Protein AF-A0A8K0EPV0-F1 (afdb_monomer_lite)

Organism: Branchiostoma lanceolatum (NCBI:txid7740)

Radius of gyration: 36.47 Å; chains: 1; bounding box: 121×87×84 Å

Sequence (708 aa):
MAAEDTLLRSIGCEQNLLSRPDGSANVTQARWRKSCERKMLAVRMLKYGATGGLLGTSAFWLHYNSWDPVDSTVGLVRITRSIATVARIAVDYKNTLSKAPAGTEEYAQLKSACHLRSAERLYQLCCVNRGCYIKVGQHIGALDYLLPTEYVQTMKILHSKAPQSSLEDVHQVIKEDLEKEPHEIFRWFDEDPLGAASLAQVHQATLHDGTPVAVKVQHPKVQHQSKLDLKTMELLVRIVAKLFPEFQFLWLADEAKKNLPKELDFLQEGQNCEKVEKILKKYSYLRVPKIYWELSTKRVLTMEFCQGGQINDREYMHNNDIDVNEVTRNLGKLYSEMIFVQGFIHCDPHPGNVLVRKTANSGTEIVLLDHGLYQTLSDDFRLDYSQLWQAILGANVEGIKEYSKRLGAGEMYGLLACMVSARSWAALTKGIDKTPISEGEDDEVKEYAAKLIPQISDLLNRVPRQMLLLFKTNDLLRGIEHALHCRANASSFINMSRCCVLAKWLKVPQCPKESSDTTVLAAVYGPGEVKMSEEIIDKATLKVIFKPKVGLPGCAEKLQERLLRNTCESVVLATLHPRAGINIVLQVIQDSGSFQLLSCCINAACMALMDSAVPMKCLVSAVTCALTEDGQIVLDPDSKQEKESSAVLTFAFDSRESNMITCSTKGCFTPEKFQECLSACGEASKNISSFCRQSVEKRMSKELKVKM

InterPro domains:
  IPR000719 Protein kinase domain [PS50011] (188-506)
  IPR000719 Protein kinase domain [SM00220] (188-477)
  IPR001247 Exoribonuclease, phosphorolytic domain 1 [PF01138] (517-615)
  IPR004147 ABC1 atypical kinase-like domain [PF03109] (158-403)
  IPR011009 Protein kinase-like domain superfamily [SSF56112] (163-377)
  IPR015847 Exoribonuclease, phosphorolytic domain 2 [PF03725] (618-679)
  IPR020568 Ribosomal protein uS5 domain 2-type superfamily [SSF54211] (514-614)
  IPR027408 PNPase/RNase PH domain superfamily [G3DSA:3.30.230.70] (480-703)
  IPR036345 Exoribonuclease, PH domain 2 superfamily [SSF55666] (615-702)
  IPR045307 ADCK1-like domain [cd13969] (157-408)
  IPR051130 Mitochondrial structure and function regulator [PTHR43173] (75-515)

pLDDT: mean 76.26, std 17.69, range [27.25, 97.69]

Secondary structure (DSSP, 8-state):
-TTTHHHHGGG--------------SSHHHHHHHHHHHHHHHHHHHHHHHHHHHHHHHHHHHHH------THHHHHHHHHHHHHHHHHHHHHHHHHHTSS-TTSHHHHHHHHHHHHHHHHHHHHHHHHH-THHHHHHHHHHT-TTTS-HHHHHHHHGGGT-PPPPPHHHHHHHHHHHHSS-HHHHEEEEEEEEEEE-SSEEEEEEEETTS-EEEEEEE-HHHHHHHHHHHHHHHHHHHHHHHH-TT---HHHHHHHHHHHHHHT-HHHHHHHHHHHHHHHTT-TTEE-PPB-GGG--SSEEEEE----EETT-HHHHHHTT--HHHHHHHHHHHHHIIIIII-EEES---GGGEEEEEETTTEEEEEE---S-EEEPPHHHHHHHHHHHHHHHTT-HHHHHHHHHHTT-TT-HHHHHHHHHTS-HHHHHH-TTTSPPPTTHHHHHHHHHHHTHHHHHHHHHHS-HHHHHHHHHHHHHHHHHHHTT-GGG-HHHHHHHHHHHHHHHTTSPP--------EEEEEEEEEEE--TTT--SSSPEEEEEEE-SSSS--HHHHHHHHHHHHHHHHHB-GGGSTTEEEEEEEEEEE-S-TTHHHHHHHHHHHHHHHHTT--BSS-EEEEEEEE-TTS-EEES--TTHHHH-SEEEEEEEETTT--EEEEEEEE---HHHHHHHHHHHHHHHHHHHHHHHHHHHHHHHHHTTT--

Foldseek 3Di:
DVVVVVVVVVPDDDDDDDDDDDDDDDPVVVVVVVVVVVVVVVVVCCVCVVVCVVVVVLVVVLVPDDDDDDPVVLLVNLLVLLVVLLVVLLVQCVVQLVPDDPPDPSSVVSVLVSLLVSLLSLLVSCVVNAALSLVLLLVQLLCCLQDRNSNNVSSVVSAPDADDDALVQQQVQLCVFLVDGPVVFFVFKDRDFPDDDRFWTWTWTAGPVRFIKIKTFGRPPHPVNVVSVLVSVLVSVVVVCVSCVLPPPNVSSVVSVVQVVLLQFCVNFLVLLVVLCVQVVLQLQEDGWHWDVSSDGRGMTMTHDDDAAFLLPQVRCVVQVHDNLVVLLSVLLSQLCCQQPVQKHALDVASVQWGWDQDPPRGIHIYGHTRSDIDRHDLQLSLLVLQCLVCQQVLPPVSLQVSLVVQQLHPVSLLVSCLLPVFHSVCSNVHVVVDFDDPCRNVVSSVVSVVCNSSSNVRVVGGDPSVVSVSSRVSSSVVSCVSSVNVRVCSSSVSNNLSSLVSVVVPDPDPPCPDDQWDKAKAKDDQDADDPVQFAQQFEREAEAEAEQDDDDDPVSVVLRVQLRQLVVVWFPRRVRHNGYMYMYMYTNGDFAPQLNSQNRNLNSQLNCVVVVGDTPFGKHKWKWFQAPVRDIDTSDTRVSNVRGQKMKMWMAGQPPRDTRDIDMDHDDDPVSVVVNSVVRSVVRNVSRVVSVSVVSVVVSVVVSVVD

Structure (mmCIF, N/CA/C/O backbone):
data_AF-A0A8K0EPV0-F1
#
_entry.id   AF-A0A8K0EPV0-F1
#
loop_
_atom_site.group_PDB
_atom_site.id
_atom_site.type_symbol
_atom_site.label_atom_id
_atom_site.label_alt_id
_atom_site.label_comp_id
_atom_site.label_asym_id
_atom_site.label_entity_id
_atom_site.label_seq_id
_atom_site.pdbx_PDB_ins_code
_atom_site.Cartn_x
_atom_site.Cartn_y
_atom_site.Cartn_z
_atom_site.occupancy
_atom_site.B_iso_or_equiv
_atom_site.auth_seq_id
_atom_site.auth_comp_id
_atom_site.auth_asym_id
_atom_site.auth_atom_id
_atom_site.pdbx_PDB_model_num
ATOM 1 N N . MET A 1 1 ? 45.760 6.826 -20.238 1.00 40.56 1 MET A N 1
ATOM 2 C CA . MET A 1 1 ? 47.193 7.090 -19.986 1.00 40.56 1 MET A CA 1
ATOM 3 C C . MET A 1 1 ? 47.614 6.812 -18.542 1.00 40.56 1 MET A C 1
ATOM 5 O O . MET A 1 1 ? 48.631 6.170 -18.374 1.00 40.56 1 MET A O 1
ATOM 9 N N . ALA A 1 2 ? 46.836 7.141 -17.501 1.00 31.64 2 ALA A N 1
ATOM 10 C CA . ALA A 1 2 ? 47.231 6.849 -16.106 1.00 31.64 2 ALA A CA 1
ATOM 11 C C . ALA A 1 2 ? 47.151 5.361 -15.661 1.00 31.64 2 ALA A C 1
ATOM 13 O O . ALA A 1 2 ? 47.617 5.024 -14.580 1.00 31.64 2 ALA A O 1
ATOM 14 N N . ALA A 1 3 ? 46.577 4.465 -16.478 1.00 32.25 3 ALA A N 1
ATOM 15 C CA . ALA A 1 3 ? 46.463 3.027 -16.179 1.00 32.25 3 ALA A CA 1
ATOM 16 C C . ALA A 1 3 ? 47.542 2.156 -16.861 1.00 32.25 3 ALA A C 1
ATOM 18 O O . ALA A 1 3 ? 47.683 0.982 -16.528 1.00 32.25 3 ALA A O 1
ATOM 19 N N . GLU A 1 4 ? 48.307 2.713 -17.808 1.00 35.09 4 GLU A N 1
ATOM 20 C CA . GLU A 1 4 ? 49.431 2.013 -18.457 1.00 35.09 4 GLU A CA 1
ATOM 21 C C . GLU A 1 4 ? 50.714 2.084 -17.616 1.00 35.09 4 GLU A C 1
ATOM 23 O O . GLU A 1 4 ? 51.469 1.113 -17.567 1.00 35.09 4 GLU A O 1
ATOM 28 N N . ASP A 1 5 ? 50.909 3.168 -16.856 1.00 34.06 5 ASP A N 1
ATOM 29 C CA . ASP A 1 5 ? 52.073 3.349 -15.976 1.00 34.06 5 ASP A CA 1
ATOM 30 C C . ASP A 1 5 ? 52.110 2.367 -14.795 1.00 34.06 5 ASP A C 1
ATOM 32 O O . ASP A 1 5 ? 53.178 2.030 -14.281 1.00 34.06 5 ASP A O 1
ATOM 36 N N . THR A 1 6 ? 50.956 1.850 -14.367 1.00 36.66 6 THR A N 1
ATOM 37 C CA . THR A 1 6 ? 50.877 0.892 -13.252 1.00 36.66 6 THR A CA 1
ATOM 38 C C . THR A 1 6 ? 51.333 -0.512 -13.661 1.00 36.66 6 THR A C 1
ATOM 40 O O . THR A 1 6 ? 51.814 -1.270 -12.821 1.00 36.66 6 THR A O 1
ATOM 43 N N . LEU A 1 7 ? 51.241 -0.851 -14.953 1.00 35.12 7 LEU A N 1
ATOM 44 C CA . LEU A 1 7 ? 51.627 -2.159 -15.493 1.00 35.12 7 LEU A CA 1
ATOM 45 C C . LEU A 1 7 ? 53.135 -2.243 -15.787 1.00 35.12 7 LEU A C 1
ATOM 47 O O . LEU A 1 7 ? 53.728 -3.315 -15.706 1.00 35.12 7 LEU A O 1
ATOM 51 N N . LEU A 1 8 ? 53.768 -1.103 -16.076 1.00 34.81 8 LEU A N 1
ATOM 52 C CA . LEU A 1 8 ? 55.216 -0.998 -16.287 1.00 34.81 8 LEU A CA 1
ATOM 53 C C . LEU A 1 8 ? 56.011 -1.084 -14.974 1.00 34.81 8 LEU A C 1
ATOM 55 O O . LEU A 1 8 ? 57.136 -1.578 -14.970 1.00 34.81 8 LEU A O 1
ATOM 59 N N . ARG A 1 9 ? 55.407 -0.700 -13.840 1.00 35.84 9 ARG A N 1
ATOM 60 C CA . ARG A 1 9 ? 56.024 -0.836 -12.508 1.00 35.84 9 ARG A CA 1
ATOM 61 C C . ARG A 1 9 ? 56.066 -2.277 -11.983 1.00 35.84 9 ARG A C 1
ATOM 63 O O . ARG A 1 9 ? 56.893 -2.568 -11.126 1.00 35.84 9 ARG A O 1
ATOM 70 N N . SER A 1 10 ? 55.240 -3.195 -12.497 1.00 36.25 10 SER A N 1
ATOM 71 C CA . SER A 1 10 ? 55.188 -4.584 -12.003 1.00 36.25 10 SER A CA 1
ATOM 72 C C . SER A 1 10 ? 56.201 -5.535 -12.656 1.00 36.25 10 SER A C 1
ATOM 74 O O . SER A 1 10 ? 56.207 -6.718 -12.326 1.00 36.25 10 SER A O 1
ATOM 76 N N . ILE A 1 11 ? 57.025 -5.059 -13.598 1.00 39.00 11 ILE A N 1
ATOM 77 C CA . ILE A 1 11 ? 57.962 -5.902 -14.372 1.00 39.00 11 ILE A CA 1
ATOM 78 C C . ILE A 1 11 ? 59.432 -5.658 -13.965 1.00 39.00 11 ILE A C 1
ATOM 80 O O . ILE A 1 11 ? 60.331 -6.224 -14.569 1.00 39.00 11 ILE A O 1
ATOM 84 N N . GLY A 1 12 ? 59.693 -4.885 -12.901 1.00 36.38 12 GLY A N 1
ATOM 85 C CA . GLY A 1 12 ? 61.003 -4.834 -12.235 1.00 36.38 12 GLY A CA 1
ATOM 86 C C . GLY A 1 12 ? 62.173 -4.543 -13.178 1.00 36.38 12 GLY A C 1
ATOM 87 O O . GLY A 1 12 ? 62.964 -5.432 -13.478 1.00 36.38 12 GLY A O 1
ATOM 88 N N . CYS A 1 13 ? 62.291 -3.304 -13.655 1.00 34.91 13 CYS A N 1
ATOM 89 C CA . CYS A 1 13 ? 63.414 -2.908 -14.499 1.00 34.91 13 CYS A CA 1
ATOM 90 C C . CYS A 1 13 ? 63.819 -1.455 -14.221 1.00 34.91 13 CYS A C 1
ATOM 92 O O . CYS A 1 13 ? 63.688 -0.587 -15.077 1.00 34.91 13 CYS A O 1
ATOM 94 N N . GLU A 1 14 ? 64.303 -1.184 -13.010 1.00 37.16 14 GLU A N 1
ATOM 95 C CA . GLU A 1 14 ? 65.162 -0.025 -12.763 1.00 37.16 14 GLU A CA 1
ATOM 96 C C . GLU A 1 14 ? 66.598 -0.525 -12.626 1.00 37.16 14 GLU A C 1
ATOM 98 O O . GLU A 1 14 ? 66.948 -1.168 -11.640 1.00 37.16 14 GLU A O 1
ATOM 103 N N . GLN A 1 15 ? 67.437 -0.218 -13.613 1.00 33.00 15 GLN A N 1
ATOM 104 C CA . GLN A 1 15 ? 68.854 0.008 -13.364 1.00 33.00 15 GLN A CA 1
ATOM 105 C C . GLN A 1 15 ? 69.384 1.078 -14.321 1.00 33.00 15 GLN A C 1
ATOM 107 O O . GLN A 1 15 ? 69.355 0.934 -15.541 1.00 33.00 15 GLN A O 1
ATOM 112 N N . ASN A 1 16 ? 69.816 2.167 -13.683 1.00 31.81 16 ASN A N 1
ATOM 113 C CA . ASN A 1 16 ? 70.763 3.194 -14.100 1.00 31.81 16 ASN A CA 1
ATOM 114 C C . ASN A 1 16 ? 71.570 2.908 -15.370 1.00 31.81 16 ASN A C 1
ATOM 116 O O . ASN A 1 16 ? 72.230 1.878 -15.450 1.00 31.81 16 ASN A O 1
ATOM 120 N N . LEU A 1 17 ? 71.674 3.919 -16.239 1.00 29.14 17 LEU A N 1
ATOM 121 C CA . LEU A 1 17 ? 72.949 4.340 -16.833 1.00 29.14 17 LEU A CA 1
ATOM 122 C C . LEU A 1 17 ? 72.800 5.743 -17.443 1.00 29.14 17 LEU A C 1
ATOM 124 O O . LEU A 1 17 ? 72.295 5.933 -18.548 1.00 29.14 17 LEU A O 1
ATOM 128 N N . LEU A 1 18 ? 73.251 6.734 -16.671 1.00 33.81 18 LEU A N 1
ATOM 129 C CA . LEU A 1 18 ? 73.733 8.012 -17.183 1.00 33.81 18 LEU A CA 1
ATOM 130 C C . LEU A 1 18 ? 74.962 7.767 -18.081 1.00 33.81 18 LEU A C 1
ATOM 132 O O . LEU A 1 18 ? 75.783 6.905 -17.783 1.00 33.81 18 LEU A O 1
ATOM 136 N N . SER A 1 19 ? 75.062 8.582 -19.135 1.00 33.16 19 SER A N 1
ATOM 137 C CA . SER A 1 19 ? 76.287 9.000 -19.837 1.00 33.16 19 SER A CA 1
ATOM 138 C C . SER A 1 19 ? 77.278 7.928 -20.337 1.00 33.16 19 SER A C 1
ATOM 140 O O . SER A 1 19 ? 78.143 7.469 -19.602 1.00 33.16 19 SER A O 1
ATOM 142 N N . ARG A 1 20 ? 77.313 7.705 -21.664 1.00 30.89 20 ARG A N 1
ATOM 143 C CA . ARG A 1 20 ? 78.476 8.030 -22.530 1.00 30.89 20 ARG A CA 1
ATOM 144 C C . ARG A 1 20 ? 78.237 7.696 -24.018 1.00 30.89 20 ARG A C 1
ATOM 146 O O . ARG A 1 20 ? 77.363 6.887 -24.322 1.00 30.89 20 ARG A O 1
ATOM 153 N N . PRO A 1 21 ? 78.986 8.350 -24.928 1.00 44.97 21 PRO A N 1
ATOM 154 C CA . PRO A 1 21 ? 78.822 8.268 -26.372 1.00 44.97 21 PRO A CA 1
ATOM 155 C C . PRO A 1 21 ? 79.709 7.160 -26.948 1.00 44.97 21 PRO A C 1
ATOM 157 O O . PRO A 1 21 ? 80.902 7.149 -26.680 1.00 44.97 21 PRO A O 1
ATOM 160 N N . ASP A 1 22 ? 79.148 6.249 -27.739 1.00 32.47 22 ASP A N 1
ATOM 161 C CA . ASP A 1 22 ? 79.801 5.804 -28.973 1.00 32.47 22 ASP A CA 1
ATOM 162 C C . ASP A 1 22 ? 78.877 4.922 -29.813 1.00 32.47 22 ASP A C 1
ATOM 164 O O . ASP A 1 22 ? 78.103 4.100 -29.313 1.00 32.47 22 ASP A O 1
ATOM 168 N N . GLY A 1 23 ? 78.943 5.131 -31.124 1.00 43.69 23 GLY A N 1
ATOM 169 C CA . GLY A 1 23 ? 78.106 4.465 -32.108 1.00 43.69 23 GLY A CA 1
ATOM 170 C C . GLY A 1 23 ? 78.473 2.994 -32.277 1.00 43.69 23 GLY A C 1
ATOM 171 O O . GLY A 1 23 ? 79.396 2.666 -33.008 1.00 43.69 23 GLY A O 1
ATOM 172 N N . SER A 1 24 ? 77.708 2.089 -31.666 1.00 43.88 24 SER A N 1
ATOM 173 C CA . SER A 1 24 ? 77.634 0.680 -32.093 1.00 43.88 24 SER A CA 1
ATOM 174 C C . SER A 1 24 ? 76.408 -0.040 -31.508 1.00 43.88 24 SER A C 1
ATOM 176 O O . SER A 1 24 ? 76.516 -0.939 -30.682 1.00 43.88 24 SER A O 1
ATOM 178 N N . ALA A 1 25 ? 75.196 0.327 -31.938 1.00 38.88 25 ALA A N 1
ATOM 179 C CA . ALA A 1 25 ? 73.971 -0.317 -31.439 1.00 38.88 25 ALA A CA 1
ATOM 180 C C . ALA A 1 25 ? 72.895 -0.567 -32.512 1.00 38.88 25 ALA A C 1
ATOM 182 O O . ALA A 1 25 ? 71.717 -0.349 -32.262 1.00 38.88 25 ALA A O 1
ATOM 183 N N . ASN A 1 26 ? 73.259 -1.068 -33.700 1.00 44.66 26 ASN A N 1
ATOM 184 C CA . ASN A 1 26 ? 72.268 -1.336 -34.762 1.00 44.66 26 ASN A CA 1
ATOM 185 C C . ASN A 1 26 ? 71.856 -2.809 -34.946 1.00 44.66 26 ASN A C 1
ATOM 187 O O . ASN A 1 26 ? 70.963 -3.086 -35.741 1.00 44.66 26 ASN A O 1
ATOM 191 N N . VAL A 1 27 ? 72.414 -3.768 -34.194 1.00 43.47 27 VAL A N 1
ATOM 192 C CA . VAL A 1 27 ? 72.101 -5.204 -34.401 1.00 43.47 27 VAL A CA 1
ATOM 193 C C . VAL A 1 27 ? 71.328 -5.839 -33.233 1.00 43.47 27 VAL A C 1
ATOM 195 O O . VAL A 1 27 ? 70.523 -6.749 -33.441 1.00 43.47 27 VAL A O 1
ATOM 198 N N . THR A 1 28 ? 71.463 -5.329 -32.008 1.00 44.75 28 THR A N 1
ATOM 199 C CA . THR A 1 28 ? 70.800 -5.884 -30.810 1.00 44.75 28 THR A CA 1
ATOM 200 C C . THR A 1 28 ? 69.389 -5.327 -30.568 1.00 44.75 28 THR A C 1
ATOM 202 O O . THR A 1 28 ? 68.510 -6.083 -30.149 1.00 44.75 28 THR A O 1
ATOM 205 N N . GLN A 1 29 ? 69.103 -4.071 -30.936 1.00 41.31 29 GLN A N 1
ATOM 206 C CA . GLN A 1 29 ? 67.763 -3.465 -30.804 1.00 41.31 29 GLN A CA 1
ATOM 207 C C . GLN A 1 29 ? 66.733 -4.014 -31.810 1.00 41.31 29 GLN A C 1
ATOM 209 O O . GLN A 1 29 ? 65.572 -4.243 -31.457 1.00 41.31 29 GLN A O 1
ATOM 214 N N . ALA A 1 30 ? 67.144 -4.303 -33.050 1.00 43.16 30 ALA A N 1
ATOM 215 C CA . ALA A 1 30 ? 66.254 -4.846 -34.082 1.00 43.16 30 ALA A CA 1
ATOM 216 C C . ALA A 1 30 ? 65.835 -6.304 -33.798 1.00 43.16 30 ALA A C 1
ATOM 218 O O . ALA A 1 30 ? 64.706 -6.710 -34.092 1.00 43.16 30 ALA A O 1
ATOM 219 N N . ARG A 1 31 ? 66.727 -7.090 -33.176 1.00 39.72 31 ARG A N 1
ATOM 220 C CA . ARG A 1 31 ? 66.474 -8.488 -32.790 1.00 39.72 31 ARG A CA 1
ATOM 221 C C . ARG A 1 31 ? 65.537 -8.589 -31.580 1.00 39.72 31 ARG A C 1
ATOM 223 O O . ARG A 1 31 ? 64.698 -9.488 -31.537 1.00 39.72 31 ARG A O 1
ATOM 230 N N . TRP A 1 32 ? 65.612 -7.629 -30.656 1.00 43.00 32 TRP A N 1
ATOM 231 C CA . TRP A 1 32 ? 64.701 -7.518 -29.512 1.00 43.00 32 TRP A CA 1
ATOM 232 C C . TRP A 1 32 ? 63.288 -7.059 -29.907 1.00 43.00 32 TRP A C 1
ATOM 234 O O . TRP A 1 32 ? 62.313 -7.680 -29.479 1.00 43.00 32 TRP A O 1
ATOM 244 N N . ARG A 1 33 ? 63.150 -6.066 -30.803 1.00 40.41 33 ARG A N 1
ATOM 245 C CA . ARG A 1 33 ? 61.833 -5.629 -31.319 1.00 40.41 33 ARG A CA 1
ATOM 246 C C . ARG A 1 33 ? 61.083 -6.741 -32.064 1.00 40.41 33 ARG A C 1
ATOM 248 O O . ARG A 1 33 ? 59.924 -6.996 -31.748 1.00 40.41 33 ARG A O 1
ATOM 255 N N . LYS A 1 34 ? 61.755 -7.490 -32.951 1.00 43.50 34 LYS A N 1
ATOM 256 C CA . LYS A 1 34 ? 61.142 -8.634 -33.665 1.00 43.50 34 LYS A CA 1
ATOM 257 C C . LYS A 1 34 ? 60.754 -9.801 -32.744 1.00 43.50 34 LYS A C 1
ATOM 259 O O . LYS A 1 34 ? 59.811 -10.530 -33.051 1.00 43.50 34 LYS A O 1
ATOM 264 N N . SER A 1 35 ? 61.456 -9.993 -31.623 1.00 40.38 35 SER A N 1
ATOM 265 C CA . SER A 1 35 ? 61.133 -11.028 -30.627 1.00 40.38 35 SER A CA 1
ATOM 266 C C . SER A 1 35 ? 59.909 -10.647 -29.778 1.00 40.38 35 SER A C 1
ATOM 268 O O . SER A 1 35 ? 59.027 -11.480 -29.559 1.00 40.38 35 SER A O 1
ATOM 270 N N . CYS A 1 36 ? 59.789 -9.371 -29.385 1.00 39.88 36 CYS A N 1
ATOM 271 C CA . CYS A 1 36 ? 58.603 -8.846 -28.699 1.00 39.88 36 CYS A CA 1
ATOM 272 C C . CYS A 1 36 ? 57.353 -8.821 -29.593 1.00 39.88 36 CYS A C 1
ATOM 274 O O . CYS A 1 36 ? 56.278 -9.202 -29.133 1.00 39.88 36 CYS A O 1
ATOM 276 N N . GLU A 1 37 ? 57.475 -8.458 -30.875 1.00 41.69 37 GLU A N 1
ATOM 277 C CA . GLU A 1 37 ? 56.345 -8.483 -31.818 1.00 41.69 37 GLU A CA 1
ATOM 278 C C . GLU A 1 37 ? 55.829 -9.904 -32.074 1.00 41.69 37 GLU A C 1
ATOM 280 O O . GLU A 1 37 ? 54.620 -10.129 -32.045 1.00 41.69 37 GLU A O 1
ATOM 285 N N . ARG A 1 38 ? 56.720 -10.896 -32.232 1.00 40.84 38 ARG A N 1
ATOM 286 C CA . ARG A 1 38 ? 56.323 -12.307 -32.395 1.00 40.84 38 ARG A CA 1
ATOM 287 C C . ARG A 1 38 ? 55.658 -12.881 -31.142 1.00 40.84 38 ARG A C 1
ATOM 289 O O . ARG A 1 38 ? 54.681 -13.616 -31.268 1.00 40.84 38 ARG A O 1
ATOM 296 N N . LYS A 1 39 ? 56.126 -12.514 -29.941 1.00 39.28 39 LYS A N 1
ATOM 297 C CA . LYS A 1 39 ? 55.487 -12.915 -28.674 1.00 39.28 39 LYS A CA 1
ATOM 298 C C . LYS A 1 39 ? 54.120 -12.240 -28.474 1.00 39.28 39 LYS A C 1
ATOM 300 O O . LYS A 1 39 ? 53.186 -12.911 -28.044 1.00 39.28 39 LYS A O 1
ATOM 305 N N . MET A 1 40 ? 53.951 -10.972 -28.863 1.00 37.25 40 MET A N 1
ATOM 306 C CA . MET A 1 40 ? 52.643 -10.293 -28.835 1.00 37.25 40 MET A CA 1
ATOM 307 C C . MET A 1 40 ? 51.650 -10.847 -29.868 1.00 37.25 40 MET A C 1
ATOM 309 O O . MET A 1 40 ? 50.464 -10.982 -29.556 1.00 37.25 40 MET A O 1
ATOM 313 N N . LEU A 1 41 ? 52.109 -11.209 -31.073 1.00 35.31 41 LEU A N 1
ATOM 314 C CA . LEU A 1 41 ? 51.258 -11.813 -32.104 1.00 35.31 41 LEU A CA 1
ATOM 315 C C . LEU A 1 41 ? 50.819 -13.234 -31.720 1.00 35.31 41 LEU A C 1
ATOM 317 O O . LEU A 1 41 ? 49.654 -13.577 -31.900 1.00 35.31 41 LEU A O 1
ATOM 321 N N . ALA A 1 42 ? 51.716 -14.033 -31.129 1.00 36.16 42 ALA A N 1
ATOM 322 C CA . ALA A 1 42 ? 51.407 -15.377 -30.641 1.00 36.16 42 ALA A CA 1
ATOM 323 C C . ALA A 1 42 ? 50.389 -15.358 -29.488 1.00 36.16 42 ALA A C 1
ATOM 325 O O . ALA A 1 42 ? 49.453 -16.151 -29.487 1.00 36.16 42 ALA A O 1
ATOM 326 N N . VAL A 1 43 ? 50.499 -14.402 -28.554 1.00 42.34 43 VAL A N 1
ATOM 327 C CA . VAL A 1 43 ? 49.527 -14.225 -27.457 1.00 42.34 43 VAL A CA 1
ATOM 328 C C . VAL A 1 43 ? 48.172 -13.707 -27.966 1.00 42.34 43 VAL A C 1
ATOM 330 O O . VAL A 1 43 ? 47.131 -14.097 -27.435 1.00 42.34 43 VAL A O 1
ATOM 333 N N . ARG A 1 44 ? 48.146 -12.877 -29.022 1.00 39.41 44 ARG A N 1
ATOM 334 C CA . ARG A 1 44 ? 46.898 -12.464 -29.693 1.00 39.41 44 ARG A CA 1
ATOM 335 C C . ARG A 1 44 ? 46.253 -13.624 -30.460 1.00 39.41 44 ARG A C 1
ATOM 337 O O . ARG A 1 44 ? 45.061 -13.845 -30.293 1.00 39.41 44 ARG A O 1
ATOM 344 N N . MET A 1 45 ? 47.019 -14.408 -31.219 1.00 35.22 45 MET A N 1
ATOM 345 C CA . MET A 1 45 ? 46.512 -15.574 -31.960 1.00 35.22 45 MET A CA 1
ATOM 346 C C . MET A 1 45 ? 46.025 -16.695 -31.031 1.00 35.22 45 MET A C 1
ATOM 348 O O . MET A 1 45 ? 44.996 -17.296 -31.319 1.00 35.22 45 MET A O 1
ATOM 352 N N . LEU A 1 46 ? 46.668 -16.922 -29.877 1.00 36.53 46 LEU A N 1
ATOM 353 C CA . LEU A 1 46 ? 46.156 -17.853 -28.860 1.00 36.53 46 LEU A CA 1
ATOM 354 C C . LEU A 1 46 ? 44.853 -17.350 -28.214 1.00 36.53 46 LEU A C 1
ATOM 356 O O . LEU A 1 46 ? 43.945 -18.145 -27.984 1.00 36.53 46 LEU A O 1
ATOM 360 N N . LYS A 1 47 ? 44.717 -16.036 -27.970 1.00 37.44 47 LYS A N 1
ATOM 361 C CA . LYS A 1 47 ? 43.475 -15.438 -27.443 1.00 37.44 47 LYS A CA 1
ATOM 362 C C . LYS A 1 47 ? 42.317 -15.479 -28.446 1.00 37.44 47 LYS A C 1
ATOM 364 O O . LYS A 1 47 ? 41.190 -15.725 -28.025 1.00 37.44 47 LYS A O 1
ATOM 369 N N . TYR A 1 48 ? 42.567 -15.270 -29.741 1.00 40.50 48 TYR A N 1
ATOM 370 C CA . TYR A 1 48 ? 41.529 -15.297 -30.785 1.00 40.50 48 TYR A CA 1
ATOM 371 C C . TYR A 1 48 ? 41.223 -16.714 -31.305 1.00 40.50 48 TYR A C 1
ATOM 373 O O . TYR A 1 48 ? 40.072 -17.020 -31.603 1.00 40.50 48 TYR A O 1
ATOM 381 N N . GLY A 1 49 ? 42.212 -17.613 -31.338 1.00 35.12 49 GLY A N 1
ATOM 382 C CA . GLY A 1 49 ? 42.029 -19.015 -31.730 1.00 35.12 49 GLY A CA 1
ATOM 383 C C . GLY A 1 49 ? 41.277 -19.842 -30.684 1.00 35.12 49 GLY A C 1
ATOM 384 O O . GLY A 1 49 ? 40.389 -20.615 -31.036 1.00 35.12 49 GLY A O 1
ATOM 385 N N . ALA A 1 50 ? 41.554 -19.626 -29.391 1.00 35.03 50 ALA A N 1
ATOM 386 C CA . ALA A 1 50 ? 40.852 -20.318 -28.306 1.00 35.03 50 ALA A CA 1
ATOM 387 C C . ALA A 1 50 ? 39.412 -19.811 -28.104 1.00 35.03 50 ALA A C 1
ATOM 389 O O . ALA A 1 50 ? 38.541 -20.581 -27.711 1.00 35.03 50 ALA A O 1
ATOM 390 N N . THR A 1 51 ? 39.132 -18.538 -28.407 1.00 40.75 51 THR A N 1
ATOM 391 C CA . THR A 1 51 ? 37.773 -17.973 -28.320 1.00 40.75 51 THR A CA 1
ATOM 392 C C . THR A 1 51 ? 36.923 -18.298 -29.549 1.00 40.75 51 THR A C 1
ATOM 394 O O . THR A 1 51 ? 35.745 -18.609 -29.396 1.00 40.75 51 THR A O 1
ATOM 397 N N . GLY A 1 52 ? 37.501 -18.319 -30.756 1.00 36.50 52 GLY A N 1
ATOM 398 C CA . GLY A 1 52 ? 36.783 -18.687 -31.983 1.00 36.50 52 GLY A CA 1
ATOM 399 C C . GLY A 1 52 ? 36.420 -20.175 -32.074 1.00 36.50 52 GLY A C 1
ATOM 400 O O . GLY A 1 52 ? 35.300 -20.510 -32.456 1.00 36.50 52 GLY A O 1
ATOM 401 N N . GLY A 1 53 ? 37.330 -21.071 -31.668 1.00 31.38 53 GLY A N 1
ATOM 402 C CA . GLY A 1 53 ? 37.133 -22.526 -31.761 1.00 31.38 53 GLY A CA 1
ATOM 403 C C . GLY A 1 53 ? 36.098 -23.093 -30.783 1.00 31.38 53 GLY A C 1
ATOM 404 O O . GLY A 1 53 ? 35.371 -24.023 -31.125 1.00 31.38 53 GLY A O 1
ATOM 405 N N . LEU A 1 54 ? 35.982 -22.502 -29.588 1.00 38.38 54 LEU A N 1
ATOM 406 C CA . LEU A 1 54 ? 34.998 -22.899 -28.571 1.00 38.38 54 LEU A CA 1
ATOM 407 C C . LEU A 1 54 ? 33.601 -22.321 -28.851 1.00 38.38 54 LEU A C 1
ATOM 409 O O . LEU A 1 54 ? 32.596 -22.977 -28.579 1.00 38.38 54 LEU A O 1
ATOM 413 N N . LEU A 1 55 ? 33.520 -21.118 -29.432 1.00 41.91 55 LEU A N 1
ATOM 414 C CA . LEU A 1 55 ? 32.245 -20.488 -29.792 1.00 41.91 55 LEU A CA 1
ATOM 415 C C . LEU A 1 55 ? 31.632 -21.106 -31.057 1.00 41.91 55 LEU A C 1
ATOM 417 O O . LEU A 1 55 ? 30.420 -21.295 -31.108 1.00 41.91 55 LEU A O 1
ATOM 421 N N . GLY A 1 56 ? 32.456 -21.458 -32.050 1.00 35.94 56 GLY A N 1
ATOM 422 C CA . GLY A 1 56 ? 32.000 -22.056 -33.309 1.00 35.94 56 GLY A CA 1
ATOM 423 C C . GLY A 1 56 ? 31.436 -23.470 -33.150 1.00 35.94 56 GLY A C 1
ATOM 424 O O . GLY A 1 56 ? 30.375 -23.771 -33.691 1.00 35.94 56 GLY A O 1
ATOM 425 N N . THR A 1 57 ? 32.093 -24.320 -32.356 1.00 38.19 57 THR A N 1
ATOM 426 C CA . THR A 1 57 ? 31.627 -25.695 -32.093 1.00 38.19 57 THR A CA 1
ATOM 427 C C . THR A 1 57 ? 30.381 -25.717 -31.209 1.00 38.19 57 THR A C 1
ATOM 429 O O . THR A 1 57 ? 29.451 -26.470 -31.487 1.00 38.19 57 THR A O 1
ATOM 432 N N . SER A 1 58 ? 30.292 -24.817 -30.224 1.00 43.88 58 SER A N 1
ATOM 433 C CA . SER A 1 58 ? 29.102 -24.664 -29.375 1.00 43.88 58 SER A CA 1
ATOM 434 C C . SER A 1 58 ? 27.899 -24.104 -30.144 1.00 43.88 58 SER A C 1
ATOM 436 O O . SER A 1 58 ? 26.781 -24.562 -29.931 1.00 43.88 58 SER A O 1
ATOM 438 N N . ALA A 1 59 ? 28.103 -23.143 -31.056 1.00 44.50 59 ALA A N 1
ATOM 439 C CA . ALA A 1 59 ? 27.031 -22.564 -31.873 1.00 44.50 59 ALA A CA 1
ATOM 440 C C . ALA A 1 59 ? 26.480 -23.554 -32.914 1.00 44.50 59 ALA A C 1
ATOM 442 O O . ALA A 1 59 ? 25.270 -23.598 -33.130 1.00 44.50 59 ALA A O 1
ATOM 443 N N . PHE A 1 60 ? 27.348 -24.373 -33.518 1.00 40.41 60 PHE A N 1
ATOM 444 C CA . PHE A 1 60 ? 26.945 -25.438 -34.442 1.00 40.41 60 PHE A CA 1
ATOM 445 C C . PHE A 1 60 ? 26.198 -26.569 -33.714 1.00 40.41 60 PHE A C 1
ATOM 447 O O . PHE A 1 60 ? 25.168 -27.039 -34.189 1.00 40.41 60 PHE A O 1
ATOM 454 N N . TRP A 1 61 ? 26.649 -26.933 -32.508 1.00 40.62 61 TRP A N 1
ATOM 455 C CA . TRP A 1 61 ? 25.982 -27.923 -31.656 1.00 40.62 61 TRP A CA 1
ATOM 456 C C . TRP A 1 61 ? 24.621 -27.427 -31.114 1.00 40.62 61 TRP A C 1
ATOM 458 O O . TRP A 1 61 ? 23.661 -28.192 -31.065 1.00 40.62 61 TRP A O 1
ATOM 468 N N . LEU A 1 62 ? 24.496 -26.126 -30.807 1.00 48.34 62 LEU A N 1
ATOM 469 C CA . LEU A 1 62 ? 23.254 -25.452 -30.381 1.00 48.34 62 LEU A CA 1
ATOM 470 C C . LEU A 1 62 ? 22.164 -25.373 -31.464 1.00 48.34 62 LEU A C 1
ATOM 472 O O . LEU A 1 62 ? 20.996 -25.216 -31.116 1.00 48.34 62 LEU A O 1
ATOM 476 N N . HIS A 1 63 ? 22.522 -25.432 -32.750 1.00 47.84 63 HIS A N 1
ATOM 477 C CA . HIS A 1 63 ? 21.547 -25.369 -33.844 1.00 47.84 63 HIS A CA 1
ATOM 478 C C . HIS A 1 63 ? 20.930 -26.738 -34.168 1.00 47.84 63 HIS A C 1
ATOM 480 O O . HIS A 1 63 ? 19.826 -26.783 -34.703 1.00 47.84 63 HIS A O 1
ATOM 486 N N . TYR A 1 64 ? 21.622 -27.840 -33.850 1.00 39.22 64 TYR A N 1
ATOM 487 C CA . TYR A 1 64 ? 21.305 -29.152 -34.423 1.00 39.22 64 TYR A CA 1
ATOM 488 C C . TYR A 1 64 ? 20.589 -30.128 -33.475 1.00 39.22 64 TYR A C 1
ATOM 490 O O . TYR A 1 64 ? 19.795 -30.935 -33.947 1.00 39.22 64 TYR A O 1
ATOM 498 N N . ASN A 1 65 ? 20.797 -30.064 -32.153 1.00 37.47 65 ASN A N 1
ATOM 499 C CA . ASN A 1 65 ? 20.240 -31.080 -31.250 1.00 37.47 65 ASN A CA 1
ATOM 500 C C . ASN A 1 65 ? 19.005 -30.604 -30.475 1.00 37.47 65 ASN A C 1
ATOM 502 O O . ASN A 1 65 ? 19.088 -29.823 -29.526 1.00 37.47 65 ASN A O 1
ATOM 506 N N . SER A 1 66 ? 17.858 -31.166 -30.853 1.00 42.94 66 SER A N 1
ATOM 507 C CA . SER A 1 66 ? 16.685 -31.321 -29.998 1.00 42.94 66 SER A CA 1
ATOM 508 C C . SER A 1 66 ? 16.667 -32.765 -29.489 1.00 42.94 66 SER A C 1
ATOM 510 O O . SER A 1 66 ? 16.404 -33.666 -30.271 1.00 42.94 66 SER A O 1
ATOM 512 N N . TRP A 1 67 ? 17.016 -32.955 -28.208 1.00 32.50 67 TRP A N 1
ATOM 513 C CA . TRP A 1 67 ? 16.566 -34.002 -27.261 1.00 32.50 67 TRP A CA 1
ATOM 514 C C . TRP A 1 67 ? 17.624 -34.317 -26.186 1.00 32.50 67 TRP A C 1
ATOM 516 O O . TRP A 1 67 ? 18.820 -34.389 -26.467 1.00 32.50 67 TRP A O 1
ATOM 526 N N . ASP A 1 68 ? 17.130 -34.438 -24.947 1.00 30.84 68 ASP A N 1
ATOM 527 C CA . ASP A 1 68 ? 17.843 -34.665 -23.677 1.00 30.84 68 ASP A CA 1
ATOM 528 C C . ASP A 1 68 ? 18.622 -35.999 -23.657 1.00 30.84 68 ASP A C 1
ATOM 530 O O . ASP A 1 68 ? 18.193 -36.970 -24.288 1.00 30.84 68 ASP A O 1
ATOM 534 N N . PRO A 1 69 ? 19.761 -36.082 -22.931 1.00 37.88 69 PRO A N 1
ATOM 535 C CA . PRO A 1 69 ? 19.678 -36.509 -21.528 1.00 37.88 69 PRO A CA 1
ATOM 536 C C . PRO A 1 69 ? 20.680 -35.837 -20.556 1.00 37.88 69 PRO A C 1
ATOM 538 O O . PRO A 1 69 ? 21.772 -35.398 -20.920 1.00 37.88 69 PRO A O 1
ATOM 541 N N . VAL A 1 70 ? 20.319 -35.903 -19.268 1.00 33.12 70 VAL A N 1
ATOM 542 C CA . VAL A 1 70 ? 21.116 -35.647 -18.048 1.00 33.12 70 VAL A CA 1
ATOM 543 C C . VAL A 1 70 ? 21.256 -34.171 -17.635 1.00 33.12 70 VAL A C 1
ATOM 545 O O . VAL A 1 70 ? 21.935 -33.374 -18.283 1.00 33.12 70 VAL A O 1
ATOM 548 N N . ASP A 1 71 ? 20.656 -33.853 -16.480 1.00 44.34 71 ASP A N 1
ATOM 549 C CA . ASP A 1 71 ? 20.437 -32.549 -15.818 1.00 44.34 71 ASP A CA 1
ATOM 550 C C . ASP A 1 71 ? 21.606 -31.542 -15.780 1.00 44.34 71 ASP A C 1
ATOM 552 O O . ASP A 1 71 ? 21.403 -30.349 -15.539 1.00 44.34 71 ASP A O 1
ATOM 556 N N . SER A 1 72 ? 22.838 -31.966 -16.055 1.00 41.72 72 SER A N 1
ATOM 557 C CA . SER A 1 72 ? 24.015 -31.093 -16.127 1.00 41.72 72 SER A CA 1
ATOM 558 C C . SER A 1 72 ? 24.157 -30.359 -17.470 1.00 41.72 72 SER A C 1
ATOM 560 O O . SER A 1 72 ? 24.743 -29.272 -17.520 1.00 41.72 72 SER A O 1
ATOM 562 N N . THR A 1 73 ? 23.593 -30.897 -18.556 1.00 51.59 73 THR A N 1
ATOM 563 C CA . THR A 1 73 ? 23.668 -30.299 -19.903 1.00 51.59 73 THR A CA 1
ATOM 564 C C . THR A 1 73 ? 22.677 -29.146 -20.080 1.00 51.59 73 THR A C 1
ATOM 566 O O . THR A 1 73 ? 23.024 -28.117 -20.667 1.00 51.59 73 THR A O 1
ATOM 569 N N . VAL A 1 74 ? 21.486 -29.248 -19.481 1.00 63.34 74 VAL A N 1
ATOM 570 C CA . VAL A 1 74 ? 20.432 -28.220 -19.539 1.00 63.34 74 VAL A CA 1
ATOM 571 C C . VAL A 1 74 ? 20.908 -26.899 -18.924 1.00 63.34 74 VAL A C 1
ATOM 573 O O . VAL A 1 74 ? 20.719 -25.835 -19.516 1.00 63.34 74 VAL A O 1
ATOM 576 N N . GLY A 1 75 ? 21.592 -26.947 -17.775 1.00 70.31 75 GLY A N 1
ATOM 577 C CA . GLY A 1 75 ? 22.122 -25.752 -17.110 1.00 70.31 75 GLY A CA 1
ATOM 578 C C . GLY A 1 75 ? 23.169 -25.013 -17.951 1.00 70.31 75 GLY A C 1
ATOM 579 O O . GLY A 1 75 ? 23.067 -23.801 -18.147 1.00 70.31 75 GLY A O 1
ATOM 580 N N . LEU A 1 76 ? 24.143 -25.740 -18.509 1.00 75.81 76 LEU A N 1
ATOM 581 C CA . LEU A 1 76 ? 25.187 -25.163 -19.367 1.00 75.81 76 LEU A CA 1
ATOM 582 C C . LEU A 1 76 ? 24.605 -24.529 -20.629 1.00 75.81 76 LEU A C 1
ATOM 584 O O . LEU A 1 76 ? 24.972 -23.411 -20.991 1.00 75.81 76 LEU A O 1
ATOM 588 N N . VAL A 1 77 ? 23.658 -25.209 -21.271 1.00 82.25 77 VAL A N 1
ATOM 589 C CA . VAL A 1 77 ? 22.992 -24.704 -22.471 1.00 82.25 77 VAL A CA 1
ATOM 590 C C . VAL A 1 77 ? 22.246 -23.397 -22.178 1.00 82.25 77 VAL A C 1
ATOM 592 O O . VAL A 1 77 ? 22.377 -22.434 -22.938 1.00 82.25 77 VAL A O 1
ATOM 595 N N . ARG A 1 78 ? 21.519 -23.310 -21.056 1.00 84.88 78 ARG A N 1
ATOM 596 C CA . ARG A 1 78 ? 20.819 -22.079 -20.644 1.00 84.88 78 ARG A CA 1
ATOM 597 C C . ARG A 1 78 ? 21.794 -20.933 -20.370 1.00 84.88 78 ARG A C 1
ATOM 599 O O . ARG A 1 78 ? 21.559 -19.822 -20.846 1.00 84.88 78 ARG A O 1
ATOM 606 N N . ILE A 1 79 ? 22.913 -21.207 -19.692 1.00 85.50 79 ILE A N 1
ATOM 607 C CA . ILE A 1 79 ? 23.977 -20.222 -19.436 1.00 85.50 79 ILE A CA 1
ATOM 608 C C . ILE A 1 79 ? 24.562 -19.695 -20.745 1.00 85.50 79 ILE A C 1
ATOM 610 O O . ILE A 1 79 ? 24.648 -18.481 -20.939 1.00 85.50 79 ILE A O 1
ATOM 614 N N . THR A 1 80 ? 24.949 -20.591 -21.653 1.00 84.94 80 THR A N 1
ATOM 615 C CA . THR A 1 80 ? 25.581 -20.214 -22.920 1.00 84.94 80 THR A CA 1
ATOM 616 C C . THR A 1 80 ? 24.631 -19.396 -23.790 1.00 84.94 80 THR A C 1
ATOM 618 O O . THR A 1 80 ? 25.053 -18.380 -24.345 1.00 84.94 80 THR A O 1
ATOM 621 N N . ARG A 1 81 ? 23.337 -19.749 -23.851 1.00 87.94 81 ARG A N 1
ATOM 622 C CA . ARG A 1 81 ? 22.312 -18.934 -24.533 1.00 87.94 81 ARG A CA 1
ATOM 623 C C . ARG A 1 81 ? 22.219 -17.524 -23.946 1.00 87.94 81 ARG A C 1
ATOM 625 O O . ARG A 1 81 ? 22.179 -16.553 -24.705 1.00 87.94 81 ARG A O 1
ATOM 632 N N . SER A 1 82 ? 22.225 -17.397 -22.618 1.00 88.06 82 SER A N 1
ATOM 633 C CA . SER A 1 82 ? 22.166 -16.097 -21.940 1.00 88.06 82 SER A CA 1
ATOM 634 C C . SER A 1 82 ? 23.402 -15.246 -22.226 1.00 88.06 82 SER A C 1
ATOM 636 O O . SER A 1 82 ? 23.266 -14.082 -22.600 1.00 88.06 82 SER A O 1
ATOM 638 N N . ILE A 1 83 ? 24.603 -15.830 -22.139 1.00 88.38 83 ILE A N 1
ATOM 639 C CA . ILE A 1 83 ? 25.862 -15.144 -22.470 1.00 88.38 83 ILE A CA 1
ATOM 640 C C . ILE A 1 83 ? 25.861 -14.693 -23.933 1.00 88.38 83 ILE A C 1
ATOM 642 O O . ILE A 1 83 ? 26.145 -13.529 -24.212 1.00 88.38 83 ILE A O 1
ATOM 646 N N . ALA A 1 84 ? 25.511 -15.582 -24.866 1.00 89.81 84 ALA A N 1
ATOM 647 C CA . ALA A 1 84 ? 25.495 -15.278 -26.295 1.00 89.81 84 ALA A CA 1
ATOM 648 C C . ALA A 1 84 ? 24.500 -14.157 -26.634 1.00 89.81 84 ALA A C 1
ATOM 650 O O . ALA A 1 84 ? 24.826 -13.246 -27.396 1.00 89.81 84 ALA A O 1
ATOM 651 N N . THR A 1 85 ? 23.308 -14.186 -26.032 1.00 88.88 85 THR A N 1
ATOM 652 C CA . THR A 1 85 ? 22.278 -13.161 -26.246 1.00 88.88 85 THR A CA 1
ATOM 653 C C . THR A 1 85 ? 22.728 -11.805 -25.711 1.00 88.88 85 THR A C 1
ATOM 655 O O . THR A 1 85 ? 22.674 -10.815 -26.439 1.00 88.88 85 THR A O 1
ATOM 658 N N . VAL A 1 86 ? 23.238 -11.753 -24.474 1.00 86.62 86 VAL A N 1
ATOM 659 C CA . VAL A 1 86 ? 23.734 -10.506 -23.869 1.00 86.62 86 VAL A CA 1
ATOM 660 C C . VAL A 1 86 ? 24.932 -9.952 -24.641 1.00 86.62 86 VAL A C 1
ATOM 662 O O . VAL A 1 86 ? 24.984 -8.752 -24.900 1.00 86.62 86 VAL A O 1
ATOM 665 N N . ALA A 1 87 ? 25.861 -10.805 -25.081 1.00 87.12 87 ALA A N 1
ATOM 666 C CA . ALA A 1 87 ? 26.989 -10.389 -25.912 1.00 87.12 87 ALA A CA 1
ATOM 667 C C . ALA A 1 87 ? 26.524 -9.806 -27.255 1.00 87.12 87 ALA A C 1
ATOM 669 O O . ALA A 1 87 ? 27.023 -8.766 -27.683 1.00 87.12 87 ALA A O 1
ATOM 670 N N . ARG A 1 88 ? 25.530 -10.427 -27.904 1.00 89.94 88 ARG A N 1
ATOM 671 C CA . ARG A 1 88 ? 24.952 -9.925 -29.159 1.00 89.94 88 ARG A CA 1
ATOM 672 C C . ARG A 1 88 ? 24.269 -8.572 -28.975 1.00 89.94 88 ARG A C 1
ATOM 674 O O . ARG A 1 88 ? 24.443 -7.699 -29.820 1.00 89.94 88 ARG A O 1
ATOM 681 N N . ILE A 1 89 ? 23.533 -8.392 -27.877 1.00 87.62 89 ILE A N 1
ATOM 682 C CA . ILE A 1 89 ? 22.919 -7.108 -27.512 1.00 87.62 89 ILE A CA 1
ATOM 683 C C . ILE A 1 89 ? 24.005 -6.047 -27.300 1.00 87.62 89 ILE A C 1
ATOM 685 O O . ILE A 1 89 ? 23.946 -4.987 -27.916 1.00 87.62 89 ILE A O 1
ATOM 689 N N . ALA A 1 90 ? 25.036 -6.347 -26.507 1.00 85.19 90 ALA A N 1
ATOM 690 C CA . ALA A 1 90 ? 26.150 -5.433 -26.260 1.00 85.19 90 ALA A CA 1
ATOM 691 C C . ALA A 1 90 ? 26.849 -4.996 -27.561 1.00 85.19 90 ALA A C 1
ATOM 693 O O . ALA A 1 90 ? 27.118 -3.813 -27.769 1.00 85.19 90 ALA A O 1
ATOM 694 N N . VAL A 1 91 ? 27.118 -5.935 -28.470 1.00 87.75 91 VAL A N 1
ATOM 695 C CA . VAL A 1 91 ? 27.730 -5.620 -29.768 1.00 87.75 91 VAL A CA 1
ATOM 696 C C . VAL A 1 91 ? 26.808 -4.751 -30.633 1.00 87.75 91 VAL A C 1
ATOM 698 O O . VAL A 1 91 ? 27.295 -3.805 -31.249 1.00 87.75 91 VAL A O 1
ATOM 701 N N . ASP A 1 92 ? 25.495 -5.015 -30.658 1.00 88.19 92 ASP A N 1
ATOM 702 C CA . ASP A 1 92 ? 24.527 -4.204 -31.419 1.00 88.19 92 ASP A CA 1
ATOM 703 C C . ASP A 1 92 ? 24.472 -2.758 -30.897 1.00 88.19 92 ASP A C 1
ATOM 705 O O . ASP A 1 92 ? 24.572 -1.821 -31.690 1.00 88.19 92 ASP A O 1
ATOM 709 N N . TYR A 1 93 ? 24.439 -2.563 -29.571 1.00 84.62 93 TYR A N 1
ATOM 710 C CA . TYR A 1 93 ? 24.515 -1.227 -28.966 1.00 84.62 93 TYR A CA 1
ATOM 711 C C . TYR A 1 93 ? 25.803 -0.503 -29.345 1.00 84.62 93 TYR A C 1
ATOM 713 O O . TYR A 1 93 ? 25.751 0.635 -29.808 1.00 84.62 93 TYR A O 1
ATOM 721 N N . LYS A 1 94 ? 26.960 -1.160 -29.198 1.00 83.81 94 LYS A N 1
ATOM 722 C CA . LYS A 1 94 ? 28.252 -0.535 -29.498 1.00 83.81 94 LYS A CA 1
ATOM 723 C C . LYS A 1 94 ? 28.370 -0.142 -30.972 1.00 83.81 94 LYS A C 1
ATOM 725 O O . LYS A 1 94 ? 28.842 0.951 -31.257 1.00 83.81 94 LYS A O 1
ATOM 730 N N . ASN A 1 95 ? 27.924 -1.003 -31.886 1.00 87.75 95 ASN A N 1
ATOM 731 C CA . ASN A 1 95 ? 28.002 -0.759 -33.328 1.00 87.75 95 ASN A CA 1
ATOM 732 C C . ASN A 1 95 ? 26.960 0.248 -33.831 1.00 87.75 95 ASN A C 1
ATOM 734 O O . ASN A 1 95 ? 27.199 0.918 -34.832 1.00 87.75 95 ASN A O 1
ATOM 738 N N . THR A 1 96 ? 25.785 0.315 -33.201 1.00 85.62 96 THR A N 1
ATOM 739 C CA . THR A 1 96 ? 24.711 1.228 -33.613 1.00 85.62 96 THR A CA 1
ATOM 740 C C . THR A 1 96 ? 24.948 2.628 -33.058 1.00 85.62 96 THR A C 1
ATOM 742 O O . THR A 1 96 ? 24.905 3.593 -33.816 1.00 85.62 96 THR A O 1
ATOM 745 N N . LEU A 1 97 ? 25.280 2.746 -31.768 1.00 81.88 97 LEU A N 1
ATOM 746 C CA . LEU A 1 97 ? 25.512 4.041 -31.123 1.00 81.88 97 LEU A CA 1
ATOM 747 C C . LEU A 1 97 ? 26.837 4.698 -31.540 1.00 81.88 97 LEU A C 1
ATOM 749 O O . LEU A 1 97 ? 26.996 5.893 -31.339 1.00 81.88 97 LEU A O 1
ATOM 753 N N . SER A 1 98 ? 27.775 3.964 -32.152 1.00 81.12 98 SER A N 1
ATOM 754 C CA . SER A 1 98 ? 29.001 4.550 -32.714 1.00 81.12 98 SER A CA 1
ATOM 755 C C . SER A 1 98 ? 28.800 5.253 -34.063 1.00 81.12 98 SER A C 1
ATOM 757 O O . SER A 1 98 ? 29.746 5.855 -34.564 1.00 81.12 98 SER A O 1
ATOM 759 N N . LYS A 1 99 ? 27.624 5.126 -34.697 1.00 83.94 99 LYS A N 1
ATOM 760 C CA . LYS A 1 99 ? 27.353 5.670 -36.043 1.00 83.94 99 LYS A CA 1
ATOM 761 C C . LYS A 1 99 ? 26.928 7.134 -36.047 1.00 83.94 99 LYS A C 1
ATOM 763 O O . LYS A 1 99 ? 27.058 7.781 -37.077 1.00 83.94 99 LYS A O 1
ATOM 768 N N . ALA A 1 100 ? 26.442 7.641 -34.920 1.00 79.31 100 ALA A N 1
ATOM 769 C CA . ALA A 1 100 ? 26.009 9.020 -34.773 1.00 79.31 100 ALA A CA 1
ATOM 770 C C . ALA A 1 100 ? 26.597 9.614 -33.481 1.00 79.31 100 ALA A C 1
ATOM 772 O O . ALA A 1 100 ? 26.735 8.893 -32.490 1.00 79.31 100 ALA A O 1
ATOM 773 N N . PRO A 1 101 ? 26.963 10.905 -33.465 1.00 76.62 101 PRO A N 1
ATOM 774 C CA . PRO A 1 101 ? 27.392 11.580 -32.246 1.00 76.62 101 PRO A CA 1
ATOM 775 C C . PRO A 1 101 ? 26.228 11.727 -31.256 1.00 76.62 101 PRO A C 1
ATOM 777 O O . PRO A 1 101 ? 25.078 11.921 -31.647 1.00 76.62 101 PRO A O 1
ATOM 780 N N . ALA A 1 102 ? 26.529 11.640 -29.959 1.00 72.31 102 ALA A N 1
ATOM 781 C CA . ALA A 1 102 ? 25.527 11.756 -28.904 1.00 72.31 102 ALA A CA 1
ATOM 782 C C . ALA A 1 102 ? 24.831 13.131 -28.937 1.00 72.31 102 ALA A C 1
ATOM 784 O O . ALA A 1 102 ? 25.494 14.162 -29.041 1.00 72.31 102 ALA A O 1
ATOM 785 N N . GLY A 1 103 ? 23.500 13.137 -28.818 1.00 68.50 103 GLY A N 1
ATOM 786 C CA . GLY A 1 103 ? 22.684 14.357 -28.756 1.00 68.50 103 GLY A CA 1
ATOM 787 C C . GLY A 1 103 ? 22.039 14.798 -30.075 1.00 68.50 103 GLY A C 1
ATOM 788 O O . GLY A 1 103 ? 21.290 15.770 -30.066 1.00 68.50 103 GLY A O 1
ATOM 789 N N . THR A 1 104 ? 22.275 14.101 -31.192 1.00 80.44 104 THR A N 1
ATOM 790 C CA . THR A 1 104 ? 21.534 14.342 -32.443 1.00 80.44 104 THR A CA 1
ATOM 791 C C . THR A 1 104 ? 20.188 13.612 -32.457 1.00 80.44 104 THR A C 1
ATOM 793 O O . THR A 1 104 ? 20.007 12.581 -31.806 1.00 80.44 104 THR A O 1
ATOM 796 N N . GLU A 1 105 ? 19.231 14.120 -33.233 1.00 77.12 105 GLU A N 1
ATOM 797 C CA . GLU A 1 105 ? 17.931 13.460 -33.432 1.00 77.12 105 GLU A CA 1
ATOM 798 C C . GLU A 1 105 ? 18.095 12.080 -34.099 1.00 77.12 105 GLU A C 1
ATOM 800 O O . GLU A 1 105 ? 17.456 11.103 -33.707 1.00 77.12 105 GLU A O 1
ATOM 805 N N . GLU A 1 106 ? 19.065 11.961 -35.011 1.00 81.44 106 GLU A N 1
ATOM 806 C CA . GLU A 1 106 ? 19.482 10.694 -35.621 1.00 81.44 106 GLU A CA 1
ATOM 807 C C . GLU A 1 106 ? 20.001 9.687 -34.575 1.00 81.44 106 GLU A C 1
ATOM 809 O O . GLU A 1 106 ? 19.665 8.502 -34.625 1.00 81.44 106 GLU A O 1
ATOM 814 N N . TYR A 1 107 ? 20.758 10.143 -33.569 1.00 78.81 107 TYR A N 1
ATOM 815 C CA . TYR A 1 107 ? 21.210 9.295 -32.463 1.00 78.81 107 TYR A CA 1
ATOM 816 C C . TYR A 1 107 ? 20.034 8.764 -31.633 1.00 78.81 107 TYR A C 1
ATOM 818 O O . TYR A 1 107 ? 20.024 7.585 -31.272 1.00 78.81 107 TYR A O 1
ATOM 826 N N . ALA A 1 108 ? 19.024 9.596 -31.357 1.00 74.06 108 ALA A N 1
ATOM 827 C CA . ALA A 1 108 ? 17.833 9.183 -30.614 1.00 74.06 108 ALA A CA 1
ATOM 828 C C . ALA A 1 108 ? 17.024 8.112 -31.370 1.00 74.06 108 ALA A C 1
ATOM 830 O O . ALA A 1 108 ? 16.635 7.103 -30.777 1.00 74.06 108 ALA A O 1
ATOM 831 N N . GLN A 1 109 ? 16.849 8.275 -32.686 1.00 82.06 109 GLN A N 1
ATOM 832 C CA . GLN A 1 109 ? 16.165 7.295 -33.538 1.00 82.06 109 GLN A CA 1
ATOM 833 C C . GLN A 1 109 ? 16.934 5.968 -33.626 1.00 82.06 109 GLN A C 1
ATOM 835 O O . GLN A 1 109 ? 16.358 4.894 -33.433 1.00 82.06 109 GLN A O 1
ATOM 840 N N . LEU A 1 110 ? 18.253 6.022 -33.849 1.00 84.12 110 LEU A N 1
ATOM 841 C CA . LEU A 1 110 ? 19.112 4.832 -33.869 1.00 84.12 110 LEU A CA 1
ATOM 842 C C . LEU A 1 110 ? 19.101 4.096 -32.525 1.00 84.12 110 LEU A C 1
ATOM 844 O O . LEU A 1 110 ? 19.089 2.860 -32.490 1.00 84.12 110 LEU A O 1
ATOM 848 N N . LYS A 1 111 ? 19.078 4.849 -31.421 1.00 81.12 111 LYS A N 1
ATOM 849 C CA . LYS A 1 111 ? 18.986 4.317 -30.063 1.00 81.12 111 LYS A CA 1
ATOM 850 C C . LYS A 1 111 ? 17.650 3.609 -29.831 1.00 81.12 111 LYS A C 1
ATOM 852 O O . LYS A 1 111 ? 17.677 2.450 -29.425 1.00 81.12 111 LYS A O 1
ATOM 857 N N . SER A 1 112 ? 16.515 4.234 -30.152 1.00 81.00 112 SER A N 1
ATOM 858 C CA . SER A 1 112 ? 15.176 3.618 -30.053 1.00 81.00 112 SER A CA 1
ATOM 859 C C . SER A 1 112 ? 15.074 2.325 -30.879 1.00 81.00 112 SER A C 1
ATOM 861 O O . SER A 1 112 ? 14.729 1.263 -30.355 1.00 81.00 112 SER A O 1
ATOM 863 N N . ALA A 1 113 ? 15.529 2.343 -32.137 1.00 86.88 113 ALA A N 1
ATOM 864 C CA . ALA A 1 113 ? 15.556 1.143 -32.975 1.00 86.88 113 ALA A CA 1
ATOM 865 C C . ALA A 1 113 ? 16.450 0.027 -32.392 1.00 86.88 113 ALA A C 1
ATOM 867 O O . ALA A 1 113 ? 16.146 -1.162 -32.525 1.00 86.88 113 ALA A O 1
ATOM 868 N N . CYS A 1 114 ? 17.566 0.386 -31.747 1.00 86.50 114 CYS A N 1
ATOM 869 C CA . CYS A 1 114 ? 18.431 -0.563 -31.045 1.00 86.50 114 CYS A CA 1
ATOM 870 C C . CYS A 1 114 ? 17.772 -1.123 -29.774 1.00 86.50 114 CYS A C 1
ATOM 872 O O . CYS A 1 114 ? 17.910 -2.323 -29.506 1.00 86.50 114 CYS A O 1
ATOM 874 N N . HIS A 1 115 ? 17.038 -0.292 -29.021 1.00 84.81 115 HIS A N 1
ATOM 875 C CA . HIS A 1 115 ? 16.257 -0.719 -27.860 1.00 84.81 115 HIS A CA 1
ATOM 876 C C . HIS A 1 115 ? 15.236 -1.784 -28.262 1.00 84.81 115 HIS A C 1
ATOM 878 O O . HIS A 1 115 ? 15.247 -2.859 -27.667 1.00 84.81 115 HIS A O 1
ATOM 884 N N . LEU A 1 116 ? 14.455 -1.553 -29.323 1.00 88.12 116 LEU A N 1
ATOM 885 C CA . LEU A 1 116 ? 13.446 -2.503 -29.801 1.00 88.12 116 LEU A CA 1
ATOM 886 C C . LEU A 1 116 ? 14.043 -3.861 -30.194 1.00 88.12 116 LEU A C 1
ATOM 888 O O . LEU A 1 116 ? 13.643 -4.896 -29.662 1.00 88.12 116 LEU A O 1
ATOM 892 N N . ARG A 1 117 ? 15.079 -3.877 -31.047 1.00 91.75 117 ARG A N 1
ATOM 893 C CA . ARG A 1 117 ? 15.745 -5.137 -31.444 1.00 91.75 117 ARG A CA 1
ATOM 894 C C . ARG A 1 117 ? 16.335 -5.886 -30.252 1.00 91.75 117 ARG A C 1
ATOM 896 O O . ARG A 1 117 ? 16.392 -7.115 -30.241 1.00 91.75 117 ARG A O 1
ATOM 903 N N . SER A 1 118 ? 16.854 -5.155 -29.272 1.00 88.88 118 SER A N 1
ATOM 904 C CA . SER A 1 118 ? 17.467 -5.746 -28.083 1.00 88.88 118 SER A CA 1
ATOM 905 C C . SER A 1 118 ? 16.422 -6.272 -27.103 1.00 88.88 118 SER A C 1
ATOM 907 O O . SER A 1 118 ? 16.625 -7.346 -26.535 1.00 88.88 118 SER A O 1
ATOM 909 N N . ALA A 1 119 ? 15.303 -5.562 -26.950 1.00 87.56 119 ALA A N 1
ATOM 910 C CA . ALA A 1 119 ? 14.143 -5.994 -26.185 1.00 87.56 119 ALA A CA 1
ATOM 911 C C . ALA A 1 119 ? 13.577 -7.303 -26.736 1.00 87.56 119 ALA A C 1
ATOM 913 O O . ALA A 1 119 ? 13.365 -8.242 -25.974 1.00 87.56 119 ALA A O 1
ATOM 914 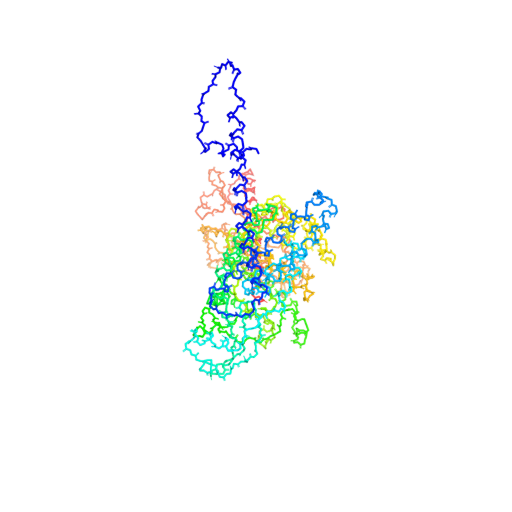N N . GLU A 1 120 ? 13.442 -7.416 -28.057 1.00 91.06 120 GLU A N 1
ATOM 915 C CA . GLU A 1 120 ? 12.920 -8.623 -28.698 1.00 91.06 120 GLU A CA 1
ATOM 916 C C . GLU A 1 120 ? 13.854 -9.828 -28.528 1.00 91.06 120 GLU A C 1
ATOM 918 O O . GLU A 1 120 ? 13.412 -10.921 -28.181 1.00 91.06 120 GLU A O 1
ATOM 923 N N . ARG A 1 121 ? 15.176 -9.638 -28.644 1.00 90.12 121 ARG A N 1
ATOM 924 C CA . ARG A 1 121 ? 16.149 -10.707 -28.338 1.00 90.12 121 ARG A CA 1
ATOM 925 C C . ARG A 1 121 ? 16.086 -11.152 -26.880 1.00 90.12 121 ARG A C 1
ATOM 927 O O . ARG A 1 121 ? 16.192 -12.346 -26.602 1.00 90.12 121 ARG A O 1
ATOM 934 N N . LEU A 1 122 ? 15.937 -10.204 -25.955 1.00 88.50 122 LEU A N 1
ATOM 935 C CA . LEU A 1 122 ? 15.802 -10.513 -24.536 1.00 88.50 122 LEU A CA 1
ATOM 936 C C . LEU A 1 122 ? 14.482 -11.247 -24.259 1.00 88.50 122 LEU A C 1
ATOM 938 O O . LEU A 1 122 ? 14.478 -12.216 -23.509 1.00 88.50 122 LEU A O 1
ATOM 942 N N . TYR A 1 123 ? 13.391 -10.850 -24.914 1.00 87.56 123 TYR A N 1
ATOM 943 C CA . TYR A 1 123 ? 12.093 -11.518 -24.830 1.00 87.56 123 TYR A CA 1
ATOM 944 C C . TYR A 1 123 ? 12.174 -12.971 -25.313 1.00 87.56 123 TYR A C 1
ATOM 946 O O . TYR A 1 123 ? 11.712 -13.879 -24.620 1.00 87.56 123 TYR A O 1
ATOM 954 N N . GLN A 1 124 ? 12.841 -13.214 -26.445 1.00 86.56 124 GLN A N 1
ATOM 955 C CA . GLN A 1 124 ? 13.072 -14.568 -26.952 1.00 86.56 124 GLN A CA 1
ATOM 956 C C . GLN A 1 124 ? 13.898 -15.408 -25.969 1.00 86.56 124 GLN A C 1
ATOM 958 O O . GLN A 1 124 ? 13.555 -16.559 -25.701 1.00 86.56 124 GLN A O 1
ATOM 963 N N . LEU A 1 125 ? 14.941 -14.831 -25.358 1.00 86.25 125 LEU A N 1
ATOM 964 C CA . LEU A 1 125 ? 15.695 -15.505 -24.296 1.00 86.25 125 LEU A CA 1
ATOM 965 C C . LEU A 1 125 ? 14.791 -15.878 -23.115 1.00 86.25 125 LEU A C 1
ATOM 967 O O . LEU A 1 125 ? 14.881 -17.000 -22.613 1.00 86.25 125 LEU A O 1
ATOM 971 N N . CYS A 1 126 ? 13.905 -14.971 -22.695 1.00 84.38 126 CYS A N 1
ATOM 972 C CA . CYS A 1 126 ? 12.948 -15.235 -21.627 1.00 84.38 126 CYS A CA 1
ATOM 973 C C . CYS A 1 126 ? 11.994 -16.382 -21.971 1.00 84.38 126 CYS A C 1
ATOM 975 O O . CYS A 1 126 ? 11.813 -17.281 -21.149 1.00 84.38 126 CYS A O 1
ATOM 977 N N . CYS A 1 127 ? 11.456 -16.409 -23.190 1.00 79.81 127 CYS A N 1
ATOM 978 C CA . CYS A 1 127 ? 10.564 -17.471 -23.655 1.00 79.81 127 CYS A CA 1
ATOM 979 C C . CYS A 1 127 ? 11.262 -18.836 -23.738 1.00 79.81 127 CYS A C 1
ATOM 981 O O . CYS A 1 127 ? 10.692 -19.855 -23.347 1.00 79.81 127 CYS A O 1
ATOM 983 N N . VAL A 1 128 ? 12.508 -18.863 -24.222 1.00 81.19 128 VAL A N 1
ATOM 984 C CA . VAL A 1 128 ? 13.278 -20.101 -24.402 1.00 81.19 128 VAL A CA 1
ATOM 985 C C . VAL A 1 128 ? 13.766 -20.661 -23.067 1.00 81.19 128 VAL A C 1
ATOM 987 O O . VAL A 1 128 ? 13.683 -21.867 -22.843 1.00 81.19 128 VAL A O 1
ATOM 990 N N . ASN A 1 129 ? 14.278 -19.813 -22.171 1.00 79.12 129 ASN A N 1
ATOM 991 C CA . ASN A 1 129 ? 14.803 -20.276 -20.889 1.00 79.12 129 ASN A CA 1
ATOM 992 C C . ASN A 1 129 ? 13.711 -20.467 -19.825 1.00 79.12 129 ASN A C 1
ATOM 994 O O . ASN A 1 129 ? 13.942 -21.246 -18.906 1.00 79.12 129 ASN A O 1
ATOM 998 N N . ARG A 1 130 ? 12.541 -19.823 -19.941 1.00 77.81 130 ARG A N 1
ATOM 999 C CA . ARG A 1 130 ? 11.391 -19.959 -19.023 1.00 77.81 130 ARG A CA 1
ATOM 1000 C C . ARG A 1 130 ? 11.721 -19.668 -17.544 1.00 77.81 130 ARG A C 1
ATOM 1002 O O . ARG A 1 130 ? 12.811 -19.193 -17.205 1.00 77.81 130 ARG A O 1
ATOM 1009 N N . GLY A 1 131 ? 10.746 -19.897 -16.659 1.00 78.25 131 GLY A N 1
ATOM 1010 C CA . GLY A 1 131 ? 10.891 -19.790 -15.204 1.00 78.25 131 GLY A CA 1
ATOM 1011 C C . GLY A 1 131 ? 11.370 -18.407 -14.765 1.00 78.25 131 GLY A C 1
ATOM 1012 O O . GLY A 1 131 ? 10.728 -17.396 -15.051 1.00 78.25 131 GLY A O 1
ATOM 1013 N N . CYS A 1 132 ? 12.538 -18.353 -14.120 1.00 77.50 132 CYS A N 1
ATOM 1014 C CA . CYS A 1 132 ? 13.130 -17.117 -13.606 1.00 77.50 132 CYS A CA 1
ATOM 1015 C C . CYS A 1 132 ? 13.277 -16.020 -14.670 1.00 77.50 132 CYS A C 1
ATOM 1017 O O . CYS A 1 132 ? 13.083 -14.849 -14.357 1.00 77.50 132 CYS A O 1
ATOM 1019 N N . TYR A 1 133 ? 13.577 -16.373 -15.927 1.00 81.75 133 TYR A N 1
ATOM 1020 C CA . TYR A 1 133 ? 13.714 -15.374 -16.992 1.00 81.75 133 TYR A CA 1
ATOM 1021 C C . TYR A 1 133 ? 12.372 -14.744 -17.368 1.00 81.75 133 TYR A C 1
ATOM 1023 O O . TYR A 1 133 ? 12.320 -13.537 -17.597 1.00 81.75 133 TYR A O 1
ATOM 1031 N N . ILE A 1 134 ? 11.291 -15.534 -17.398 1.00 79.50 134 ILE A N 1
ATOM 1032 C CA . ILE A 1 134 ? 9.942 -15.001 -17.620 1.00 79.50 134 ILE A CA 1
ATOM 1033 C C . ILE A 1 134 ? 9.593 -14.059 -16.474 1.00 79.50 134 ILE A C 1
ATOM 1035 O O . ILE A 1 134 ? 9.230 -12.925 -16.750 1.00 79.50 134 ILE A O 1
ATOM 1039 N N . LYS A 1 135 ? 9.795 -14.460 -15.211 1.00 78.94 135 LYS A N 1
ATOM 1040 C CA . LYS A 1 135 ? 9.482 -13.600 -14.056 1.00 78.94 135 LYS A CA 1
ATOM 1041 C C . LYS A 1 135 ? 10.259 -12.275 -14.079 1.00 78.94 135 LYS A C 1
ATOM 1043 O O . LYS A 1 135 ? 9.675 -11.213 -13.892 1.00 78.94 135 LYS A O 1
ATOM 1048 N N . VAL A 1 136 ? 11.562 -12.306 -14.372 1.00 79.56 136 VAL A N 1
ATOM 1049 C CA . VAL A 1 136 ? 12.366 -11.075 -14.511 1.00 79.56 136 VAL A CA 1
ATOM 1050 C C . VAL A 1 136 ? 11.871 -10.216 -15.677 1.00 79.56 136 VAL A C 1
ATOM 1052 O O . VAL A 1 136 ? 11.761 -9.000 -15.533 1.00 79.56 136 VAL A O 1
ATOM 1055 N N . GLY A 1 137 ? 11.513 -10.829 -16.807 1.00 79.94 137 GLY A N 1
ATOM 1056 C CA . GLY A 1 137 ? 10.889 -10.128 -17.928 1.00 79.94 137 GLY A CA 1
ATOM 1057 C C . GLY A 1 137 ? 9.550 -9.490 -17.544 1.00 79.94 137 GLY A C 1
ATOM 1058 O O . GLY A 1 137 ? 9.322 -8.325 -17.838 1.00 79.94 137 GLY A O 1
ATOM 1059 N N . GLN A 1 138 ? 8.704 -10.194 -16.794 1.00 78.12 138 GLN A N 1
ATOM 1060 C CA . GLN A 1 138 ? 7.443 -9.665 -16.271 1.00 78.12 138 GLN A CA 1
ATOM 1061 C C . GLN A 1 138 ? 7.662 -8.477 -15.325 1.00 78.12 138 GLN A C 1
ATOM 1063 O O . GLN A 1 138 ? 6.896 -7.517 -15.368 1.00 78.12 138 GLN A O 1
ATOM 1068 N N . HIS A 1 139 ? 8.712 -8.498 -14.498 1.00 75.31 139 HIS A N 1
ATOM 1069 C CA . HIS A 1 139 ? 9.085 -7.330 -13.700 1.00 75.31 139 HIS A CA 1
ATOM 1070 C C . HIS A 1 139 ? 9.511 -6.153 -14.581 1.00 75.31 139 HIS A C 1
ATOM 1072 O O . HIS A 1 139 ? 9.071 -5.041 -14.327 1.00 75.31 139 HIS A O 1
ATOM 1078 N N . ILE A 1 140 ? 10.289 -6.383 -15.644 1.00 76.31 140 ILE A N 1
ATOM 1079 C CA . ILE A 1 140 ? 10.652 -5.342 -16.623 1.00 76.31 140 ILE A CA 1
ATOM 1080 C C . ILE A 1 140 ? 9.403 -4.763 -17.306 1.00 76.31 140 ILE A C 1
ATOM 1082 O O . ILE A 1 140 ? 9.275 -3.547 -17.414 1.00 76.31 140 ILE A O 1
ATOM 1086 N N . GLY A 1 141 ? 8.463 -5.619 -17.717 1.00 73.06 141 GLY A N 1
ATOM 1087 C CA . GLY A 1 141 ? 7.203 -5.224 -18.357 1.00 73.06 141 GLY A CA 1
ATOM 1088 C C . GLY A 1 141 ? 6.261 -4.413 -17.458 1.00 73.06 141 GLY A C 1
ATOM 1089 O O . GLY A 1 141 ? 5.364 -3.743 -17.961 1.00 73.06 141 GLY A O 1
ATOM 1090 N N . ALA A 1 142 ? 6.466 -4.439 -16.140 1.00 68.00 142 ALA A N 1
ATOM 1091 C CA . ALA A 1 142 ? 5.681 -3.664 -15.181 1.00 68.00 142 ALA A CA 1
ATOM 1092 C C . ALA A 1 142 ? 6.260 -2.262 -14.891 1.00 68.00 142 ALA A C 1
ATOM 1094 O O . ALA A 1 142 ? 5.613 -1.475 -14.208 1.00 68.00 142 ALA A O 1
ATOM 1095 N N . LEU A 1 143 ? 7.461 -1.932 -15.384 1.00 67.94 143 LEU A N 1
ATOM 1096 C CA . LEU A 1 143 ? 8.179 -0.689 -15.060 1.00 67.94 143 LEU A CA 1
ATOM 1097 C C . LEU A 1 143 ? 8.066 0.368 -16.180 1.00 67.94 143 LEU A C 1
ATOM 1099 O O . LEU A 1 143 ? 9.082 0.873 -16.660 1.00 67.94 143 LEU A O 1
ATOM 1103 N N . ASP A 1 144 ? 6.834 0.705 -16.581 1.00 60.28 144 ASP A N 1
ATOM 1104 C CA . ASP A 1 144 ? 6.499 1.567 -17.741 1.00 60.28 144 ASP A CA 1
ATOM 1105 C C . ASP A 1 144 ? 7.200 2.933 -17.748 1.00 60.28 144 ASP A C 1
ATOM 1107 O O . ASP A 1 144 ? 7.576 3.431 -18.804 1.00 60.28 144 ASP A O 1
ATOM 1111 N N . TYR A 1 145 ? 7.429 3.517 -16.571 1.00 53.59 145 TYR A N 1
ATOM 1112 C CA . TYR A 1 145 ? 8.047 4.839 -16.432 1.00 53.59 145 TYR A CA 1
ATOM 1113 C C . TYR A 1 145 ? 9.565 4.805 -16.209 1.00 53.59 145 TYR A C 1
ATOM 1115 O O . TYR A 1 145 ? 10.205 5.855 -16.204 1.00 53.59 145 TYR A O 1
ATOM 1123 N N . LEU A 1 146 ? 10.150 3.626 -15.973 1.00 58.16 146 LEU A N 1
ATOM 1124 C CA . LEU A 1 146 ? 11.546 3.502 -15.528 1.00 58.16 146 LEU A CA 1
ATOM 1125 C C . LEU A 1 146 ? 12.477 2.970 -16.618 1.00 58.16 146 LEU A C 1
ATOM 1127 O O . LEU A 1 146 ? 13.686 3.195 -16.559 1.00 58.16 146 LEU A O 1
ATOM 1131 N N . LEU A 1 147 ? 11.930 2.227 -17.580 1.00 69.56 147 LEU A N 1
ATOM 1132 C CA . LEU A 1 147 ? 12.684 1.575 -18.645 1.00 69.56 147 LEU A CA 1
ATOM 1133 C C . LEU A 1 147 ? 12.235 2.092 -20.018 1.00 69.56 147 LEU A C 1
ATOM 1135 O O . LEU A 1 147 ? 11.111 2.571 -20.147 1.00 69.56 147 LEU A O 1
ATOM 1139 N N . PRO A 1 148 ? 13.094 2.003 -21.054 1.00 73.12 148 PRO A N 1
ATOM 1140 C CA . PRO A 1 148 ? 12.713 2.391 -22.409 1.00 73.12 148 PRO A CA 1
ATOM 1141 C C . PRO A 1 148 ? 11.422 1.689 -22.835 1.00 73.12 148 PRO A C 1
ATOM 1143 O O . PRO A 1 148 ? 11.264 0.483 -22.601 1.00 73.12 148 PRO A O 1
ATOM 1146 N N . THR A 1 149 ? 10.514 2.437 -23.461 1.00 73.56 149 THR A N 1
ATOM 1147 C CA . THR A 1 149 ? 9.167 1.967 -23.818 1.00 73.56 149 THR A CA 1
ATOM 1148 C C . THR A 1 149 ? 9.219 0.703 -24.667 1.00 73.56 149 THR A C 1
ATOM 1150 O O . THR A 1 149 ? 8.399 -0.192 -24.482 1.00 73.56 149 THR A O 1
ATOM 1153 N N . GLU A 1 150 ? 10.234 0.563 -25.519 1.00 83.75 150 GLU A N 1
ATOM 1154 C CA . GLU A 1 150 ? 10.430 -0.614 -26.357 1.00 83.75 150 GLU A CA 1
ATOM 1155 C C . GLU A 1 150 ? 10.684 -1.879 -25.523 1.00 83.75 150 GLU A C 1
ATOM 1157 O O . GLU A 1 150 ? 10.160 -2.948 -25.840 1.00 83.75 150 GLU A O 1
ATOM 1162 N N . TYR A 1 151 ? 11.444 -1.776 -24.425 1.00 82.50 151 TYR A N 1
ATOM 1163 C CA . TYR A 1 151 ? 11.658 -2.898 -23.506 1.00 82.50 151 TYR A CA 1
ATOM 1164 C C . TYR A 1 151 ? 10.388 -3.250 -22.748 1.00 82.50 151 TYR A C 1
ATOM 1166 O O . TYR A 1 151 ? 10.047 -4.429 -22.653 1.00 82.50 151 TYR A O 1
ATOM 1174 N N . VAL A 1 152 ? 9.684 -2.247 -22.226 1.00 77.38 152 VAL A N 1
ATOM 1175 C CA . VAL A 1 152 ? 8.482 -2.487 -21.428 1.00 77.38 152 VAL A CA 1
ATOM 1176 C C . VAL A 1 152 ? 7.381 -3.105 -22.286 1.00 77.38 152 VAL A C 1
ATOM 1178 O O . VAL A 1 152 ? 6.846 -4.152 -21.926 1.00 77.38 152 VAL A O 1
ATOM 1181 N N . GLN A 1 153 ? 7.082 -2.521 -23.449 1.00 81.00 153 GLN A N 1
ATOM 1182 C CA . GLN A 1 153 ? 6.040 -3.017 -24.351 1.00 81.00 153 GLN A CA 1
ATOM 1183 C C . GLN A 1 153 ? 6.316 -4.443 -24.829 1.00 81.00 153 GLN A C 1
ATOM 1185 O O . GLN A 1 153 ? 5.417 -5.281 -24.801 1.00 81.00 153 GLN A O 1
ATOM 1190 N N . THR A 1 154 ? 7.563 -4.748 -25.196 1.00 86.12 154 THR A N 1
ATOM 1191 C CA . THR A 1 154 ? 7.935 -6.106 -25.619 1.00 86.12 154 THR A CA 1
ATOM 1192 C C . THR A 1 154 ? 7.778 -7.107 -24.470 1.00 86.12 154 THR A C 1
ATOM 1194 O O . THR A 1 154 ? 7.299 -8.223 -24.664 1.00 86.12 154 THR A O 1
ATOM 1197 N N . MET A 1 155 ? 8.149 -6.719 -23.248 1.00 85.12 155 MET A N 1
ATOM 1198 C CA . MET A 1 155 ? 8.095 -7.607 -22.087 1.00 85.12 155 MET A CA 1
ATOM 1199 C C . MET A 1 155 ? 6.695 -7.769 -21.493 1.00 85.12 155 MET A C 1
ATOM 1201 O O . MET A 1 155 ? 6.426 -8.819 -20.913 1.00 85.12 155 MET A O 1
ATOM 1205 N N . LYS A 1 156 ? 5.781 -6.805 -21.679 1.00 80.31 156 LYS A N 1
ATOM 1206 C CA . LYS A 1 156 ? 4.358 -6.925 -21.295 1.00 80.31 156 LYS A CA 1
ATOM 1207 C C . LYS A 1 156 ? 3.695 -8.170 -21.897 1.00 80.31 156 LYS A C 1
ATOM 1209 O O . LYS A 1 156 ? 2.822 -8.765 -21.275 1.00 80.31 156 LYS A O 1
ATOM 1214 N N . ILE A 1 157 ? 4.164 -8.635 -23.059 1.00 81.38 157 ILE A N 1
ATOM 1215 C CA . ILE A 1 157 ? 3.691 -9.876 -23.696 1.00 81.38 157 ILE A CA 1
ATOM 1216 C C . ILE A 1 157 ? 3.919 -11.102 -22.788 1.00 81.38 157 ILE A C 1
ATOM 1218 O O . ILE A 1 157 ? 3.147 -12.056 -22.822 1.00 81.38 157 ILE A O 1
ATOM 1222 N N . LEU A 1 158 ? 4.941 -11.088 -21.925 1.00 76.81 158 LEU A N 1
ATOM 1223 C CA . LEU A 1 158 ? 5.205 -12.180 -20.979 1.00 76.81 158 LEU A CA 1
ATOM 1224 C C . LEU A 1 158 ? 4.159 -12.281 -19.858 1.00 76.81 158 LEU A C 1
ATOM 1226 O O . LEU A 1 158 ? 4.152 -13.283 -19.143 1.00 76.81 158 LEU A O 1
ATOM 1230 N N . HIS A 1 159 ? 3.289 -11.280 -19.675 1.00 69.12 159 HIS A N 1
ATOM 1231 C CA . HIS A 1 159 ? 2.177 -11.353 -18.720 1.00 69.12 159 HIS A CA 1
ATOM 1232 C C . HIS A 1 159 ? 0.992 -12.163 -19.252 1.00 69.12 159 HIS A C 1
ATOM 1234 O O . HIS A 1 159 ? 0.242 -12.707 -18.451 1.00 69.12 159 HIS A O 1
ATOM 1240 N N . SER A 1 160 ? 0.820 -12.281 -20.574 1.00 58.88 160 SER A N 1
ATOM 1241 C CA . SER A 1 160 ? -0.417 -12.814 -21.162 1.00 58.88 160 SER A CA 1
ATOM 1242 C C . SER A 1 160 ? -0.396 -14.311 -21.493 1.00 58.88 160 SER A C 1
ATOM 1244 O O . SER A 1 160 ? -1.457 -14.874 -21.749 1.00 58.88 160 SER A O 1
ATOM 1246 N N . LYS A 1 161 ? 0.767 -14.984 -21.477 1.00 59.47 161 LYS A N 1
ATOM 1247 C CA . LYS A 1 161 ? 0.875 -16.437 -21.731 1.00 59.47 161 LYS A CA 1
ATOM 1248 C C . LYS A 1 161 ? 1.990 -17.090 -20.909 1.00 59.47 161 LYS A C 1
ATOM 1250 O O . LYS A 1 161 ? 3.139 -17.154 -21.350 1.00 59.47 161 LYS A O 1
ATOM 1255 N N . ALA A 1 162 ? 1.653 -17.596 -19.724 1.00 64.62 162 ALA A N 1
ATOM 1256 C CA . ALA A 1 162 ? 2.559 -18.444 -18.952 1.00 64.62 162 ALA A CA 1
ATOM 1257 C C . ALA A 1 162 ? 2.506 -19.903 -19.455 1.00 64.62 162 ALA A C 1
ATOM 1259 O O . ALA A 1 162 ? 1.433 -20.383 -19.823 1.00 64.62 162 ALA A O 1
ATOM 1260 N N . PRO A 1 163 ? 3.643 -20.621 -19.503 1.00 65.88 163 PRO A N 1
ATOM 1261 C CA . PRO A 1 163 ? 3.653 -22.038 -19.851 1.00 65.88 163 PRO A CA 1
ATOM 1262 C C . PRO A 1 163 ? 2.960 -22.873 -18.763 1.00 65.88 163 PRO A C 1
ATOM 1264 O O . PRO A 1 163 ? 3.229 -22.679 -17.583 1.00 65.88 163 PRO A O 1
ATOM 1267 N N . GLN A 1 164 ? 2.120 -23.826 -19.164 1.00 80.62 164 GLN A N 1
ATOM 1268 C CA . GLN A 1 164 ? 1.487 -24.799 -18.267 1.00 80.62 164 GLN A CA 1
ATOM 1269 C C . GLN A 1 164 ? 2.336 -26.078 -18.177 1.00 80.62 164 GLN A C 1
ATOM 1271 O O . GLN A 1 164 ? 2.915 -26.520 -19.174 1.00 80.62 164 GLN A O 1
ATOM 1276 N N . SER A 1 165 ? 2.431 -26.653 -16.980 1.00 82.88 165 SER A N 1
ATOM 1277 C CA . SER A 1 165 ? 2.919 -28.016 -16.753 1.00 82.88 165 SER A CA 1
ATOM 1278 C C . SER A 1 165 ? 1.817 -29.025 -17.063 1.00 82.88 165 SER A C 1
ATOM 1280 O O . SER A 1 165 ? 0.634 -28.716 -16.907 1.00 82.88 165 SER A O 1
ATOM 1282 N N . SER A 1 166 ? 2.211 -30.230 -17.484 1.00 88.31 166 SER A N 1
ATOM 1283 C CA . SER A 1 166 ? 1.270 -31.341 -17.631 1.00 88.31 166 SER A CA 1
ATOM 1284 C C . SER A 1 166 ? 0.676 -31.723 -16.275 1.00 88.31 166 SER A C 1
ATOM 1286 O O . SER A 1 166 ? 1.293 -31.509 -15.229 1.00 88.31 166 SER A O 1
ATOM 1288 N N . LEU A 1 167 ? -0.512 -32.326 -16.291 1.00 89.12 167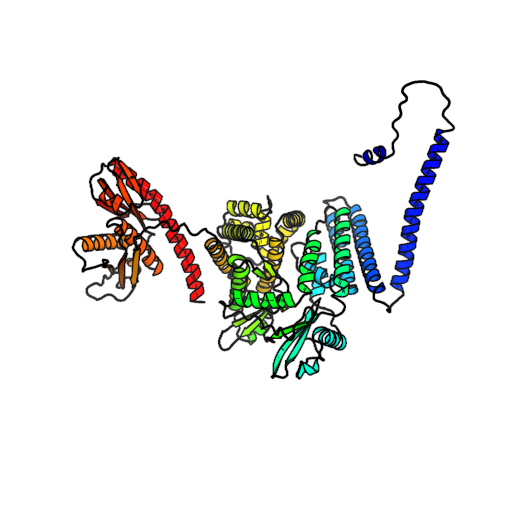 LEU A N 1
ATOM 1289 C CA . LEU A 1 167 ? -1.149 -32.832 -15.077 1.00 89.12 167 LEU A CA 1
ATOM 1290 C C . LEU A 1 167 ? -0.267 -33.868 -14.360 1.00 89.12 167 LEU A C 1
ATOM 1292 O O . LEU A 1 167 ? -0.175 -33.869 -13.138 1.00 89.12 167 LEU A O 1
ATOM 1296 N N . GLU A 1 168 ? 0.442 -34.699 -15.124 1.00 90.19 168 GLU A N 1
ATOM 1297 C CA . GLU A 1 168 ? 1.406 -35.680 -14.612 1.00 90.19 168 GLU A CA 1
ATOM 1298 C C . GLU A 1 168 ? 2.528 -35.009 -13.807 1.00 90.19 168 GLU A C 1
ATOM 1300 O O . GLU A 1 168 ? 2.815 -35.429 -12.688 1.00 90.19 168 GLU A O 1
ATOM 1305 N N . ASP A 1 169 ? 3.109 -33.925 -14.333 1.00 89.50 169 ASP A N 1
ATOM 1306 C CA . ASP A 1 169 ? 4.133 -33.134 -13.641 1.00 89.50 169 ASP A CA 1
ATOM 1307 C C . ASP A 1 169 ? 3.580 -32.520 -12.340 1.00 89.50 169 ASP A C 1
ATOM 1309 O O . ASP A 1 169 ? 4.270 -32.483 -11.321 1.00 89.50 169 ASP A O 1
ATOM 1313 N N . VAL A 1 170 ? 2.333 -32.034 -12.361 1.00 91.88 170 VAL A N 1
ATOM 1314 C CA . VAL A 1 170 ? 1.660 -31.451 -11.187 1.00 91.88 170 VAL A CA 1
ATOM 1315 C C . VAL A 1 170 ? 1.424 -32.512 -10.114 1.00 91.88 170 VAL A C 1
ATOM 1317 O O . VAL A 1 170 ? 1.793 -32.312 -8.956 1.00 91.88 170 VAL A O 1
ATOM 1320 N N . HIS A 1 171 ? 0.852 -33.653 -10.495 1.00 94.00 171 HIS A N 1
ATOM 1321 C CA . HIS A 1 171 ? 0.604 -34.779 -9.598 1.00 94.00 171 HIS A CA 1
ATOM 1322 C C . HIS A 1 171 ? 1.900 -35.325 -9.002 1.00 94.00 171 HIS A C 1
ATOM 1324 O O . HIS A 1 171 ? 1.941 -35.628 -7.811 1.00 94.00 171 HIS A O 1
ATOM 1330 N N . GLN A 1 172 ? 2.971 -35.380 -9.795 1.00 92.81 172 GLN A N 1
ATOM 1331 C CA . GLN A 1 172 ? 4.288 -35.788 -9.326 1.00 92.81 172 GLN A CA 1
ATOM 1332 C C . GLN A 1 172 ? 4.813 -34.849 -8.230 1.00 92.81 172 GLN A C 1
ATOM 1334 O O . GLN A 1 172 ? 5.270 -35.328 -7.195 1.00 92.81 172 GLN A O 1
ATOM 1339 N N . VAL A 1 173 ? 4.701 -33.525 -8.401 1.00 92.81 173 VAL A N 1
ATOM 1340 C CA . VAL A 1 173 ? 5.117 -32.561 -7.363 1.00 92.81 173 VAL A CA 1
ATOM 1341 C C . VAL A 1 173 ? 4.276 -32.711 -6.096 1.00 92.81 173 VAL A C 1
ATOM 1343 O O . VAL A 1 173 ? 4.837 -32.712 -5.003 1.00 92.81 173 VAL A O 1
ATOM 1346 N N . ILE A 1 174 ? 2.953 -32.871 -6.226 1.00 95.00 174 ILE A N 1
ATOM 1347 C CA . ILE A 1 174 ? 2.053 -33.103 -5.084 1.00 95.00 174 ILE A CA 1
ATOM 1348 C C . ILE A 1 174 ? 2.474 -34.365 -4.322 1.00 95.00 174 ILE A C 1
ATOM 1350 O O . ILE A 1 174 ? 2.624 -34.319 -3.103 1.00 95.00 174 ILE A O 1
ATOM 1354 N N . LYS A 1 175 ? 2.723 -35.463 -5.040 1.00 94.38 175 LYS A N 1
ATOM 1355 C CA . LYS A 1 175 ? 3.131 -36.745 -4.462 1.00 94.38 175 LYS A CA 1
ATOM 1356 C C . LYS A 1 175 ? 4.478 -36.673 -3.752 1.00 94.38 175 LYS A C 1
ATOM 1358 O O . LYS A 1 175 ? 4.622 -37.218 -2.663 1.00 94.38 175 LYS A O 1
ATOM 1363 N N . GLU A 1 176 ? 5.459 -36.014 -4.362 1.00 93.12 176 GLU A N 1
ATOM 1364 C CA . GLU A 1 176 ? 6.790 -35.843 -3.777 1.00 93.12 176 GLU A CA 1
ATOM 1365 C C . GLU A 1 176 ? 6.770 -34.995 -2.500 1.00 93.12 176 GLU A C 1
ATOM 1367 O O . GLU A 1 176 ? 7.514 -35.298 -1.571 1.00 93.12 176 GLU A O 1
ATOM 1372 N N . ASP A 1 177 ? 5.960 -33.933 -2.455 1.00 93.94 177 ASP A N 1
ATOM 1373 C CA . ASP A 1 177 ? 5.954 -32.985 -1.332 1.00 93.94 177 ASP A CA 1
ATOM 1374 C C . ASP A 1 177 ? 5.017 -33.382 -0.193 1.00 93.94 177 ASP A C 1
ATOM 1376 O O . ASP A 1 177 ? 5.331 -33.116 0.965 1.00 93.94 177 ASP A O 1
ATOM 1380 N N . LEU A 1 178 ? 3.865 -33.976 -0.508 1.00 94.50 178 LEU A N 1
ATOM 1381 C CA . LEU A 1 178 ? 2.854 -34.360 0.483 1.00 94.50 178 LEU A CA 1
ATOM 1382 C C . LEU A 1 178 ? 2.901 -35.850 0.845 1.00 94.50 178 LEU A C 1
ATOM 1384 O O . LEU A 1 178 ? 2.111 -36.286 1.682 1.00 94.50 178 LEU A O 1
ATOM 1388 N N . GLU A 1 179 ? 3.802 -36.618 0.221 1.00 94.00 179 GLU A N 1
ATOM 1389 C CA . GLU A 1 179 ? 4.003 -38.061 0.436 1.00 94.00 179 GLU A CA 1
ATOM 1390 C C . GLU A 1 179 ? 2.721 -38.902 0.261 1.00 94.00 179 GLU A C 1
ATOM 1392 O O . GLU A 1 179 ? 2.584 -39.987 0.826 1.00 94.00 179 GLU A O 1
ATOM 1397 N N . LYS A 1 180 ? 1.764 -38.394 -0.524 1.00 92.44 180 LYS A N 1
ATOM 1398 C CA . LYS A 1 180 ? 0.446 -38.993 -0.775 1.00 92.44 180 LYS A CA 1
ATOM 1399 C C . LYS A 1 180 ? 0.040 -38.787 -2.222 1.00 92.44 180 LYS A C 1
ATOM 1401 O O . LYS A 1 180 ? 0.377 -37.773 -2.830 1.00 92.44 180 LYS A O 1
ATOM 1406 N N . GLU A 1 181 ? -0.734 -39.712 -2.765 1.00 92.50 181 GLU A N 1
ATOM 1407 C CA . GLU A 1 181 ? -1.297 -39.544 -4.097 1.00 92.50 181 GLU A CA 1
ATOM 1408 C C . GLU A 1 181 ? -2.393 -38.459 -4.099 1.00 92.50 181 GLU A C 1
ATOM 1410 O O . GLU A 1 181 ? -3.165 -38.356 -3.140 1.00 92.50 181 GLU A O 1
ATOM 1415 N N . PRO A 1 182 ? -2.545 -37.671 -5.184 1.00 92.81 182 PRO A N 1
ATOM 1416 C CA . PRO A 1 182 ? -3.567 -36.624 -5.259 1.00 92.81 182 PRO A CA 1
ATOM 1417 C C . PRO A 1 182 ? -4.989 -37.115 -4.948 1.00 92.81 182 PRO A C 1
ATOM 1419 O O . PRO A 1 182 ? -5.737 -36.417 -4.270 1.00 92.81 182 PRO A O 1
ATOM 1422 N N . HIS A 1 183 ? -5.352 -38.331 -5.368 1.00 93.50 183 HIS A N 1
ATOM 1423 C CA . HIS A 1 183 ? -6.675 -38.918 -5.113 1.00 93.50 183 HIS A CA 1
ATOM 1424 C C . HIS A 1 183 ? -6.906 -39.313 -3.640 1.00 93.50 183 HIS A C 1
ATOM 1426 O O . HIS A 1 183 ? -8.049 -39.415 -3.191 1.00 93.50 183 HIS A O 1
ATOM 1432 N N . GLU A 1 184 ? -5.841 -39.518 -2.859 1.00 94.06 184 GLU A N 1
ATOM 1433 C CA . GLU A 1 184 ? -5.939 -39.759 -1.413 1.00 94.06 184 GLU A CA 1
ATOM 1434 C C . GLU A 1 184 ? -6.219 -38.459 -0.649 1.00 94.06 184 GLU A C 1
ATOM 1436 O O . GLU A 1 184 ? -6.839 -38.482 0.413 1.00 94.06 184 GLU A O 1
ATOM 1441 N N . ILE A 1 185 ? -5.788 -37.317 -1.193 1.00 94.81 185 ILE A N 1
ATOM 1442 C CA . ILE A 1 185 ? -5.959 -35.990 -0.588 1.00 94.81 185 ILE A CA 1
ATOM 1443 C C . ILE A 1 185 ? -7.276 -35.346 -1.040 1.00 94.81 185 ILE A C 1
ATOM 1445 O O . ILE A 1 185 ? -8.031 -34.806 -0.227 1.00 94.81 185 ILE A O 1
ATOM 1449 N N . PHE A 1 186 ? -7.546 -35.398 -2.344 1.00 96.81 186 PHE A N 1
ATOM 1450 C CA . PHE A 1 186 ? -8.645 -34.702 -2.994 1.00 96.81 186 PHE A CA 1
ATOM 1451 C C . PHE A 1 186 ? -9.691 -35.699 -3.486 1.00 96.81 186 PHE A C 1
ATOM 1453 O O . PHE A 1 186 ? -9.386 -36.657 -4.193 1.00 96.81 186 PHE A O 1
ATOM 1460 N N . ARG A 1 187 ? -10.957 -35.426 -3.166 1.00 96.81 187 ARG A N 1
ATOM 1461 C CA . ARG A 1 187 ? -12.109 -36.127 -3.745 1.00 96.81 187 ARG A CA 1
ATOM 1462 C C . ARG A 1 187 ? -12.248 -35.834 -5.235 1.00 96.81 187 ARG A C 1
ATOM 1464 O O . ARG A 1 187 ? -12.691 -36.687 -5.998 1.00 96.81 187 ARG A O 1
ATOM 1471 N N . TRP A 1 188 ? -11.930 -34.605 -5.619 1.00 97.19 188 TRP A N 1
ATOM 1472 C CA . TRP A 1 188 ? -11.938 -34.136 -6.996 1.00 97.19 188 TRP A CA 1
ATOM 1473 C C . TRP A 1 188 ? -10.823 -33.109 -7.175 1.00 97.19 188 TRP A C 1
ATOM 1475 O O . TRP A 1 188 ? -10.611 -32.276 -6.295 1.00 97.19 188 TRP A O 1
ATOM 1485 N N . PHE A 1 189 ? -10.122 -33.180 -8.299 1.00 96.38 189 PHE A N 1
ATOM 1486 C CA . PHE A 1 189 ? -9.052 -32.269 -8.680 1.00 96.38 189 PHE A CA 1
ATOM 1487 C C . PHE A 1 189 ? -9.276 -31.908 -10.144 1.00 96.38 189 PHE A C 1
ATOM 1489 O O . PHE A 1 189 ? -9.429 -32.808 -10.969 1.00 96.38 189 PHE A O 1
ATOM 1496 N N . ASP A 1 190 ? -9.358 -30.616 -10.443 1.00 94.62 190 ASP A N 1
ATOM 1497 C CA . ASP A 1 190 ? -9.573 -30.143 -11.804 1.00 94.62 190 ASP A CA 1
ATOM 1498 C C . ASP A 1 190 ? -8.307 -30.356 -12.635 1.00 94.62 190 ASP A C 1
ATOM 1500 O O . ASP A 1 190 ? -7.216 -29.917 -12.252 1.00 94.62 190 ASP A O 1
ATOM 1504 N N . GLU A 1 191 ? -8.447 -31.039 -13.767 1.00 91.88 191 GLU A N 1
ATOM 1505 C CA . GLU A 1 191 ? -7.335 -31.262 -14.689 1.00 91.88 191 GLU A CA 1
ATOM 1506 C C . GLU A 1 191 ? -6.908 -29.943 -15.341 1.00 91.88 191 GLU A C 1
ATOM 1508 O O . GLU A 1 191 ? -5.712 -29.711 -15.556 1.00 91.88 191 GLU A O 1
ATOM 1513 N N . ASP A 1 192 ? -7.875 -29.053 -15.576 1.00 90.38 192 ASP A N 1
ATOM 1514 C CA . ASP A 1 192 ? -7.636 -27.740 -16.144 1.00 90.38 192 ASP A CA 1
ATOM 1515 C C . ASP A 1 192 ? -7.237 -26.743 -15.038 1.00 90.38 192 ASP A C 1
ATOM 1517 O O . ASP A 1 192 ? -7.933 -26.582 -14.029 1.00 90.38 192 ASP A O 1
ATOM 1521 N N . PRO A 1 193 ? -6.102 -26.036 -15.179 1.00 90.44 193 PRO A N 1
ATOM 1522 C CA . PRO A 1 193 ? -5.710 -25.033 -14.202 1.00 90.44 193 PRO A CA 1
ATOM 1523 C C . PRO A 1 193 ? -6.631 -23.807 -14.287 1.00 90.44 193 PRO A C 1
ATOM 1525 O O . PRO A 1 193 ? -6.858 -23.257 -15.365 1.00 90.44 193 PRO A O 1
ATOM 1528 N N . LEU A 1 194 ? -7.043 -23.284 -13.128 1.00 85.81 194 LEU A N 1
ATOM 1529 C CA . LEU A 1 194 ? -7.724 -21.987 -12.995 1.00 85.81 194 LEU A CA 1
ATOM 1530 C C . LEU A 1 194 ? -6.877 -20.840 -13.562 1.00 85.81 194 LEU A C 1
ATOM 1532 O O . LEU A 1 194 ? -7.393 -19.846 -14.069 1.00 85.81 194 LEU A O 1
ATOM 1536 N N . GLY A 1 195 ? -5.556 -20.969 -13.445 1.00 80.50 195 GLY A N 1
ATOM 1537 C CA . GLY A 1 195 ? -4.602 -20.014 -13.978 1.00 80.50 195 GLY A CA 1
ATOM 1538 C C . GLY A 1 195 ? -3.174 -20.537 -13.907 1.00 80.50 195 GLY A C 1
ATOM 1539 O O . GLY A 1 195 ? -2.811 -21.307 -13.018 1.00 80.50 195 GLY A O 1
ATOM 1540 N N . ALA A 1 196 ? -2.346 -20.087 -14.847 1.00 72.81 196 ALA A N 1
ATOM 1541 C CA . ALA A 1 196 ? -0.914 -20.355 -14.861 1.00 72.81 196 ALA A CA 1
ATOM 1542 C C . ALA A 1 196 ? -0.141 -19.043 -14.713 1.00 72.81 196 ALA A C 1
ATOM 1544 O O . ALA A 1 196 ? -0.410 -18.061 -15.404 1.00 72.81 196 ALA A O 1
ATOM 1545 N N . ALA A 1 197 ? 0.835 -19.043 -13.813 1.00 73.25 197 ALA A N 1
ATOM 1546 C CA . ALA A 1 197 ? 1.775 -17.958 -13.589 1.00 73.25 197 ALA A CA 1
ATOM 1547 C C . ALA A 1 197 ? 3.193 -18.404 -13.979 1.00 73.25 197 ALA A C 1
ATOM 1549 O O . ALA A 1 197 ? 3.442 -19.546 -14.345 1.00 73.25 197 ALA A O 1
ATOM 1550 N N . SER A 1 198 ? 4.173 -17.504 -13.902 1.00 70.06 198 SER A N 1
ATOM 1551 C CA . SER A 1 198 ? 5.541 -17.787 -14.366 1.00 70.06 198 SER A CA 1
ATOM 1552 C C . SER A 1 198 ? 6.285 -18.879 -13.582 1.00 70.06 198 SER A C 1
ATOM 1554 O O . SER A 1 198 ? 7.263 -19.428 -14.090 1.00 70.06 198 SER A O 1
ATOM 1556 N N . LEU A 1 199 ? 5.897 -19.130 -12.325 1.00 79.56 199 LEU A N 1
ATOM 1557 C CA . LEU A 1 199 ? 6.576 -20.065 -11.413 1.00 79.56 199 LEU A CA 1
ATOM 1558 C C . LEU A 1 199 ? 5.692 -21.252 -11.008 1.00 79.56 199 LEU A C 1
ATOM 1560 O O . LEU A 1 199 ? 6.217 -22.242 -10.500 1.00 79.56 199 LEU A O 1
ATOM 1564 N N . ALA A 1 200 ? 4.381 -21.152 -11.211 1.00 87.00 200 ALA A N 1
ATOM 1565 C CA . ALA A 1 200 ? 3.396 -22.061 -10.647 1.00 87.00 200 ALA A CA 1
ATOM 1566 C C . ALA A 1 200 ? 2.091 -22.010 -11.432 1.00 87.00 200 ALA A C 1
ATOM 1568 O O . ALA A 1 200 ? 1.801 -21.009 -12.085 1.00 87.00 200 ALA A O 1
ATOM 1569 N N . GLN A 1 201 ? 1.264 -23.030 -11.262 1.00 89.81 201 GLN A N 1
ATOM 1570 C CA . GLN A 1 201 ? -0.123 -23.030 -11.716 1.00 89.81 201 GLN A CA 1
ATOM 1571 C C . GLN A 1 201 ? -1.063 -23.359 -10.563 1.00 89.81 201 GLN A C 1
ATOM 1573 O O . GLN A 1 201 ? -0.656 -23.974 -9.578 1.00 89.81 201 GLN A O 1
ATOM 1578 N N . VAL A 1 202 ? -2.306 -22.903 -10.670 1.00 92.31 202 VAL A N 1
ATOM 1579 C CA . VAL A 1 202 ? -3.331 -23.064 -9.639 1.00 92.31 202 VAL A CA 1
ATOM 1580 C C . VAL A 1 202 ? -4.442 -23.939 -10.191 1.00 92.31 202 VAL A C 1
ATOM 1582 O O . VAL A 1 202 ? -4.974 -23.647 -11.258 1.00 92.31 202 VAL A O 1
ATOM 1585 N N . HIS A 1 203 ? -4.801 -24.980 -9.450 1.00 94.94 203 HIS A N 1
ATOM 1586 C CA . HIS A 1 203 ? -5.911 -25.877 -9.758 1.00 94.94 203 HIS A CA 1
ATOM 1587 C C . HIS A 1 203 ? -7.019 -25.724 -8.726 1.00 94.94 203 HIS A C 1
ATOM 1589 O O . HIS A 1 203 ? -6.756 -25.437 -7.555 1.00 94.94 203 HIS A O 1
ATOM 1595 N N . GLN A 1 204 ? -8.259 -25.936 -9.155 1.00 96.12 204 GLN A N 1
ATOM 1596 C CA . GLN A 1 204 ? -9.364 -26.119 -8.229 1.00 96.12 204 GLN A CA 1
ATOM 1597 C C . GLN A 1 204 ? -9.383 -27.574 -7.765 1.00 96.12 204 GLN A C 1
ATOM 1599 O O . GLN A 1 204 ? -9.169 -28.491 -8.550 1.00 96.12 204 GLN A O 1
ATOM 1604 N N . ALA A 1 205 ? -9.659 -27.801 -6.489 1.00 96.94 205 ALA A N 1
ATOM 1605 C CA . ALA A 1 205 ? -9.865 -29.138 -5.962 1.00 96.94 205 ALA A CA 1
ATOM 1606 C C . ALA A 1 205 ? -10.926 -29.128 -4.860 1.00 96.94 205 ALA A C 1
ATOM 1608 O O . ALA A 1 205 ? -11.370 -28.083 -4.384 1.00 96.94 205 ALA A O 1
ATOM 1609 N N . THR A 1 206 ? -11.369 -30.312 -4.461 1.00 97.69 206 THR A N 1
ATOM 1610 C CA . THR A 1 206 ? -12.294 -30.519 -3.348 1.00 97.69 206 THR A CA 1
ATOM 1611 C C . THR A 1 206 ? -11.724 -31.588 -2.432 1.00 97.69 206 THR A C 1
ATOM 1613 O O . THR A 1 206 ? -11.396 -32.686 -2.883 1.00 97.69 206 THR A O 1
ATOM 1616 N N . LEU A 1 207 ? -11.601 -31.272 -1.145 1.00 96.81 207 LEU A N 1
ATOM 1617 C CA . LEU A 1 207 ? -11.169 -32.222 -0.120 1.00 96.81 207 LEU A CA 1
ATOM 1618 C C . LEU A 1 207 ? -12.240 -33.300 0.115 1.00 96.81 207 LEU A C 1
ATOM 1620 O O . LEU A 1 207 ? -13.407 -33.140 -0.249 1.00 96.81 207 LEU A O 1
ATOM 1624 N N . HIS A 1 208 ? -11.863 -34.408 0.756 1.00 94.12 208 HIS A N 1
ATOM 1625 C CA . HIS A 1 208 ? -12.800 -35.501 1.070 1.00 94.12 208 HIS A CA 1
ATOM 1626 C C . HIS A 1 208 ? -13.953 -35.094 1.997 1.00 94.12 208 HIS A C 1
ATOM 1628 O O . HIS A 1 208 ? -15.026 -35.691 1.930 1.00 94.12 208 HIS A O 1
ATOM 1634 N N . ASP A 1 209 ? -13.780 -34.038 2.796 1.00 94.88 209 ASP A N 1
ATOM 1635 C CA . ASP A 1 209 ? -14.840 -33.448 3.626 1.00 94.88 209 ASP A CA 1
ATOM 1636 C C . ASP A 1 209 ? -15.817 -32.542 2.841 1.00 94.88 209 ASP A C 1
ATOM 1638 O O . ASP A 1 209 ? -16.780 -32.030 3.409 1.00 94.88 209 ASP A O 1
ATOM 1642 N N . GLY A 1 210 ? -15.602 -32.369 1.531 1.00 94.69 210 GLY A N 1
ATOM 1643 C CA . GLY A 1 210 ? -16.409 -31.524 0.650 1.00 94.69 210 GLY A CA 1
ATOM 1644 C C . GLY A 1 210 ? -15.943 -30.069 0.562 1.00 94.69 210 GLY A C 1
ATOM 1645 O O . GLY A 1 210 ? -16.552 -29.289 -0.169 1.00 94.69 210 GLY A O 1
ATOM 1646 N N . THR A 1 211 ? -14.874 -29.689 1.262 1.00 96.44 211 THR A N 1
ATOM 1647 C CA . THR A 1 211 ? -14.366 -28.314 1.258 1.00 96.44 211 THR A CA 1
ATOM 1648 C C . THR A 1 211 ? -13.674 -27.979 -0.071 1.00 96.44 211 THR A C 1
ATOM 1650 O O . THR A 1 211 ? -12.728 -28.679 -0.450 1.00 96.44 211 THR A O 1
ATOM 1653 N N . PRO A 1 212 ? -14.085 -26.910 -0.782 1.00 97.25 212 PRO A N 1
ATOM 1654 C CA . PRO A 1 212 ? -13.417 -26.474 -2.004 1.00 97.25 212 PRO A CA 1
ATOM 1655 C C . PRO A 1 212 ? -12.118 -25.722 -1.682 1.00 97.25 212 PRO A C 1
ATOM 1657 O O . PRO A 1 212 ? -12.084 -24.830 -0.830 1.00 97.25 212 PRO A O 1
ATOM 1660 N N . VAL A 1 213 ? -11.046 -26.061 -2.393 1.00 97.44 213 VAL A N 1
ATOM 1661 C CA . VAL A 1 213 ? -9.705 -25.494 -2.199 1.00 97.44 213 VAL A CA 1
ATOM 1662 C C . VAL A 1 213 ? -9.061 -25.122 -3.534 1.00 97.44 213 VAL A C 1
ATOM 1664 O O . VAL A 1 213 ? -9.353 -25.709 -4.573 1.00 97.44 213 VAL A O 1
ATOM 1667 N N . ALA A 1 214 ? -8.184 -24.124 -3.501 1.00 96.75 214 ALA A N 1
ATOM 1668 C CA . ALA A 1 214 ? -7.268 -23.795 -4.581 1.00 96.75 214 ALA A CA 1
ATOM 1669 C C . ALA A 1 214 ? -5.884 -24.363 -4.242 1.00 96.75 214 ALA A C 1
ATOM 1671 O O . ALA A 1 214 ? -5.339 -24.085 -3.171 1.00 96.75 214 ALA A O 1
ATOM 1672 N N . VAL A 1 215 ? -5.318 -25.151 -5.153 1.00 96.50 215 VAL A N 1
ATOM 1673 C CA . VAL A 1 215 ? -4.024 -25.820 -4.989 1.00 96.50 215 VAL A CA 1
ATOM 1674 C C . VAL A 1 215 ? -3.029 -25.195 -5.957 1.00 96.50 215 VAL A C 1
ATOM 1676 O O . VAL A 1 215 ? -3.085 -25.418 -7.166 1.00 96.50 215 VAL A O 1
ATOM 1679 N N . LYS A 1 216 ? -2.122 -24.377 -5.429 1.00 94.62 216 LYS A N 1
ATOM 1680 C CA . LYS A 1 216 ? -1.035 -23.747 -6.182 1.00 94.62 216 LYS A CA 1
ATOM 1681 C C . LYS A 1 216 ? 0.181 -24.666 -6.161 1.00 94.62 216 LYS A C 1
ATOM 1683 O O . LYS A 1 216 ? 0.732 -24.939 -5.098 1.00 94.62 216 LYS A O 1
ATOM 1688 N N . VAL A 1 217 ? 0.610 -25.126 -7.331 1.00 93.38 217 VAL A N 1
ATOM 1689 C CA . VAL A 1 217 ? 1.718 -26.076 -7.495 1.00 93.38 217 VAL A CA 1
ATOM 1690 C C . VAL A 1 217 ? 2.823 -25.438 -8.324 1.00 93.38 217 VAL A C 1
ATOM 1692 O O . VAL A 1 217 ? 2.591 -24.918 -9.417 1.00 93.38 217 VAL A O 1
ATOM 1695 N N . GLN A 1 218 ? 4.042 -25.452 -7.791 1.00 90.69 218 GLN A N 1
ATOM 1696 C CA . GLN A 1 218 ? 5.227 -24.935 -8.465 1.00 90.69 218 GLN A CA 1
ATOM 1697 C C . GLN A 1 218 ? 5.599 -25.822 -9.659 1.00 90.69 218 GLN A C 1
ATOM 1699 O O . GLN A 1 218 ? 5.582 -27.047 -9.563 1.00 90.69 218 GLN A O 1
ATOM 1704 N N . HIS A 1 219 ? 6.010 -25.216 -10.775 1.00 85.69 219 HIS A N 1
ATOM 1705 C CA . HIS A 1 219 ? 6.492 -25.994 -11.917 1.00 85.69 219 HIS A CA 1
ATOM 1706 C C . HIS A 1 219 ? 7.767 -26.779 -11.534 1.00 85.69 219 HIS A C 1
ATOM 1708 O O . HIS A 1 219 ? 8.736 -26.158 -11.073 1.00 85.69 219 HIS A O 1
ATOM 1714 N N . PRO A 1 220 ? 7.847 -28.100 -11.802 1.00 77.62 220 PRO A N 1
ATOM 1715 C CA . PRO A 1 220 ? 8.941 -28.957 -11.326 1.00 77.62 220 PRO A CA 1
ATOM 1716 C C . PRO A 1 220 ? 10.342 -28.446 -11.703 1.00 77.62 220 PRO A C 1
ATOM 1718 O O . PRO A 1 220 ? 11.288 -28.487 -10.916 1.00 77.62 220 PRO A O 1
ATOM 1721 N N . LYS A 1 221 ? 10.476 -27.890 -12.914 1.00 69.44 221 LYS A N 1
ATOM 1722 C CA . LYS A 1 221 ? 11.762 -27.471 -13.501 1.00 69.44 221 LYS A CA 1
ATOM 1723 C C . LYS A 1 221 ? 12.307 -26.148 -12.941 1.00 69.44 221 LYS A C 1
ATOM 1725 O O . LYS A 1 221 ? 13.455 -25.796 -13.213 1.00 69.44 221 LYS A O 1
ATOM 1730 N N . VAL A 1 222 ? 11.514 -25.395 -12.173 1.00 68.69 222 VAL A N 1
ATOM 1731 C CA . VAL A 1 222 ? 11.866 -24.027 -11.756 1.00 68.69 222 VAL A CA 1
ATOM 1732 C C . VAL A 1 222 ? 12.837 -24.015 -10.573 1.00 68.69 222 VAL A C 1
ATOM 1734 O O . VAL A 1 222 ? 13.826 -23.280 -10.605 1.00 68.69 222 VAL A O 1
ATOM 1737 N N . GLN A 1 223 ? 12.624 -24.835 -9.539 1.00 63.69 223 GLN A N 1
ATOM 1738 C CA . GLN A 1 223 ? 13.384 -24.701 -8.291 1.00 63.69 223 GLN A CA 1
ATOM 1739 C C . GLN A 1 223 ? 14.861 -25.094 -8.447 1.00 63.69 223 GLN A C 1
ATOM 1741 O O . GLN A 1 223 ? 15.742 -24.339 -8.027 1.00 63.69 223 GLN A O 1
ATOM 1746 N N . HIS A 1 224 ? 15.149 -26.226 -9.101 1.00 63.81 224 HIS A N 1
ATOM 1747 C CA . HIS A 1 224 ? 16.520 -26.731 -9.241 1.00 63.81 224 HIS A CA 1
ATOM 1748 C C . HIS A 1 224 ? 17.409 -25.796 -10.079 1.00 63.81 224 HIS A C 1
ATOM 1750 O O . HIS A 1 224 ? 18.592 -25.614 -9.788 1.00 63.81 224 HIS A O 1
ATOM 1756 N N . GLN A 1 225 ? 16.822 -25.132 -11.077 1.00 67.44 225 GLN A N 1
ATOM 1757 C CA . GLN A 1 225 ? 17.557 -24.320 -12.048 1.00 67.44 225 GLN A CA 1
ATOM 1758 C C . GLN A 1 225 ? 17.623 -22.829 -11.657 1.00 67.44 225 GLN A C 1
ATOM 1760 O O . GLN A 1 225 ? 18.563 -22.128 -12.038 1.00 67.44 225 GLN A O 1
ATOM 1765 N N . SER A 1 226 ? 16.697 -22.361 -10.810 1.00 70.38 226 SER A N 1
ATOM 1766 C CA . SER A 1 226 ? 16.578 -20.953 -10.398 1.00 70.38 226 SER A CA 1
ATOM 1767 C C . SER A 1 226 ? 17.850 -20.345 -9.800 1.00 70.38 226 SER A C 1
ATOM 1769 O O . SER A 1 226 ? 18.220 -19.215 -10.123 1.00 70.38 226 SER A O 1
ATOM 1771 N N . LYS A 1 227 ? 18.565 -21.090 -8.946 1.00 75.19 227 LYS A N 1
ATOM 1772 C CA . LYS A 1 227 ? 19.788 -20.604 -8.284 1.00 75.19 227 LYS A CA 1
ATOM 1773 C C . LYS A 1 227 ? 20.910 -20.335 -9.283 1.00 75.19 227 LYS A C 1
ATOM 1775 O O . LYS A 1 227 ? 21.660 -19.373 -9.112 1.00 75.19 227 LYS A O 1
ATOM 1780 N N . LEU A 1 228 ? 21.049 -21.198 -10.290 1.00 78.19 228 LEU A N 1
ATOM 1781 C CA . LEU A 1 228 ? 22.057 -21.051 -11.335 1.00 78.19 228 LEU A CA 1
ATOM 1782 C C . LEU A 1 228 ? 21.690 -19.886 -12.256 1.00 78.19 228 LEU A C 1
ATOM 1784 O O . LEU A 1 228 ? 22.521 -19.011 -12.480 1.00 78.19 228 LEU A O 1
ATOM 1788 N N . ASP A 1 229 ? 20.426 -19.820 -12.679 1.00 80.56 229 ASP A N 1
ATOM 1789 C CA . ASP A 1 229 ? 19.899 -18.746 -13.524 1.00 80.56 229 ASP A CA 1
ATOM 1790 C C . ASP A 1 229 ? 20.104 -17.363 -12.900 1.00 80.56 229 ASP A C 1
ATOM 1792 O O . ASP A 1 229 ? 20.616 -16.458 -13.559 1.00 80.56 229 ASP A O 1
ATOM 1796 N N . LEU A 1 230 ? 19.775 -17.206 -11.613 1.00 77.56 230 LEU A N 1
ATOM 1797 C CA . LEU A 1 230 ? 19.960 -15.952 -10.881 1.00 77.56 230 LEU A CA 1
ATOM 1798 C C . LEU A 1 230 ? 21.433 -15.535 -10.809 1.00 77.56 230 LEU A C 1
ATOM 1800 O O . LEU A 1 230 ? 21.754 -14.367 -11.034 1.00 77.56 230 LEU A O 1
ATOM 1804 N N . LYS A 1 231 ? 22.344 -16.479 -10.536 1.00 79.31 231 LYS A N 1
ATOM 1805 C CA . LYS A 1 231 ? 23.791 -16.202 -10.528 1.00 79.31 231 LYS A CA 1
ATOM 1806 C C . LYS A 1 231 ? 24.288 -15.776 -11.908 1.00 79.31 231 LYS A C 1
ATOM 1808 O O . LYS A 1 231 ? 25.110 -14.867 -12.010 1.00 79.31 231 LYS A O 1
ATOM 1813 N N . THR A 1 232 ? 23.791 -16.413 -12.965 1.00 83.19 232 THR A N 1
ATOM 1814 C CA . THR A 1 232 ? 24.133 -16.065 -14.346 1.00 83.19 232 THR A CA 1
ATOM 1815 C C . THR A 1 232 ? 23.621 -14.677 -14.713 1.00 83.19 232 THR A C 1
ATOM 1817 O O . THR A 1 232 ? 24.395 -13.877 -15.234 1.00 83.19 232 THR A O 1
ATOM 1820 N N . MET A 1 233 ? 22.365 -14.350 -14.397 1.00 80.00 233 MET A N 1
ATOM 1821 C CA . MET A 1 233 ? 21.809 -13.010 -14.611 1.00 80.00 233 MET A CA 1
ATOM 1822 C C . MET A 1 233 ? 22.608 -11.943 -13.857 1.00 80.00 233 MET A C 1
ATOM 1824 O O . MET A 1 233 ? 22.990 -10.940 -14.451 1.00 80.00 233 MET A O 1
ATOM 1828 N N . GLU A 1 234 ? 22.931 -12.176 -12.582 1.00 78.44 234 GLU A N 1
ATOM 1829 C CA . GLU A 1 234 ? 23.738 -11.256 -11.770 1.00 78.44 234 GLU A CA 1
ATOM 1830 C C . GLU A 1 234 ? 25.116 -11.002 -12.398 1.00 78.44 234 GLU A C 1
ATOM 1832 O O . GLU A 1 234 ? 25.551 -9.853 -12.521 1.00 78.44 234 GLU A O 1
ATOM 1837 N N . LEU A 1 235 ? 25.802 -12.063 -12.834 1.00 82.38 235 LEU A N 1
ATOM 1838 C CA . LEU A 1 235 ? 27.095 -11.949 -13.505 1.00 82.38 235 LEU A CA 1
ATOM 1839 C C . LEU A 1 235 ? 26.983 -11.142 -14.804 1.00 82.38 235 LEU A C 1
ATOM 1841 O O . LEU A 1 235 ? 27.796 -10.248 -15.043 1.00 82.38 235 LEU A O 1
ATOM 1845 N N . LEU A 1 236 ? 25.978 -11.439 -15.628 1.00 81.31 236 LEU A N 1
ATOM 1846 C CA . LEU A 1 236 ? 25.763 -10.763 -16.905 1.00 81.31 236 LEU A CA 1
ATOM 1847 C C . LEU A 1 236 ? 25.447 -9.281 -16.713 1.00 81.31 236 LEU A C 1
ATOM 1849 O O . LEU A 1 236 ? 26.059 -8.450 -17.378 1.00 81.31 236 LEU A O 1
ATOM 1853 N N . VAL A 1 237 ? 24.577 -8.933 -15.765 1.00 77.38 237 VAL A N 1
ATOM 1854 C CA . VAL A 1 237 ? 24.244 -7.533 -15.470 1.00 77.38 237 VAL A CA 1
ATOM 1855 C C . VAL A 1 237 ? 25.474 -6.774 -14.959 1.00 77.38 237 VAL A C 1
ATOM 1857 O O . VAL A 1 237 ? 25.717 -5.652 -15.399 1.00 77.38 237 VAL A O 1
ATOM 1860 N N . ARG A 1 238 ? 26.329 -7.394 -14.130 1.00 76.62 238 ARG A N 1
ATOM 1861 C CA . ARG A 1 238 ? 27.615 -6.797 -13.711 1.00 76.62 238 ARG A CA 1
ATOM 1862 C C . ARG A 1 238 ? 28.580 -6.571 -14.878 1.00 76.62 238 ARG A C 1
ATOM 1864 O O . ARG A 1 238 ? 29.299 -5.575 -14.885 1.00 76.62 238 ARG A O 1
ATOM 1871 N N . ILE A 1 239 ? 28.637 -7.491 -15.843 1.00 79.56 239 ILE A N 1
ATOM 1872 C CA . ILE A 1 239 ? 29.476 -7.345 -17.044 1.00 79.56 239 ILE A CA 1
ATOM 1873 C C . ILE A 1 239 ? 28.943 -6.212 -17.924 1.00 79.56 239 ILE A C 1
ATOM 1875 O O . ILE A 1 239 ? 29.717 -5.350 -18.336 1.00 79.56 239 ILE A O 1
ATOM 1879 N N . VAL A 1 240 ? 27.630 -6.177 -18.165 1.00 75.12 240 VAL A N 1
ATOM 1880 C CA . VAL A 1 240 ? 26.973 -5.120 -18.946 1.00 75.12 240 VAL A CA 1
ATOM 1881 C C . VAL A 1 240 ? 27.199 -3.754 -18.307 1.00 75.12 240 VAL A C 1
ATOM 1883 O O . VAL A 1 240 ? 27.614 -2.845 -19.013 1.00 75.12 240 VAL A O 1
ATOM 1886 N N . ALA A 1 241 ? 27.051 -3.623 -16.987 1.00 74.44 241 ALA A N 1
ATOM 1887 C CA . ALA A 1 241 ? 27.298 -2.367 -16.275 1.00 74.44 241 ALA A CA 1
ATOM 1888 C C . ALA A 1 241 ? 28.748 -1.860 -16.425 1.00 74.44 241 ALA A C 1
ATOM 1890 O O . ALA A 1 241 ? 28.987 -0.657 -16.452 1.00 74.44 241 ALA A O 1
ATOM 1891 N N . LYS A 1 242 ? 29.735 -2.760 -16.563 1.00 75.81 242 LYS A N 1
ATOM 1892 C CA . LYS A 1 242 ? 31.131 -2.378 -16.851 1.00 75.81 242 LYS A CA 1
ATOM 1893 C C . LYS A 1 242 ? 31.347 -1.958 -18.305 1.00 75.81 242 LYS A C 1
ATOM 1895 O O . LYS A 1 242 ? 32.191 -1.108 -18.567 1.00 75.81 242 LYS A O 1
ATOM 1900 N N . LEU A 1 243 ? 30.643 -2.589 -19.245 1.00 72.81 243 LEU A N 1
ATOM 1901 C CA . LEU A 1 243 ? 30.744 -2.290 -20.678 1.00 72.81 243 LEU A CA 1
ATOM 1902 C C . LEU A 1 243 ? 29.967 -1.025 -21.064 1.00 72.81 243 LEU A C 1
ATOM 1904 O O . LEU A 1 243 ? 30.385 -0.310 -21.971 1.00 72.81 243 LEU A O 1
ATOM 1908 N N . PHE A 1 244 ? 28.870 -0.755 -20.360 1.00 70.19 244 PHE A N 1
ATOM 1909 C CA . PHE A 1 244 ? 27.977 0.379 -20.557 1.00 70.19 244 PHE A CA 1
ATOM 1910 C C . PHE A 1 244 ? 27.733 1.059 -19.205 1.00 70.19 244 PHE A C 1
ATOM 1912 O O . PHE A 1 244 ? 26.716 0.798 -18.566 1.00 70.19 244 PHE A O 1
ATOM 1919 N N . PRO A 1 245 ? 28.646 1.939 -18.758 1.00 63.97 245 PRO A N 1
ATOM 1920 C CA . PRO A 1 245 ? 28.516 2.637 -17.475 1.00 63.97 245 PRO A CA 1
ATOM 1921 C C . PRO A 1 245 ? 27.255 3.505 -17.373 1.00 63.97 245 PRO A C 1
ATOM 1923 O O . PRO A 1 245 ? 26.804 3.816 -16.274 1.00 63.97 245 PRO A O 1
ATOM 1926 N N . GLU A 1 246 ? 26.686 3.885 -18.519 1.00 57.12 246 GLU A N 1
ATOM 1927 C CA . GLU A 1 246 ? 25.429 4.630 -18.640 1.00 57.12 246 GLU A CA 1
ATOM 1928 C C . GLU A 1 246 ? 24.187 3.750 -18.388 1.00 57.12 246 GLU A C 1
ATOM 1930 O O . GLU A 1 246 ? 23.115 4.262 -18.087 1.00 57.12 246 GLU A O 1
ATOM 1935 N N . PHE A 1 247 ? 24.319 2.420 -18.470 1.00 59.62 247 PHE A N 1
ATOM 1936 C CA . PHE A 1 247 ? 23.254 1.457 -18.178 1.00 59.62 247 PHE A CA 1
ATOM 1937 C C . PHE A 1 247 ? 23.376 0.951 -16.737 1.00 59.62 247 PHE A C 1
ATOM 1939 O O . PHE A 1 247 ? 23.993 -0.078 -16.455 1.00 59.62 247 PHE A O 1
ATOM 1946 N N . GLN A 1 248 ? 22.752 1.666 -15.805 1.00 58.72 248 GLN A N 1
ATOM 1947 C CA . GLN A 1 248 ? 22.834 1.370 -14.373 1.00 58.72 248 GLN A CA 1
ATOM 1948 C C . GLN A 1 248 ? 21.554 0.697 -13.851 1.00 58.72 248 GLN A C 1
ATOM 1950 O O . GLN A 1 248 ? 20.865 1.227 -12.990 1.00 58.72 248 GLN A O 1
ATOM 1955 N N . PHE A 1 249 ? 21.241 -0.505 -14.350 1.00 63.81 249 PHE A N 1
ATOM 1956 C CA . PHE A 1 249 ? 20.116 -1.336 -13.867 1.00 63.81 249 PHE A CA 1
ATOM 1957 C C . PHE A 1 249 ? 20.558 -2.471 -12.932 1.00 63.81 249 PHE A C 1
ATOM 1959 O O . PHE A 1 249 ? 19.852 -3.463 -12.758 1.00 63.81 249 PHE A O 1
ATOM 1966 N N . LEU A 1 250 ? 21.744 -2.351 -12.322 1.00 62.50 250 LEU A N 1
ATOM 1967 C CA . LEU A 1 250 ? 22.290 -3.364 -11.410 1.00 62.50 250 LEU A CA 1
ATOM 1968 C C . LEU A 1 250 ? 21.327 -3.672 -10.251 1.00 62.50 250 LEU A C 1
ATOM 1970 O O . LEU A 1 250 ? 21.218 -4.816 -9.813 1.00 62.50 250 LEU A O 1
ATOM 1974 N N . TRP A 1 251 ? 20.584 -2.655 -9.809 1.00 66.19 251 TRP A N 1
ATOM 1975 C CA . TRP A 1 251 ? 19.577 -2.768 -8.762 1.00 66.19 251 TRP A CA 1
ATOM 1976 C C . TRP A 1 251 ? 18.450 -3.752 -9.114 1.00 66.19 251 TRP A C 1
ATOM 1978 O O . TRP A 1 251 ? 17.951 -4.423 -8.216 1.00 66.19 251 TRP A O 1
ATOM 1988 N N . LEU A 1 252 ? 18.084 -3.904 -10.393 1.00 66.06 252 LEU A N 1
ATOM 1989 C CA . LEU A 1 252 ? 17.015 -4.812 -10.824 1.00 66.06 252 LEU A CA 1
ATOM 1990 C C . LEU A 1 252 ? 17.419 -6.280 -10.629 1.00 66.06 252 LEU A C 1
ATOM 1992 O O . LEU A 1 252 ? 16.620 -7.100 -10.179 1.00 66.06 252 LEU A O 1
ATOM 1996 N N . ALA A 1 253 ? 18.682 -6.605 -10.918 1.00 66.62 253 ALA A N 1
ATOM 1997 C CA . ALA A 1 253 ? 19.233 -7.937 -10.679 1.00 66.62 253 ALA A CA 1
ATOM 1998 C C . ALA A 1 253 ? 19.345 -8.243 -9.179 1.00 66.62 253 ALA A C 1
ATOM 2000 O O . ALA A 1 253 ? 19.009 -9.342 -8.736 1.00 66.62 253 ALA A O 1
ATOM 2001 N N . ASP A 1 254 ? 19.780 -7.257 -8.394 1.00 70.12 254 ASP A N 1
ATOM 2002 C CA . ASP A 1 254 ? 19.821 -7.337 -6.935 1.00 70.12 254 ASP A CA 1
ATOM 2003 C C . ASP A 1 254 ? 18.430 -7.572 -6.326 1.00 70.12 254 ASP A C 1
ATOM 2005 O O . ASP A 1 254 ? 18.299 -8.314 -5.350 1.00 70.12 254 ASP A O 1
ATOM 2009 N N . GLU A 1 255 ? 17.402 -6.933 -6.886 1.00 71.56 255 GLU A N 1
ATOM 2010 C CA . GLU A 1 255 ? 16.018 -7.053 -6.433 1.00 71.56 255 GLU A CA 1
ATOM 2011 C C . GLU A 1 255 ? 15.445 -8.430 -6.779 1.00 71.56 255 GLU A C 1
ATOM 2013 O O . GLU A 1 255 ? 14.949 -9.135 -5.898 1.00 71.56 255 GLU A O 1
ATOM 2018 N N . ALA A 1 256 ? 15.631 -8.884 -8.022 1.00 71.44 256 ALA A N 1
ATOM 2019 C CA . ALA A 1 256 ? 15.254 -10.232 -8.443 1.00 71.44 256 ALA A CA 1
ATOM 2020 C C . ALA A 1 256 ? 15.932 -11.309 -7.579 1.00 71.44 256 ALA A C 1
ATOM 2022 O O . ALA A 1 256 ? 15.287 -12.259 -7.146 1.00 71.44 256 ALA A O 1
ATOM 2023 N N . LYS A 1 257 ? 17.216 -11.141 -7.245 1.00 74.88 257 LYS A N 1
ATOM 2024 C CA . LYS A 1 257 ? 17.959 -12.068 -6.378 1.00 74.88 257 LYS A CA 1
ATOM 2025 C C . LYS A 1 257 ? 17.395 -12.157 -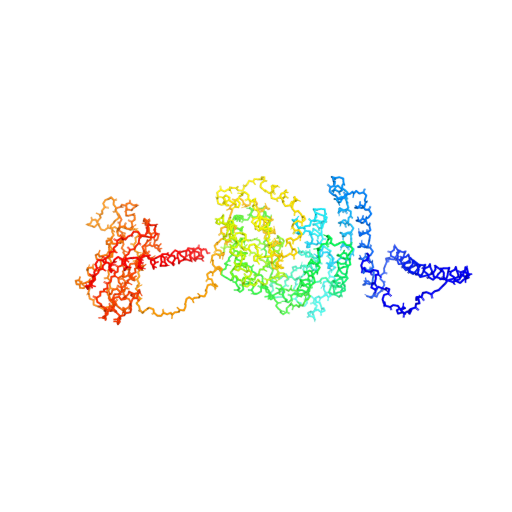4.958 1.00 74.88 257 LYS A C 1
ATOM 2027 O O . LYS A 1 257 ? 17.509 -13.209 -4.333 1.00 74.88 257 LYS A O 1
ATOM 2032 N N . LYS A 1 258 ? 16.827 -11.070 -4.432 1.00 76.56 258 LYS A N 1
ATOM 2033 C CA . LYS A 1 258 ? 16.238 -11.033 -3.086 1.00 76.56 258 LYS A CA 1
ATOM 2034 C C . LYS A 1 258 ? 14.800 -11.531 -3.058 1.00 76.56 258 LYS A C 1
ATOM 2036 O O . LYS A 1 258 ? 14.424 -12.174 -2.081 1.00 76.56 258 LYS A O 1
ATOM 2041 N N . ASN A 1 259 ? 14.019 -11.230 -4.091 1.00 77.00 259 ASN A N 1
ATOM 2042 C CA . ASN A 1 259 ? 12.584 -11.503 -4.104 1.00 77.00 259 ASN A CA 1
ATOM 2043 C C . ASN A 1 259 ? 12.251 -12.862 -4.710 1.00 77.00 259 ASN A C 1
ATOM 2045 O O . ASN A 1 259 ? 11.403 -13.565 -4.174 1.00 77.00 259 ASN A O 1
ATOM 2049 N N . LEU A 1 260 ? 12.966 -13.298 -5.748 1.00 77.88 260 LEU A N 1
ATOM 2050 C CA . LEU A 1 260 ? 12.657 -14.563 -6.409 1.00 77.88 260 LEU A CA 1
ATOM 2051 C C . LEU A 1 260 ? 12.776 -15.789 -5.484 1.00 77.88 260 LEU A C 1
ATOM 2053 O O . LEU A 1 260 ? 11.898 -16.639 -5.548 1.00 77.88 260 LEU A O 1
ATOM 2057 N N . PRO A 1 261 ? 13.773 -15.903 -4.579 1.00 81.31 261 PRO A N 1
ATOM 2058 C CA . PRO A 1 261 ? 13.796 -16.998 -3.608 1.00 81.31 261 PRO A CA 1
ATOM 2059 C C . PRO A 1 261 ? 12.597 -17.003 -2.656 1.00 81.31 261 PRO A C 1
ATOM 2061 O O . PRO A 1 261 ? 12.188 -18.077 -2.235 1.00 81.31 261 PRO A O 1
ATOM 2064 N N . LYS A 1 262 ? 12.048 -15.825 -2.327 1.00 82.94 262 LYS A N 1
ATOM 2065 C CA . LYS A 1 262 ? 10.852 -15.693 -1.484 1.00 82.94 262 LYS A CA 1
ATOM 2066 C C . LYS A 1 262 ? 9.606 -16.163 -2.228 1.00 82.94 262 LYS A C 1
ATOM 2068 O O . LYS A 1 262 ? 8.816 -16.911 -1.677 1.00 82.94 262 LYS A O 1
ATOM 2073 N N . GLU A 1 263 ? 9.482 -15.799 -3.503 1.00 81.50 263 GLU A N 1
ATOM 2074 C CA . GLU A 1 263 ? 8.381 -16.253 -4.365 1.00 81.50 263 GLU A CA 1
ATOM 2075 C C . GLU A 1 263 ? 8.423 -17.760 -4.679 1.00 81.50 263 GLU A C 1
ATOM 2077 O O . GLU A 1 263 ? 7.421 -18.334 -5.097 1.00 81.50 263 GLU A O 1
ATOM 2082 N N . LEU A 1 264 ? 9.578 -18.410 -4.507 1.00 83.50 264 LEU A N 1
ATOM 2083 C CA . LEU A 1 264 ? 9.734 -19.858 -4.681 1.00 83.50 264 LEU A CA 1
ATOM 2084 C C . LEU A 1 264 ? 9.450 -20.662 -3.404 1.00 83.50 264 LEU A C 1
ATOM 2086 O O . LEU A 1 264 ? 9.495 -21.891 -3.473 1.00 83.50 264 LEU A O 1
ATOM 2090 N N . ASP A 1 265 ? 9.220 -20.000 -2.267 1.00 90.12 265 ASP A N 1
ATOM 2091 C CA . ASP A 1 265 ? 8.910 -20.627 -0.981 1.00 90.12 265 ASP A CA 1
ATOM 2092 C C . ASP A 1 265 ? 7.465 -20.304 -0.585 1.00 90.12 265 ASP A C 1
ATOM 2094 O O . ASP A 1 265 ? 7.180 -19.282 0.044 1.00 90.12 265 ASP A O 1
ATOM 2098 N N . PHE A 1 266 ? 6.528 -21.182 -0.950 1.00 93.81 266 PHE A N 1
ATOM 2099 C CA . PHE A 1 266 ? 5.114 -20.916 -0.685 1.00 93.81 266 PHE A CA 1
ATOM 2100 C C . PHE A 1 266 ? 4.720 -20.966 0.794 1.00 93.81 266 PHE A C 1
ATOM 2102 O O . PHE A 1 266 ? 3.671 -20.434 1.159 1.00 93.81 266 PHE A O 1
ATOM 2109 N N . LEU A 1 267 ? 5.566 -21.506 1.677 1.00 94.44 267 LEU A N 1
ATOM 2110 C CA . LEU A 1 267 ? 5.321 -21.390 3.115 1.00 94.44 267 LEU A CA 1
ATOM 2111 C C . LEU A 1 267 ? 5.416 -19.928 3.557 1.00 94.44 267 LEU A C 1
ATOM 2113 O O . LEU A 1 267 ? 4.632 -19.480 4.394 1.00 94.44 267 LEU A O 1
ATOM 2117 N N . GLN A 1 268 ? 6.343 -19.164 2.972 1.00 93.12 268 GLN A N 1
ATOM 2118 C CA . GLN A 1 268 ? 6.453 -17.733 3.237 1.00 93.12 268 GLN A CA 1
ATOM 2119 C C . GLN A 1 268 ? 5.237 -16.965 2.704 1.00 93.12 268 GLN A C 1
ATOM 2121 O O . GLN A 1 268 ? 4.743 -16.064 3.383 1.00 93.12 268 GLN A O 1
ATOM 2126 N N . GLU A 1 269 ? 4.722 -17.342 1.533 1.00 93.62 269 GLU A N 1
ATOM 2127 C CA . GLU A 1 269 ? 3.476 -16.791 0.986 1.00 93.62 269 GLU A CA 1
ATOM 2128 C C . GLU A 1 269 ? 2.284 -17.044 1.925 1.00 93.62 269 GLU A C 1
ATOM 2130 O O . GLU A 1 269 ? 1.590 -16.097 2.301 1.00 93.62 269 GLU A O 1
ATOM 2135 N N . GLY A 1 270 ? 2.103 -18.278 2.409 1.00 94.81 270 GLY A N 1
ATOM 2136 C CA . GLY A 1 270 ? 1.057 -18.600 3.386 1.00 94.81 270 GLY A CA 1
ATOM 2137 C C . GLY A 1 270 ? 1.207 -17.842 4.715 1.00 94.81 270 GLY A C 1
ATOM 2138 O O . GLY A 1 270 ? 0.222 -17.403 5.307 1.00 94.81 270 GLY A O 1
ATOM 2139 N N . GLN A 1 271 ? 2.440 -17.611 5.181 1.00 95.31 271 GLN A N 1
ATOM 2140 C CA . GLN A 1 271 ? 2.694 -16.851 6.413 1.00 95.31 271 GLN A CA 1
ATOM 2141 C C . GLN A 1 271 ? 2.352 -15.369 6.235 1.00 95.31 271 GLN A C 1
ATOM 2143 O O . GLN A 1 271 ? 1.816 -14.735 7.149 1.00 95.31 271 GLN A O 1
ATOM 2148 N N . ASN A 1 272 ? 2.652 -14.808 5.060 1.00 95.12 272 ASN A N 1
ATOM 2149 C CA . ASN A 1 272 ? 2.265 -13.445 4.711 1.00 95.12 272 ASN A CA 1
ATOM 2150 C C . ASN A 1 272 ? 0.740 -13.307 4.663 1.00 95.12 272 ASN A C 1
ATOM 2152 O O . ASN A 1 272 ? 0.220 -12.326 5.194 1.00 95.12 272 ASN A O 1
ATOM 2156 N N . CYS A 1 273 ? 0.048 -14.303 4.102 1.00 94.06 273 CYS A N 1
ATOM 2157 C CA . CYS A 1 273 ? -1.409 -14.395 4.048 1.00 94.06 273 CYS A CA 1
ATOM 2158 C C . CYS A 1 273 ? -2.030 -14.227 5.451 1.00 94.06 273 CYS A C 1
ATOM 2160 O O . CYS A 1 273 ? -2.709 -13.234 5.726 1.00 94.06 273 CYS A O 1
ATOM 2162 N N . GLU A 1 274 ? -1.670 -15.092 6.408 1.00 94.31 274 GLU A N 1
ATOM 2163 C CA . GLU A 1 274 ? -2.186 -14.996 7.784 1.00 94.31 274 GLU A CA 1
ATOM 2164 C C . GLU A 1 274 ? -1.796 -13.695 8.494 1.00 94.31 274 GLU A C 1
ATOM 2166 O O . GLU A 1 274 ? -2.543 -13.154 9.316 1.00 94.31 274 GLU A O 1
ATOM 2171 N N . LYS A 1 275 ? -0.580 -13.197 8.244 1.00 94.56 275 LYS A N 1
ATOM 2172 C CA . LYS A 1 275 ? -0.110 -11.953 8.855 1.00 94.56 275 LYS A CA 1
ATOM 2173 C C . LYS A 1 275 ? -0.971 -10.775 8.402 1.00 94.56 275 LYS A C 1
ATOM 2175 O O . LYS A 1 275 ? -1.327 -9.931 9.224 1.00 94.56 275 LYS A O 1
ATOM 2180 N N . VAL A 1 276 ? -1.307 -10.719 7.118 1.00 93.50 276 VAL A N 1
ATOM 2181 C CA . VAL A 1 276 ? -2.139 -9.665 6.525 1.00 93.50 276 VAL A CA 1
ATOM 2182 C C . VAL A 1 276 ? -3.563 -9.765 7.041 1.00 93.50 276 VAL A C 1
ATOM 2184 O O . VAL A 1 276 ? -4.108 -8.749 7.467 1.00 93.50 276 VAL A O 1
ATOM 2187 N N . GLU A 1 277 ? -4.121 -10.974 7.105 1.00 92.31 277 GLU A N 1
ATOM 2188 C CA . GLU A 1 277 ? -5.433 -11.222 7.703 1.00 92.31 277 GLU A CA 1
ATOM 2189 C C . GLU A 1 277 ? -5.498 -10.684 9.143 1.00 92.31 277 GLU A C 1
ATOM 2191 O O . GLU A 1 277 ? -6.397 -9.918 9.489 1.00 92.31 277 GLU A O 1
ATOM 2196 N N . LYS A 1 278 ? -4.495 -10.994 9.978 1.00 92.19 278 LYS A N 1
ATOM 2197 C CA . LYS A 1 278 ? -4.420 -10.518 11.373 1.00 92.19 278 LYS A CA 1
ATOM 2198 C C . LYS A 1 278 ? -4.316 -8.994 11.462 1.00 92.19 278 LYS A C 1
ATOM 2200 O O . LYS A 1 278 ? -5.016 -8.379 12.267 1.00 92.19 278 LYS A O 1
ATOM 2205 N N . ILE A 1 279 ? -3.455 -8.381 10.649 1.00 89.50 279 ILE A N 1
ATOM 2206 C CA . ILE A 1 279 ? -3.203 -6.931 10.665 1.00 89.50 279 ILE A CA 1
ATOM 2207 C C . ILE A 1 279 ? -4.412 -6.136 10.146 1.00 89.50 279 ILE A C 1
ATOM 2209 O O . ILE A 1 279 ? -4.709 -5.047 10.644 1.00 89.50 279 ILE A O 1
ATOM 2213 N N . LEU A 1 280 ? -5.118 -6.673 9.152 1.00 89.94 280 LEU A N 1
ATOM 2214 C CA . LEU A 1 280 ? -6.193 -5.986 8.436 1.00 89.94 280 LEU A CA 1
ATOM 2215 C C . LEU A 1 280 ? -7.590 -6.494 8.817 1.00 89.94 280 LEU A C 1
ATOM 2217 O O . LEU A 1 280 ? -8.570 -6.028 8.246 1.00 89.94 280 LEU A O 1
ATOM 2221 N N . LYS A 1 281 ? -7.700 -7.331 9.858 1.00 89.12 281 LYS A N 1
ATOM 2222 C CA . LYS A 1 281 ? -8.954 -7.894 10.399 1.00 89.12 281 LYS A CA 1
ATOM 2223 C C . LYS A 1 281 ? -10.067 -6.868 10.642 1.00 89.12 281 LYS A C 1
ATOM 2225 O O . LYS A 1 281 ? -11.244 -7.207 10.627 1.00 89.12 281 LYS A O 1
ATOM 2230 N N . LYS A 1 282 ? -9.702 -5.609 10.894 1.00 85.56 282 LYS A N 1
ATOM 2231 C CA . LYS A 1 282 ? -10.647 -4.500 11.101 1.00 85.56 282 LYS A CA 1
ATOM 2232 C C . LYS A 1 282 ? -11.439 -4.110 9.845 1.00 85.56 282 LYS A C 1
ATOM 2234 O O . LYS A 1 282 ? -12.401 -3.363 9.966 1.00 85.56 282 LYS A O 1
ATOM 2239 N N . TYR A 1 283 ? -11.014 -4.537 8.658 1.00 89.00 283 TYR A N 1
ATOM 2240 C CA . TYR A 1 283 ? -11.707 -4.262 7.405 1.00 89.00 283 TYR A CA 1
ATOM 2241 C C . TYR A 1 283 ? -12.608 -5.442 7.056 1.00 89.00 283 TYR A C 1
ATOM 2243 O O . TYR A 1 283 ? -12.144 -6.436 6.511 1.00 89.00 283 TYR A O 1
ATOM 2251 N N . SER A 1 284 ? -13.900 -5.317 7.360 1.00 89.31 284 SER A N 1
ATOM 2252 C CA . SER A 1 284 ? -14.909 -6.350 7.081 1.00 89.31 284 SER A CA 1
ATOM 2253 C C . SER A 1 284 ? -15.056 -6.677 5.593 1.00 89.31 284 SER A C 1
ATOM 2255 O O . SER A 1 284 ? -15.425 -7.794 5.257 1.00 89.31 284 SER A O 1
ATOM 2257 N N . TYR A 1 285 ? -14.738 -5.727 4.709 1.00 91.19 285 TYR A N 1
ATOM 2258 C CA . TYR A 1 285 ? -14.768 -5.909 3.256 1.00 91.19 285 TYR A CA 1
ATOM 2259 C C . TYR A 1 285 ? -13.534 -6.635 2.696 1.00 91.19 285 TYR A C 1
ATOM 2261 O O . TYR A 1 285 ? -13.473 -6.868 1.493 1.00 91.19 285 TYR A O 1
ATOM 2269 N N . LEU A 1 286 ? -12.515 -6.942 3.506 1.00 93.38 286 LEU A N 1
ATOM 2270 C CA . LEU A 1 286 ? -11.327 -7.664 3.052 1.00 93.38 286 LEU A CA 1
ATOM 2271 C C . LEU A 1 286 ? -11.466 -9.152 3.368 1.00 93.38 286 LEU A C 1
ATOM 2273 O O . LEU A 1 286 ? -11.585 -9.536 4.531 1.00 93.38 286 LEU A O 1
ATOM 2277 N N . ARG A 1 287 ? -11.325 -9.993 2.344 1.00 93.44 287 ARG A N 1
ATOM 2278 C CA . ARG A 1 287 ? -11.150 -11.435 2.502 1.00 93.44 287 ARG A CA 1
ATOM 2279 C C . ARG A 1 287 ? -9.729 -11.832 2.122 1.00 93.44 287 ARG A C 1
ATOM 2281 O O . ARG A 1 287 ? -9.211 -11.441 1.079 1.00 93.44 287 ARG A O 1
ATOM 2288 N N . VAL A 1 288 ? -9.123 -12.643 2.975 1.00 94.38 288 VAL A N 1
ATOM 2289 C CA . VAL A 1 288 ? -7.840 -13.298 2.731 1.00 94.38 288 VAL A CA 1
ATOM 2290 C C . VAL A 1 288 ? -8.092 -14.811 2.829 1.00 94.38 288 VAL A C 1
ATOM 2292 O O . VAL A 1 288 ? -8.722 -15.225 3.806 1.00 94.38 288 VAL A O 1
ATOM 2295 N N . PRO A 1 289 ? -7.712 -15.627 1.827 1.00 94.44 289 PRO A N 1
ATOM 2296 C CA . PRO A 1 289 ? -7.973 -17.063 1.827 1.00 94.44 289 PRO A CA 1
ATOM 2297 C C . PRO A 1 289 ? -7.330 -17.771 3.019 1.00 94.44 289 PRO A C 1
ATOM 2299 O O . PRO A 1 289 ? -6.145 -17.589 3.303 1.00 94.44 289 PRO A O 1
ATOM 2302 N N . LYS A 1 290 ? -8.086 -18.646 3.686 1.00 95.69 290 LYS A N 1
ATOM 2303 C CA . LYS A 1 290 ? -7.519 -19.505 4.731 1.00 95.69 290 LYS A CA 1
ATOM 2304 C C . LYS A 1 290 ? -6.491 -20.475 4.137 1.00 95.69 290 LYS A C 1
ATOM 2306 O O . LYS A 1 290 ? -6.760 -21.115 3.124 1.00 95.69 290 LYS A O 1
ATOM 2311 N N . ILE A 1 291 ? -5.350 -20.646 4.803 1.00 97.31 291 ILE A N 1
ATOM 2312 C CA . ILE A 1 291 ? -4.317 -21.615 4.409 1.00 97.31 291 ILE A CA 1
ATOM 2313 C C . ILE A 1 291 ? -4.563 -22.977 5.074 1.00 97.31 291 ILE A C 1
ATOM 2315 O O . ILE A 1 291 ? -4.861 -23.057 6.268 1.00 97.31 291 ILE A O 1
ATOM 2319 N N . TYR A 1 292 ? -4.410 -24.058 4.306 1.00 96.88 292 TYR A N 1
ATOM 2320 C CA . TYR A 1 292 ? -4.445 -25.440 4.791 1.00 96.88 292 TYR A CA 1
ATOM 2321 C C . TYR A 1 292 ? -3.010 -25.942 4.953 1.00 96.88 292 TYR A C 1
ATOM 2323 O O . TYR A 1 292 ? -2.432 -26.539 4.044 1.00 96.88 292 TYR A O 1
ATOM 2331 N N . TRP A 1 293 ? -2.420 -25.663 6.117 1.00 96.88 293 TRP A N 1
ATOM 2332 C CA . TRP A 1 293 ? -1.003 -25.927 6.395 1.00 96.88 293 TRP A CA 1
ATOM 2333 C C . TRP A 1 293 ? -0.600 -27.396 6.264 1.00 96.88 293 TRP A C 1
ATOM 2335 O O . TRP A 1 293 ? 0.465 -27.675 5.731 1.00 96.88 293 TRP A O 1
ATOM 2345 N N . GLU A 1 294 ? -1.475 -28.322 6.656 1.00 95.06 294 GLU A N 1
ATOM 2346 C CA . GLU A 1 294 ? -1.226 -29.770 6.543 1.00 95.06 294 GLU A CA 1
ATOM 2347 C C . GLU A 1 294 ? -1.133 -30.260 5.088 1.00 95.06 294 GLU A C 1
ATOM 2349 O O . GLU A 1 294 ? -0.659 -31.360 4.825 1.00 95.06 294 GLU A O 1
ATOM 2354 N N . LEU A 1 295 ? -1.603 -29.446 4.138 1.00 96.31 295 LEU A N 1
ATOM 2355 C CA . LEU A 1 295 ? -1.569 -29.703 2.697 1.00 96.31 295 LEU A CA 1
ATOM 2356 C C . LEU A 1 295 ? -0.706 -28.661 1.969 1.00 96.31 295 LEU A C 1
ATOM 2358 O O . LEU A 1 295 ? -0.923 -28.387 0.788 1.00 96.31 295 LEU A O 1
ATOM 2362 N N . SER A 1 296 ? 0.226 -28.026 2.684 1.00 96.94 296 SER A N 1
ATOM 2363 C CA . SER A 1 296 ? 1.089 -26.977 2.145 1.00 96.94 296 SER A CA 1
ATOM 2364 C C . SER A 1 296 ? 2.555 -27.224 2.494 1.00 96.94 296 SER A C 1
ATOM 2366 O O . SER A 1 296 ? 2.917 -27.542 3.623 1.00 96.94 296 SER A O 1
ATOM 2368 N N . THR A 1 297 ? 3.418 -27.023 1.510 1.00 95.50 297 THR A N 1
ATOM 2369 C CA . THR A 1 297 ? 4.869 -27.189 1.564 1.00 95.50 297 THR A CA 1
ATOM 2370 C C . THR A 1 297 ? 5.547 -26.001 0.879 1.00 95.50 297 THR A C 1
ATOM 2372 O O . THR A 1 297 ? 4.930 -24.980 0.575 1.00 95.50 297 THR A O 1
ATOM 2375 N N . LYS A 1 298 ? 6.851 -26.109 0.606 1.00 92.62 298 LYS A N 1
ATOM 2376 C CA . LYS A 1 298 ? 7.569 -25.085 -0.161 1.00 92.62 298 LYS A CA 1
ATOM 2377 C C . LYS A 1 298 ? 7.142 -25.025 -1.629 1.00 92.62 298 LYS A C 1
ATOM 2379 O O . LYS A 1 298 ? 7.259 -23.954 -2.219 1.00 92.62 298 LYS A O 1
ATOM 2384 N N . ARG A 1 299 ? 6.699 -26.150 -2.213 1.00 92.56 299 ARG A N 1
ATOM 2385 C CA . ARG A 1 299 ? 6.329 -26.263 -3.639 1.00 92.56 299 ARG A CA 1
ATOM 2386 C C . ARG A 1 299 ? 4.820 -26.366 -3.877 1.00 92.56 299 ARG A C 1
ATOM 2388 O O . ARG A 1 299 ? 4.390 -26.161 -5.011 1.00 92.56 299 ARG A O 1
ATOM 2395 N N . VAL A 1 300 ? 4.029 -26.649 -2.842 1.00 95.44 300 VAL A N 1
ATOM 2396 C CA . VAL A 1 300 ? 2.565 -26.771 -2.910 1.00 95.44 300 VAL A CA 1
ATOM 2397 C C . VAL A 1 300 ? 1.926 -25.844 -1.880 1.00 95.44 300 VAL A C 1
ATOM 2399 O O . VAL A 1 300 ? 2.309 -25.866 -0.720 1.00 95.44 300 VAL A O 1
ATOM 2402 N N . LEU A 1 301 ? 0.947 -25.034 -2.275 1.00 96.56 301 LEU A N 1
ATOM 2403 C CA . LEU A 1 301 ? 0.167 -24.198 -1.361 1.00 96.56 301 LEU A CA 1
ATOM 2404 C C . LEU A 1 301 ? -1.313 -24.469 -1.559 1.00 96.56 301 LEU A C 1
ATOM 2406 O O . LEU A 1 301 ? -1.862 -24.177 -2.621 1.00 96.56 301 LEU A O 1
ATOM 2410 N N . THR A 1 302 ? -1.948 -24.995 -0.518 1.00 97.12 302 THR A N 1
ATOM 2411 C CA . THR A 1 302 ? -3.385 -25.262 -0.513 1.00 97.12 302 THR A CA 1
ATOM 2412 C C . THR A 1 302 ? -4.090 -24.183 0.296 1.00 97.12 302 THR A C 1
ATOM 2414 O O . THR A 1 302 ? -3.813 -23.993 1.484 1.00 97.12 302 THR A O 1
ATOM 2417 N N . MET A 1 303 ? -5.015 -23.471 -0.341 1.00 96.62 303 MET A N 1
ATOM 2418 C CA . MET A 1 303 ? -5.768 -22.376 0.268 1.00 96.62 303 MET A CA 1
ATOM 2419 C C . MET A 1 303 ? -7.265 -22.486 -0.020 1.00 96.62 303 MET A C 1
ATOM 2421 O O . MET A 1 303 ? -7.692 -23.217 -0.910 1.00 96.62 303 MET A O 1
ATOM 2425 N N . GLU A 1 304 ? -8.074 -21.761 0.743 1.00 96.31 304 GLU A N 1
ATOM 2426 C CA . GLU A 1 304 ? -9.516 -21.652 0.535 1.00 96.31 304 GLU A CA 1
ATOM 2427 C C . GLU A 1 304 ? -9.823 -21.193 -0.891 1.00 96.31 304 GLU A C 1
ATOM 2429 O O . GLU A 1 304 ? -9.308 -20.174 -1.358 1.00 96.31 304 GLU A O 1
ATOM 2434 N N . PHE A 1 305 ? -10.700 -21.924 -1.578 1.00 95.69 305 PHE A N 1
ATOM 2435 C CA . PHE A 1 305 ? -11.157 -21.496 -2.890 1.00 95.69 305 PHE A CA 1
ATOM 2436 C C . PHE A 1 305 ? -12.100 -20.295 -2.758 1.00 95.69 305 PHE A C 1
ATOM 2438 O O . PHE A 1 305 ? -13.165 -20.383 -2.146 1.00 95.69 305 PHE A O 1
ATOM 2445 N N . CYS A 1 306 ? -11.719 -19.169 -3.360 1.00 93.56 306 CYS A N 1
ATOM 2446 C CA . CYS A 1 306 ? -12.519 -17.950 -3.368 1.00 93.56 306 CYS A CA 1
ATOM 2447 C C . CYS A 1 306 ? -13.070 -17.672 -4.768 1.00 93.56 306 CYS A C 1
ATOM 2449 O O . CYS A 1 306 ? -12.318 -17.607 -5.735 1.00 93.56 306 CYS A O 1
ATOM 2451 N N . GLN A 1 307 ? -14.381 -17.452 -4.859 1.00 91.00 307 GLN A N 1
ATOM 2452 C CA . GLN A 1 307 ? -15.056 -17.035 -6.091 1.00 91.00 307 GLN A CA 1
ATOM 2453 C C . GLN A 1 307 ? -15.180 -15.509 -6.169 1.00 91.00 307 GLN A C 1
ATOM 2455 O O . GLN A 1 307 ? -15.331 -14.849 -5.139 1.00 91.00 307 GLN A O 1
ATOM 2460 N N . GLY A 1 308 ? -15.164 -14.963 -7.385 1.00 91.50 308 GLY A N 1
ATOM 2461 C CA . GLY A 1 308 ? -15.358 -13.541 -7.670 1.00 91.50 308 GLY A CA 1
ATOM 2462 C C . GLY A 1 308 ? -14.896 -13.176 -9.082 1.00 91.50 308 GLY A C 1
ATOM 2463 O O . GLY A 1 308 ? -14.274 -13.991 -9.760 1.00 91.50 308 GLY A O 1
ATOM 2464 N N . GLY A 1 309 ? -15.191 -11.953 -9.514 1.00 91.50 309 GLY A N 1
ATOM 2465 C CA . GLY A 1 309 ? -14.666 -11.388 -10.759 1.00 91.50 309 GLY A CA 1
ATOM 2466 C C . GLY A 1 309 ? -13.346 -10.668 -10.515 1.00 91.50 309 GLY A C 1
ATOM 2467 O O . GLY A 1 309 ? -13.072 -10.243 -9.394 1.00 91.50 309 GLY A O 1
ATOM 2468 N N . GLN A 1 310 ? -12.514 -10.526 -11.545 1.00 91.06 310 GLN A N 1
ATOM 2469 C CA . GLN A 1 310 ? -11.253 -9.789 -11.421 1.00 91.06 310 GLN A CA 1
ATOM 2470 C C . GLN A 1 310 ? -11.519 -8.301 -11.152 1.00 91.06 310 GLN A C 1
ATOM 2472 O O . GLN A 1 310 ? -12.496 -7.735 -11.637 1.00 91.06 310 GLN A O 1
ATOM 2477 N N . ILE A 1 311 ? -10.641 -7.636 -10.397 1.00 89.50 311 ILE A N 1
ATOM 2478 C CA . ILE A 1 311 ? -10.849 -6.229 -10.011 1.00 89.50 311 ILE A CA 1
ATOM 2479 C C . ILE A 1 311 ? -10.873 -5.248 -11.193 1.00 89.50 311 ILE A C 1
ATOM 2481 O O . ILE A 1 311 ? -11.355 -4.135 -11.050 1.00 89.50 311 ILE A O 1
ATOM 2485 N N . ASN A 1 312 ? -10.346 -5.619 -12.356 1.00 85.81 312 ASN A N 1
ATOM 2486 C CA . ASN A 1 312 ? -10.402 -4.814 -13.578 1.00 85.81 312 ASN A CA 1
ATOM 2487 C C . ASN A 1 312 ? -11.610 -5.152 -14.473 1.00 85.81 312 ASN A C 1
ATOM 2489 O O . ASN A 1 312 ? -11.778 -4.517 -15.513 1.00 85.81 312 ASN A O 1
ATOM 2493 N N . ASP A 1 313 ? -12.443 -6.125 -14.095 1.00 88.75 313 ASP A N 1
ATOM 2494 C CA . ASP A 1 313 ? -13.621 -6.533 -14.856 1.00 88.75 313 ASP A CA 1
ATOM 2495 C C . ASP A 1 313 ? -14.838 -5.675 -14.483 1.00 88.75 313 ASP A C 1
ATOM 2497 O O . ASP A 1 313 ? -15.620 -5.966 -13.571 1.00 88.75 313 ASP A O 1
ATOM 2501 N N . ARG A 1 314 ? -14.985 -4.565 -15.208 1.00 88.19 314 ARG A N 1
ATOM 2502 C CA . ARG A 1 314 ? -16.090 -3.623 -15.014 1.00 88.19 314 ARG A CA 1
ATOM 2503 C C . ARG A 1 314 ? -17.448 -4.220 -15.397 1.00 88.19 314 ARG A C 1
ATOM 2505 O O . ARG A 1 314 ? -18.456 -3.847 -14.797 1.00 88.19 314 ARG A O 1
ATOM 2512 N N . GLU A 1 315 ? -17.486 -5.121 -16.376 1.00 90.25 315 GLU A N 1
ATOM 2513 C CA . GLU A 1 315 ? -18.726 -5.755 -16.831 1.00 90.25 315 GLU A CA 1
ATOM 2514 C C . GLU A 1 315 ? -19.258 -6.713 -15.763 1.00 90.25 315 GLU A C 1
ATOM 2516 O O . GLU A 1 315 ? -20.435 -6.646 -15.402 1.00 90.25 315 GLU A O 1
ATOM 2521 N N . TYR A 1 316 ? -18.376 -7.514 -15.159 1.00 92.50 316 TYR A N 1
ATOM 2522 C CA . TYR A 1 316 ? -18.719 -8.338 -14.004 1.00 92.50 316 TYR A CA 1
ATOM 2523 C C . TYR A 1 316 ? -19.277 -7.499 -12.852 1.00 92.50 316 TYR A C 1
ATOM 2525 O O . TYR A 1 316 ? -20.305 -7.862 -12.276 1.00 92.50 316 TYR A O 1
ATOM 2533 N N . MET A 1 317 ? -18.633 -6.373 -12.514 1.00 91.44 317 MET A N 1
ATOM 2534 C CA . MET A 1 317 ? -19.112 -5.501 -11.435 1.00 91.44 317 MET A CA 1
ATOM 2535 C C . MET A 1 317 ? -20.504 -4.939 -11.728 1.00 91.44 317 MET A C 1
ATOM 2537 O O . MET A 1 317 ? -21.365 -4.970 -10.851 1.00 91.44 317 MET A O 1
ATOM 2541 N N . HIS A 1 318 ? -20.751 -4.490 -12.960 1.00 90.19 318 HIS A N 1
ATOM 2542 C CA . HIS A 1 318 ? -22.066 -4.007 -13.378 1.00 90.19 318 HIS A CA 1
ATOM 2543 C C . HIS A 1 318 ? -23.135 -5.106 -13.276 1.00 90.19 318 HIS A C 1
ATOM 2545 O O . HIS A 1 318 ? -24.189 -4.894 -12.680 1.00 90.19 318 HIS A O 1
ATOM 2551 N N . ASN A 1 319 ? -22.844 -6.306 -13.787 1.00 92.44 319 ASN A N 1
ATOM 2552 C CA . ASN A 1 319 ? -23.783 -7.432 -13.793 1.00 92.44 319 ASN A CA 1
ATOM 2553 C C . ASN A 1 319 ? -24.094 -7.973 -12.387 1.00 92.44 319 ASN A C 1
ATOM 2555 O O . ASN A 1 319 ? -25.150 -8.567 -12.180 1.00 92.44 319 ASN A O 1
ATOM 2559 N N . ASN A 1 320 ? -23.198 -7.755 -11.422 1.00 90.38 320 ASN A N 1
ATOM 2560 C CA . ASN A 1 320 ? -23.364 -8.170 -10.028 1.00 90.38 320 ASN A CA 1
ATOM 2561 C C . ASN A 1 320 ? -23.758 -7.012 -9.089 1.00 90.38 320 ASN A C 1
ATOM 2563 O O . ASN A 1 320 ? -23.755 -7.197 -7.869 1.00 90.38 320 ASN A O 1
ATOM 2567 N N . ASP A 1 321 ? -24.106 -5.836 -9.628 1.00 89.81 321 ASP A N 1
ATOM 2568 C CA . ASP A 1 321 ? -24.508 -4.644 -8.863 1.00 89.81 321 ASP A CA 1
ATOM 2569 C C . ASP A 1 321 ? -23.459 -4.245 -7.798 1.00 89.81 321 ASP A C 1
ATOM 2571 O O . ASP A 1 321 ? -23.762 -4.036 -6.620 1.00 89.81 321 ASP A O 1
ATOM 2575 N N . ILE A 1 322 ? -22.186 -4.227 -8.203 1.00 91.88 322 ILE A N 1
ATOM 2576 C CA . ILE A 1 322 ? -21.033 -3.827 -7.388 1.00 91.88 322 ILE A CA 1
ATOM 2577 C C . ILE A 1 322 ? -20.630 -2.396 -7.765 1.00 91.88 322 ILE A C 1
ATOM 2579 O O . ILE A 1 322 ? -20.320 -2.115 -8.924 1.00 91.88 322 ILE A O 1
ATOM 2583 N N . ASP A 1 323 ? -20.578 -1.489 -6.782 1.00 88.56 323 ASP A N 1
ATOM 2584 C CA . ASP A 1 323 ? -20.122 -0.114 -7.010 1.00 88.56 323 ASP A CA 1
ATOM 2585 C C . ASP A 1 323 ? -18.595 -0.059 -7.161 1.00 88.56 323 ASP A C 1
ATOM 2587 O O . ASP A 1 323 ? -17.821 -0.235 -6.216 1.00 88.56 323 ASP A O 1
ATOM 2591 N N . VAL A 1 324 ? -18.156 0.266 -8.371 1.00 87.69 324 VAL A N 1
ATOM 2592 C CA . VAL A 1 324 ? -16.745 0.428 -8.729 1.00 87.69 324 VAL A CA 1
ATOM 2593 C C . VAL A 1 324 ? -16.048 1.501 -7.871 1.00 87.69 324 VAL A C 1
ATOM 2595 O O . VAL A 1 324 ? -14.869 1.379 -7.516 1.00 87.69 324 VAL A O 1
ATOM 2598 N N . ASN A 1 325 ? -16.773 2.549 -7.470 1.00 85.12 325 ASN A N 1
ATOM 2599 C CA . ASN A 1 325 ? -16.235 3.615 -6.621 1.00 85.12 325 ASN A CA 1
ATOM 2600 C C . ASN A 1 325 ? -16.046 3.158 -5.175 1.00 85.12 325 ASN A C 1
ATOM 2602 O O . ASN A 1 325 ? -15.142 3.632 -4.483 1.00 85.12 325 ASN A O 1
ATOM 2606 N N . GLU A 1 326 ? -16.895 2.247 -4.701 1.00 86.56 326 GLU A N 1
ATOM 2607 C CA . GLU A 1 326 ? -16.717 1.588 -3.414 1.00 86.56 326 GLU A CA 1
ATOM 2608 C C . GLU A 1 326 ? -15.470 0.703 -3.424 1.00 86.56 326 GLU A C 1
ATOM 2610 O O . GLU A 1 326 ? -14.625 0.854 -2.539 1.00 86.56 326 GLU A O 1
ATOM 2615 N N . VAL A 1 327 ? -15.313 -0.146 -4.446 1.00 89.19 327 VAL A N 1
ATOM 2616 C CA . VAL A 1 327 ? -14.147 -1.033 -4.602 1.00 89.19 327 VAL A CA 1
ATOM 2617 C C . VAL A 1 327 ? -12.848 -0.233 -4.590 1.00 89.19 327 VAL A C 1
ATOM 2619 O O . VAL A 1 327 ? -11.954 -0.512 -3.792 1.00 89.19 327 VAL A O 1
ATOM 2622 N N . THR A 1 328 ? -12.745 0.800 -5.427 1.00 85.12 328 THR A N 1
ATOM 2623 C CA . THR A 1 328 ? -11.531 1.627 -5.531 1.00 85.12 328 THR A CA 1
ATOM 2624 C C . THR A 1 328 ? -11.235 2.391 -4.242 1.00 85.12 328 THR A C 1
ATOM 2626 O O . THR A 1 328 ? -10.093 2.412 -3.781 1.00 85.12 328 THR A O 1
ATOM 2629 N N . ARG A 1 329 ? -12.259 2.948 -3.582 1.00 84.06 329 ARG A N 1
ATOM 2630 C CA . ARG A 1 329 ? -12.110 3.607 -2.274 1.00 84.06 329 ARG A CA 1
ATOM 2631 C C . ARG A 1 329 ? -11.614 2.635 -1.199 1.00 84.06 329 ARG A C 1
ATOM 2633 O O . ARG A 1 329 ? -10.730 2.996 -0.418 1.00 84.06 329 ARG A O 1
ATOM 2640 N N . ASN A 1 330 ? -12.167 1.425 -1.150 1.00 87.75 330 ASN A N 1
ATOM 2641 C CA . ASN A 1 330 ? -11.787 0.387 -0.194 1.00 87.75 330 ASN A CA 1
ATOM 2642 C C . ASN A 1 330 ? -10.367 -0.131 -0.464 1.00 87.75 330 ASN A C 1
ATOM 2644 O O . ASN A 1 330 ? -9.566 -0.221 0.467 1.00 87.75 330 ASN A O 1
ATOM 2648 N N . LEU A 1 331 ? -10.006 -0.347 -1.732 1.00 88.31 331 LEU A N 1
ATOM 2649 C CA . LEU A 1 331 ? -8.649 -0.707 -2.145 1.00 88.31 331 LEU A CA 1
ATOM 2650 C C . LEU A 1 331 ? -7.634 0.381 -1.756 1.00 88.31 331 LEU A C 1
ATOM 2652 O O . LEU A 1 331 ? -6.609 0.088 -1.139 1.00 88.31 331 LEU A O 1
ATOM 2656 N N . GLY A 1 332 ? -7.943 1.653 -2.023 1.00 85.12 332 GLY A N 1
ATOM 2657 C CA . GLY A 1 332 ? -7.100 2.780 -1.621 1.00 85.12 332 GLY A CA 1
ATOM 2658 C C . GLY A 1 332 ? -6.910 2.854 -0.102 1.00 85.12 332 GLY A C 1
ATOM 2659 O O . GLY A 1 332 ? -5.791 3.064 0.372 1.00 85.12 332 GLY A O 1
ATOM 2660 N N . LYS A 1 333 ? -7.971 2.623 0.688 1.00 85.00 333 LYS A N 1
ATOM 2661 C CA . LYS A 1 333 ? -7.908 2.580 2.163 1.00 85.00 333 LYS A CA 1
ATOM 2662 C C . LYS A 1 333 ? -7.036 1.421 2.663 1.00 85.00 333 LYS A C 1
ATOM 2664 O O . LYS A 1 333 ? -6.244 1.618 3.585 1.00 85.00 333 LYS A O 1
ATOM 2669 N N . LEU A 1 334 ? -7.158 0.251 2.040 1.00 89.31 334 LEU A N 1
ATOM 2670 C CA . LEU A 1 334 ? -6.389 -0.954 2.344 1.00 89.31 334 LEU A CA 1
ATOM 2671 C C . LEU A 1 334 ? -4.882 -0.735 2.134 1.00 89.31 334 LEU A C 1
ATOM 2673 O O . LEU A 1 334 ? -4.087 -0.937 3.055 1.00 89.31 334 LEU A O 1
ATOM 2677 N N . TYR A 1 335 ? -4.487 -0.258 0.951 1.00 88.69 335 TYR A N 1
ATOM 2678 C CA . TYR A 1 335 ? -3.079 -0.009 0.629 1.00 88.69 335 TYR A CA 1
ATOM 2679 C C . TYR A 1 335 ? -2.496 1.164 1.417 1.00 88.69 335 TYR A C 1
ATOM 2681 O O . TYR A 1 335 ? -1.367 1.075 1.897 1.00 88.69 335 TYR A O 1
ATOM 2689 N N . SER A 1 336 ? -3.277 2.221 1.658 1.00 85.88 336 SER A N 1
ATOM 2690 C CA . SER A 1 336 ? -2.844 3.338 2.509 1.00 85.88 336 SER A CA 1
ATOM 2691 C C . SER A 1 336 ? -2.529 2.885 3.939 1.00 85.88 336 SER A C 1
ATOM 2693 O O . SER A 1 336 ? -1.539 3.316 4.527 1.00 85.88 336 SER A O 1
ATOM 2695 N N . GLU A 1 337 ? -3.333 1.988 4.513 1.00 86.69 337 GLU A N 1
ATOM 2696 C CA . GLU A 1 337 ? -3.057 1.407 5.829 1.00 86.69 337 GLU A CA 1
ATOM 2697 C C . GLU A 1 337 ? -1.776 0.558 5.817 1.00 86.69 337 GLU A C 1
ATOM 2699 O O . GLU A 1 337 ? -0.927 0.727 6.697 1.00 86.69 337 GLU A O 1
ATOM 2704 N N . MET A 1 338 ? -1.608 -0.313 4.815 1.00 89.81 338 MET A N 1
ATOM 2705 C CA . MET A 1 338 ? -0.410 -1.148 4.665 1.00 89.81 338 MET A CA 1
ATOM 2706 C C . MET A 1 338 ? 0.876 -0.313 4.563 1.00 89.81 338 MET A C 1
ATOM 2708 O O . MET A 1 338 ? 1.869 -0.628 5.222 1.00 89.81 338 MET A O 1
ATOM 2712 N N . ILE A 1 339 ? 0.840 0.781 3.796 1.00 87.88 339 ILE A N 1
ATOM 2713 C CA . ILE A 1 339 ? 1.976 1.686 3.576 1.00 87.88 339 ILE A CA 1
ATOM 2714 C C . ILE A 1 339 ? 2.264 2.524 4.824 1.00 87.88 339 ILE A C 1
ATOM 2716 O O . ILE A 1 339 ? 3.355 2.467 5.394 1.00 87.88 339 ILE A O 1
ATOM 2720 N N . PHE A 1 340 ? 1.288 3.324 5.253 1.00 82.69 340 PHE A N 1
ATOM 2721 C CA . PHE A 1 340 ? 1.536 4.400 6.208 1.00 82.69 340 PHE A CA 1
ATOM 2722 C C . PHE A 1 340 ? 1.395 3.943 7.657 1.00 82.69 340 PHE A C 1
ATOM 2724 O O . PHE A 1 340 ? 2.161 4.390 8.507 1.00 82.69 340 PHE A O 1
ATOM 2731 N N . VAL A 1 341 ? 0.467 3.034 7.966 1.00 81.38 341 VAL A N 1
ATOM 2732 C CA . VAL A 1 341 ? 0.128 2.675 9.356 1.00 81.38 341 VAL A CA 1
ATOM 2733 C C . VAL A 1 341 ? 0.837 1.405 9.814 1.00 81.38 341 VAL A C 1
ATOM 2735 O O . VAL A 1 341 ? 1.399 1.378 10.909 1.00 81.38 341 VAL A O 1
ATOM 2738 N N . GLN A 1 342 ? 0.866 0.377 8.973 1.00 86.56 342 GLN A N 1
ATOM 2739 C CA . GLN A 1 342 ? 1.436 -0.923 9.329 1.00 86.56 342 GLN A CA 1
ATOM 2740 C C . GLN A 1 342 ? 2.899 -1.040 8.903 1.00 86.56 342 GLN A C 1
ATOM 2742 O O . GLN A 1 342 ? 3.696 -1.660 9.602 1.00 86.56 342 GLN A O 1
ATOM 2747 N N . GLY A 1 343 ? 3.273 -0.411 7.784 1.00 88.69 343 GLY A N 1
ATOM 2748 C CA . GLY A 1 343 ? 4.613 -0.553 7.221 1.00 88.69 343 GLY A CA 1
ATOM 2749 C C . GLY A 1 343 ? 4.881 -1.955 6.681 1.00 88.69 343 GLY A C 1
ATOM 2750 O O . GLY A 1 343 ? 6.031 -2.372 6.631 1.00 88.69 343 GLY A O 1
ATOM 2751 N N . PHE A 1 344 ? 3.838 -2.699 6.317 1.00 92.00 344 PHE A N 1
ATOM 2752 C CA . PHE A 1 344 ? 3.933 -4.028 5.723 1.00 92.00 344 PHE A CA 1
ATOM 2753 C C . PHE A 1 344 ? 3.071 -4.033 4.466 1.00 92.00 344 PHE A C 1
ATOM 2755 O O . PHE A 1 344 ? 1.847 -4.118 4.546 1.00 92.00 344 PHE A O 1
ATOM 2762 N N . ILE A 1 345 ? 3.721 -3.849 3.319 1.00 90.62 345 ILE A N 1
ATOM 2763 C CA . ILE A 1 345 ? 3.073 -3.558 2.042 1.00 90.62 345 ILE A CA 1
ATOM 2764 C C . ILE A 1 345 ? 3.140 -4.759 1.106 1.00 90.62 345 ILE A C 1
ATOM 2766 O O . ILE A 1 345 ? 4.194 -5.375 0.951 1.00 90.62 345 ILE A O 1
ATOM 2770 N N . HIS A 1 346 ? 2.015 -5.043 0.452 1.00 90.50 346 HIS A N 1
ATOM 2771 C CA . HIS A 1 346 ? 1.957 -5.945 -0.689 1.00 90.50 346 HIS A CA 1
ATOM 2772 C C . HIS A 1 346 ? 2.461 -5.227 -1.950 1.00 90.50 346 HIS A C 1
ATOM 2774 O O . HIS A 1 346 ? 1.865 -4.240 -2.372 1.00 90.50 346 HIS A O 1
ATOM 2780 N N . CYS A 1 347 ? 3.542 -5.711 -2.563 1.00 83.38 347 CYS A N 1
ATOM 2781 C CA . CYS A 1 347 ? 4.195 -5.029 -3.690 1.00 83.38 347 CYS A CA 1
ATOM 2782 C C . CYS A 1 347 ? 3.830 -5.583 -5.079 1.00 83.38 347 CYS A C 1
ATOM 2784 O O . CYS A 1 347 ? 4.547 -5.337 -6.057 1.00 83.38 347 CYS A O 1
ATOM 2786 N N . ASP A 1 348 ? 2.756 -6.368 -5.179 1.00 79.69 348 ASP A N 1
ATOM 2787 C CA . ASP A 1 348 ? 2.293 -6.932 -6.453 1.00 79.69 348 ASP A CA 1
ATOM 2788 C C . ASP A 1 348 ? 0.757 -7.064 -6.553 1.00 79.69 348 ASP A C 1
ATOM 2790 O O . ASP A 1 348 ? 0.264 -8.171 -6.763 1.00 79.69 348 ASP A O 1
ATOM 2794 N N . PRO A 1 349 ? -0.022 -5.964 -6.413 1.00 79.25 349 PRO A N 1
ATOM 2795 C CA . PRO A 1 349 ? -1.475 -5.964 -6.635 1.00 79.25 349 PRO A CA 1
ATOM 2796 C C . PRO A 1 349 ? -1.847 -6.127 -8.114 1.00 79.25 349 PRO A C 1
ATOM 2798 O O . PRO A 1 349 ? -2.531 -5.285 -8.694 1.00 79.25 349 PRO A O 1
ATOM 2801 N N . HIS A 1 350 ? -1.364 -7.175 -8.772 1.00 79.88 350 HIS A N 1
ATOM 2802 C CA . HIS A 1 350 ? -1.751 -7.442 -10.146 1.00 79.88 350 HIS A CA 1
ATOM 2803 C C . HIS A 1 350 ? -3.273 -7.685 -10.206 1.00 79.88 350 HIS A C 1
ATOM 2805 O O . HIS A 1 350 ? -3.783 -8.407 -9.349 1.00 79.88 350 HIS A O 1
ATOM 2811 N N . PRO A 1 351 ? -4.014 -7.149 -11.198 1.00 78.75 351 PRO A N 1
ATOM 2812 C CA . PRO A 1 351 ? -5.471 -7.298 -11.248 1.00 78.75 351 PRO A CA 1
ATOM 2813 C C . PRO A 1 351 ? -5.960 -8.753 -11.191 1.00 78.75 351 PRO A C 1
ATOM 2815 O O . PRO A 1 351 ? -6.987 -9.036 -10.588 1.00 78.75 351 PRO A O 1
ATOM 2818 N N . GLY A 1 352 ? -5.183 -9.690 -11.745 1.00 79.38 352 GLY A N 1
ATOM 2819 C CA . GLY A 1 352 ? -5.474 -11.130 -11.668 1.00 79.38 352 GLY A CA 1
ATOM 2820 C C . GLY A 1 352 ? -5.371 -11.748 -10.264 1.00 79.38 352 GLY A C 1
ATOM 2821 O O . GLY A 1 352 ? -5.903 -12.828 -10.045 1.00 79.38 352 GLY A O 1
ATOM 2822 N N . ASN A 1 353 ? -4.726 -11.070 -9.312 1.00 86.75 353 ASN A N 1
ATOM 2823 C CA . ASN A 1 353 ? -4.553 -11.524 -7.928 1.00 86.75 353 ASN A CA 1
ATOM 2824 C C . ASN A 1 353 ? -5.572 -10.898 -6.962 1.00 86.75 353 ASN A C 1
ATOM 2826 O O . ASN A 1 353 ? -5.506 -11.143 -5.755 1.00 86.75 353 ASN A O 1
ATOM 2830 N N . VAL A 1 354 ? -6.484 -10.066 -7.472 1.00 91.06 354 VAL A N 1
ATOM 2831 C CA . VAL A 1 354 ? -7.487 -9.367 -6.671 1.00 91.06 354 VAL A CA 1
ATOM 2832 C C . VAL A 1 354 ? -8.864 -9.651 -7.250 1.00 91.06 354 VAL A C 1
ATOM 2834 O O . VAL A 1 354 ? -9.168 -9.248 -8.373 1.00 91.06 354 VAL A O 1
ATOM 2837 N N . LEU A 1 355 ? -9.703 -10.330 -6.471 1.00 93.38 355 LEU A N 1
ATOM 2838 C CA . LEU A 1 355 ? -11.091 -10.581 -6.845 1.00 93.38 355 LEU A CA 1
ATOM 2839 C C . LEU A 1 355 ? -12.033 -9.630 -6.120 1.00 93.38 355 LEU A C 1
ATOM 2841 O O . LEU A 1 355 ? -11.761 -9.172 -5.010 1.00 93.38 355 LEU A O 1
ATOM 2845 N N . VAL A 1 356 ? -13.180 -9.392 -6.737 1.00 94.56 356 VAL A N 1
ATOM 2846 C CA . VAL A 1 356 ? -14.313 -8.696 -6.144 1.00 94.56 356 VAL A CA 1
ATOM 2847 C C . VAL A 1 356 ? -15.545 -9.583 -6.178 1.00 94.56 356 VAL A C 1
ATOM 2849 O O . VAL A 1 356 ? -15.811 -10.297 -7.150 1.00 94.56 356 VAL A O 1
ATOM 2852 N N . ARG A 1 357 ? -16.330 -9.543 -5.106 1.00 93.25 357 ARG A N 1
ATOM 2853 C CA . ARG A 1 357 ? -17.613 -10.245 -5.047 1.00 93.25 357 ARG A CA 1
ATOM 2854 C C . ARG A 1 357 ? -18.599 -9.503 -4.168 1.00 93.25 357 ARG A C 1
ATOM 2856 O O . ARG A 1 357 ? -18.209 -8.788 -3.250 1.00 93.25 357 ARG A O 1
ATOM 2863 N N . LYS A 1 358 ? -19.883 -9.726 -4.417 1.00 88.94 358 LYS A N 1
ATOM 2864 C CA . LYS A 1 358 ? -20.957 -9.243 -3.555 1.00 88.94 358 LYS A CA 1
ATOM 2865 C C . LYS A 1 358 ? -21.350 -10.350 -2.586 1.00 88.94 358 LYS A C 1
ATOM 2867 O O . LYS A 1 358 ? -21.570 -11.486 -2.996 1.00 88.94 358 LYS A O 1
ATOM 2872 N N . THR A 1 359 ? -21.430 -10.027 -1.303 1.00 84.06 359 THR A N 1
ATOM 2873 C CA . THR A 1 359 ? -21.882 -10.952 -0.261 1.00 84.06 359 THR A CA 1
ATOM 2874 C C . THR A 1 359 ? -23.176 -10.458 0.363 1.00 84.06 359 THR A C 1
ATOM 2876 O O . THR A 1 359 ? -23.405 -9.256 0.485 1.00 84.06 359 THR A O 1
ATOM 2879 N N . ALA A 1 360 ? -24.024 -11.397 0.786 1.00 71.44 360 ALA A N 1
ATOM 2880 C CA . ALA A 1 360 ? -25.313 -11.076 1.395 1.00 71.44 360 ALA A CA 1
ATOM 2881 C C . ALA A 1 360 ? -25.181 -10.322 2.735 1.00 71.44 360 ALA A C 1
ATOM 2883 O O . ALA A 1 360 ? -26.079 -9.569 3.096 1.00 71.44 360 ALA A O 1
ATOM 2884 N N . ASN A 1 361 ? -24.063 -10.507 3.452 1.00 63.16 361 ASN A N 1
ATOM 2885 C CA . ASN A 1 361 ? -23.881 -10.016 4.822 1.00 63.16 361 ASN A CA 1
ATOM 2886 C C . ASN A 1 361 ? -22.925 -8.815 4.936 1.00 63.16 361 ASN A C 1
ATOM 2888 O O . ASN A 1 361 ? -23.093 -8.005 5.845 1.00 63.16 361 ASN A O 1
ATOM 2892 N N . SER A 1 362 ? -21.931 -8.697 4.046 1.00 62.28 362 SER A N 1
ATOM 2893 C CA . SER A 1 362 ? -20.834 -7.717 4.162 1.00 62.28 362 SER A CA 1
ATOM 2894 C C . SER A 1 362 ? -20.845 -6.655 3.054 1.00 62.28 362 SER A C 1
ATOM 2896 O O . SER A 1 362 ? -19.988 -5.775 3.048 1.00 62.28 362 SER A O 1
ATOM 2898 N N . GLY A 1 363 ? -21.781 -6.736 2.101 1.00 83.19 363 GLY A N 1
ATOM 2899 C CA . GLY A 1 363 ? -21.760 -5.909 0.894 1.00 83.19 363 GLY A CA 1
ATOM 2900 C C . GLY A 1 363 ? -20.656 -6.352 -0.070 1.00 83.19 363 GLY A C 1
ATOM 2901 O O . GLY A 1 363 ? -20.491 -7.549 -0.326 1.00 83.19 363 GLY A O 1
ATOM 2902 N N . THR A 1 364 ? -19.916 -5.394 -0.626 1.00 90.06 364 THR A N 1
ATOM 2903 C CA . THR A 1 364 ? -18.817 -5.641 -1.570 1.00 90.06 364 THR A CA 1
ATOM 2904 C C . THR A 1 364 ? -17.553 -6.106 -0.839 1.00 90.06 364 THR A C 1
ATOM 2906 O O . THR A 1 364 ? -16.987 -5.363 -0.039 1.00 90.06 364 THR A O 1
ATOM 2909 N N . GLU A 1 365 ? -17.066 -7.309 -1.148 1.00 92.94 365 GLU A N 1
ATOM 2910 C CA . GLU A 1 365 ? -15.802 -7.849 -0.638 1.00 92.94 365 GLU A CA 1
ATOM 2911 C C . GLU A 1 365 ? -14.688 -7.788 -1.692 1.00 92.94 365 GLU A C 1
ATOM 2913 O O . GLU A 1 365 ? -14.906 -8.070 -2.873 1.00 92.94 365 GLU A O 1
ATOM 2918 N N . ILE A 1 366 ? -13.476 -7.475 -1.234 1.00 94.06 366 ILE A N 1
ATOM 2919 C CA . ILE A 1 366 ? -12.219 -7.559 -1.979 1.00 94.06 366 ILE A CA 1
ATOM 2920 C C . ILE A 1 366 ? -11.450 -8.770 -1.450 1.00 94.06 366 ILE A C 1
ATOM 2922 O O . ILE A 1 366 ? -11.148 -8.840 -0.258 1.00 94.06 366 ILE A O 1
ATOM 2926 N N . VAL A 1 367 ? -11.108 -9.705 -2.333 1.00 94.38 367 VAL A N 1
ATOM 2927 C CA . VAL A 1 367 ? -10.313 -10.893 -2.011 1.00 94.38 367 VAL A CA 1
ATOM 2928 C C . VAL A 1 367 ? -8.891 -10.703 -2.529 1.00 94.38 367 VAL A C 1
ATOM 2930 O O . VAL A 1 367 ? -8.701 -10.517 -3.731 1.00 94.38 367 VAL A O 1
ATOM 2933 N N . LEU A 1 368 ? -7.893 -10.770 -1.648 1.00 93.94 368 LEU A N 1
ATOM 2934 C CA . LEU A 1 368 ? -6.480 -10.812 -2.045 1.00 93.94 368 LEU A CA 1
ATOM 2935 C C . LEU A 1 368 ? -6.018 -12.269 -2.126 1.00 93.94 368 LEU A C 1
ATOM 2937 O O . LEU A 1 368 ? -6.108 -12.979 -1.131 1.00 93.94 368 LEU A O 1
ATOM 2941 N N . LEU A 1 369 ? -5.559 -12.715 -3.297 1.00 90.44 369 LEU A N 1
ATOM 2942 C CA . LEU A 1 369 ? -5.169 -14.113 -3.526 1.00 90.44 369 LEU A CA 1
ATOM 2943 C C . LEU A 1 369 ? -3.665 -14.355 -3.364 1.00 90.44 369 LEU A C 1
ATOM 2945 O O . LEU A 1 369 ? -3.259 -15.344 -2.763 1.00 90.44 369 LEU A O 1
ATOM 2949 N N . ASP A 1 370 ? -2.836 -13.476 -3.928 1.00 87.69 370 ASP A N 1
ATOM 2950 C CA . ASP A 1 370 ? -1.382 -13.655 -3.968 1.00 87.69 370 ASP A CA 1
ATOM 2951 C C . ASP A 1 370 ? -0.719 -12.893 -2.824 1.00 87.69 370 ASP A C 1
ATOM 2953 O O . ASP A 1 370 ? -0.908 -11.687 -2.666 1.00 87.69 370 ASP A O 1
ATOM 2957 N N . HIS A 1 371 ? 0.096 -13.599 -2.043 1.00 90.75 371 HIS A N 1
ATOM 2958 C CA . HIS A 1 371 ? 0.861 -13.011 -0.950 1.00 90.75 371 HIS A CA 1
ATOM 2959 C C . HIS A 1 371 ? 2.379 -13.237 -1.074 1.00 90.75 371 HIS A C 1
ATOM 2961 O O . HIS A 1 371 ? 3.122 -13.146 -0.087 1.00 90.75 371 HIS A O 1
ATOM 2967 N N . GLY A 1 372 ? 2.861 -13.516 -2.290 1.00 83.69 372 GLY A N 1
ATOM 2968 C CA . GLY A 1 372 ? 4.254 -13.871 -2.565 1.00 83.69 372 GLY A CA 1
ATOM 2969 C C . GLY A 1 372 ? 5.247 -12.715 -2.411 1.00 83.69 372 GLY A C 1
ATOM 2970 O O . GLY A 1 372 ? 6.403 -12.941 -2.049 1.00 83.69 372 GLY A O 1
ATOM 2971 N N . LEU A 1 373 ? 4.810 -11.464 -2.620 1.00 84.75 373 LEU A N 1
ATOM 2972 C CA . LEU A 1 373 ? 5.692 -10.294 -2.567 1.00 84.75 373 LEU A CA 1
ATOM 2973 C C . LEU A 1 373 ? 5.226 -9.239 -1.556 1.00 84.75 373 LEU A C 1
ATOM 2975 O O . LEU A 1 373 ? 4.362 -8.401 -1.843 1.00 84.75 373 LEU A O 1
ATOM 2979 N N . TYR A 1 374 ? 5.882 -9.254 -0.394 1.00 89.31 374 TYR A N 1
ATOM 2980 C CA . TYR A 1 374 ? 5.737 -8.257 0.664 1.00 89.31 374 TYR A CA 1
ATOM 2981 C C . TYR A 1 374 ? 7.061 -7.597 1.030 1.00 89.31 374 TYR A C 1
ATOM 2983 O O . TYR A 1 374 ? 8.118 -8.235 1.056 1.00 89.31 374 TYR A O 1
ATOM 2991 N N . GLN A 1 375 ? 6.969 -6.326 1.414 1.00 87.50 375 GLN A N 1
ATOM 2992 C CA . GLN A 1 375 ? 8.080 -5.561 1.957 1.00 87.50 375 GLN A CA 1
ATOM 2993 C C . GLN A 1 375 ? 7.695 -4.928 3.295 1.00 87.50 375 GLN A C 1
ATOM 2995 O O . GLN A 1 375 ? 6.613 -4.363 3.454 1.00 87.50 375 GLN A O 1
ATOM 3000 N N . THR A 1 376 ? 8.613 -4.992 4.258 1.00 90.25 376 THR A N 1
ATOM 3001 C CA . THR A 1 376 ? 8.511 -4.213 5.495 1.00 90.25 376 THR A CA 1
ATOM 3002 C C . THR A 1 376 ? 9.224 -2.880 5.294 1.00 90.25 376 THR A C 1
ATOM 3004 O O . THR A 1 376 ? 10.402 -2.856 4.925 1.00 90.25 376 THR A O 1
ATOM 3007 N N . LEU A 1 377 ? 8.508 -1.783 5.521 1.00 89.12 377 LEU A N 1
ATOM 3008 C CA . LEU A 1 377 ? 9.026 -0.426 5.438 1.00 89.12 377 LEU A CA 1
ATOM 3009 C C . LEU A 1 377 ? 9.614 -0.009 6.790 1.00 89.12 377 LEU A C 1
ATOM 3011 O O . LEU A 1 377 ? 8.986 -0.224 7.829 1.00 89.12 377 LEU A O 1
ATOM 3015 N N . SER A 1 378 ? 10.800 0.599 6.782 1.00 89.12 378 SER A N 1
ATOM 3016 C CA . SER A 1 378 ? 11.395 1.148 8.002 1.00 89.12 378 SER A CA 1
ATOM 3017 C C . SER A 1 378 ? 10.612 2.364 8.484 1.00 89.12 378 SER A C 1
ATOM 3019 O O . SER A 1 378 ? 9.996 3.088 7.702 1.00 89.12 378 SER A O 1
ATOM 3021 N N . ASP A 1 379 ? 10.640 2.598 9.790 1.00 82.69 379 ASP A N 1
ATOM 3022 C CA . ASP A 1 379 ? 9.855 3.669 10.397 1.00 82.69 379 ASP A CA 1
ATOM 3023 C C . ASP A 1 379 ? 10.286 5.057 9.922 1.00 82.69 379 ASP A C 1
ATOM 3025 O O . ASP A 1 379 ? 9.428 5.856 9.554 1.00 82.69 379 ASP A O 1
ATOM 3029 N N . ASP A 1 380 ? 11.594 5.305 9.835 1.00 85.75 380 ASP A N 1
ATOM 3030 C CA . ASP A 1 380 ? 12.142 6.564 9.313 1.00 85.75 380 ASP A CA 1
ATOM 3031 C C . ASP A 1 380 ? 11.680 6.815 7.876 1.00 85.75 380 ASP A C 1
ATOM 3033 O O . ASP A 1 380 ? 11.186 7.891 7.547 1.00 85.75 380 ASP A O 1
ATOM 3037 N N . PHE A 1 381 ? 11.741 5.776 7.036 1.00 89.31 381 PHE A N 1
ATOM 3038 C CA . PHE A 1 381 ? 11.293 5.861 5.650 1.00 89.31 381 PHE A CA 1
ATOM 3039 C C . PHE A 1 381 ? 9.796 6.177 5.573 1.00 89.31 381 PHE A C 1
ATOM 3041 O O . PHE A 1 381 ? 9.382 7.038 4.801 1.00 89.31 381 PHE A O 1
ATOM 3048 N N . ARG A 1 382 ? 8.968 5.511 6.387 1.00 86.69 382 ARG A N 1
ATOM 3049 C CA . ARG A 1 382 ? 7.521 5.764 6.436 1.00 86.69 382 ARG A CA 1
ATOM 3050 C C . ARG A 1 382 ? 7.204 7.179 6.895 1.00 86.69 382 ARG A C 1
ATOM 3052 O O . ARG A 1 382 ? 6.265 7.775 6.368 1.00 86.69 382 ARG A O 1
ATOM 3059 N N . LEU A 1 383 ? 7.945 7.705 7.868 1.00 83.88 383 LEU A N 1
ATOM 3060 C CA . LEU A 1 383 ? 7.779 9.069 8.360 1.00 83.88 383 LEU A CA 1
ATOM 3061 C C . LEU A 1 383 ? 8.138 10.085 7.278 1.00 83.88 383 LEU A C 1
ATOM 3063 O O . LEU A 1 383 ? 7.301 10.925 6.955 1.00 83.88 383 LEU A O 1
ATOM 3067 N N . ASP A 1 384 ? 9.314 9.963 6.662 1.00 89.12 384 ASP A N 1
ATOM 3068 C CA . ASP A 1 384 ? 9.737 10.857 5.581 1.00 89.12 384 ASP A CA 1
ATOM 3069 C C . ASP A 1 384 ? 8.787 10.771 4.376 1.00 89.12 384 ASP A C 1
ATOM 3071 O O . ASP A 1 384 ? 8.404 11.793 3.808 1.00 89.12 384 ASP A O 1
ATOM 3075 N N . TYR A 1 385 ? 8.319 9.569 4.025 1.00 89.44 385 TYR A N 1
ATOM 3076 C CA . TYR A 1 385 ? 7.338 9.375 2.956 1.00 89.44 385 TYR A CA 1
ATOM 3077 C C . TYR A 1 385 ? 5.969 9.984 3.298 1.00 89.44 385 TYR A C 1
ATOM 3079 O O . TYR A 1 385 ? 5.353 10.631 2.452 1.00 89.44 385 TYR A O 1
ATOM 3087 N N . SER A 1 386 ? 5.504 9.849 4.545 1.00 84.44 386 SER A N 1
ATOM 3088 C CA . SER A 1 386 ? 4.262 10.488 5.013 1.00 84.44 386 SER A CA 1
ATOM 3089 C C . SER A 1 386 ? 4.361 12.012 4.957 1.00 84.44 386 SER A C 1
ATOM 3091 O O . SER A 1 386 ? 3.403 12.683 4.579 1.00 84.44 386 SER A O 1
ATOM 3093 N N . GLN A 1 387 ? 5.519 12.560 5.324 1.00 84.38 387 GLN A N 1
ATOM 3094 C CA . GLN A 1 387 ? 5.768 13.998 5.332 1.00 84.38 387 GLN A CA 1
ATOM 3095 C C . GLN A 1 387 ? 5.913 14.557 3.913 1.00 84.38 387 GLN A C 1
ATOM 3097 O O . GLN A 1 387 ? 5.377 15.628 3.632 1.00 84.38 387 GLN A O 1
ATOM 3102 N N . LEU A 1 388 ? 6.533 13.808 2.992 1.00 88.56 388 LEU A N 1
ATOM 3103 C CA . LEU A 1 388 ? 6.515 14.129 1.564 1.00 88.56 388 LEU A CA 1
ATOM 3104 C C . LEU A 1 388 ? 5.072 14.220 1.051 1.00 88.56 388 LEU A C 1
ATOM 3106 O O . LEU A 1 388 ? 4.708 15.213 0.427 1.00 88.56 388 LEU A O 1
ATOM 3110 N N . TRP A 1 389 ? 4.230 13.232 1.365 1.00 85.06 389 TRP A N 1
ATOM 3111 C CA . TRP A 1 389 ? 2.814 13.254 0.991 1.00 85.06 389 TRP A CA 1
ATOM 3112 C C . TRP A 1 389 ? 2.053 14.439 1.596 1.00 85.06 389 TRP A C 1
ATOM 3114 O O . TRP A 1 389 ? 1.268 15.072 0.898 1.00 85.06 389 TRP A O 1
ATOM 3124 N N . GLN A 1 390 ? 2.293 14.785 2.864 1.00 82.12 390 GLN A N 1
ATOM 3125 C CA . GLN A 1 390 ? 1.690 15.973 3.481 1.00 82.12 390 GLN A CA 1
ATOM 3126 C C . GLN A 1 390 ? 2.141 17.268 2.800 1.00 82.12 390 GLN A C 1
ATOM 3128 O O . GLN A 1 390 ? 1.317 18.150 2.569 1.00 82.12 390 GLN A O 1
ATOM 3133 N N . ALA A 1 391 ? 3.421 17.377 2.440 1.00 85.88 391 ALA A N 1
ATOM 3134 C CA . ALA A 1 391 ? 3.942 18.540 1.734 1.00 85.88 391 ALA A CA 1
ATOM 3135 C C . ALA A 1 391 ? 3.342 18.672 0.324 1.00 85.88 391 ALA A C 1
ATOM 3137 O O . ALA A 1 391 ? 2.952 19.767 -0.069 1.00 85.88 391 ALA A O 1
ATOM 3138 N N . ILE A 1 392 ? 3.194 17.551 -0.389 1.00 83.88 392 ILE A N 1
ATOM 3139 C CA . ILE A 1 392 ? 2.497 17.457 -1.680 1.00 83.88 392 ILE A CA 1
ATOM 3140 C C . ILE A 1 392 ? 1.046 17.943 -1.553 1.00 83.88 392 ILE A C 1
ATOM 3142 O O . ILE A 1 392 ? 0.600 18.778 -2.335 1.00 83.88 392 ILE A O 1
ATOM 3146 N N . LEU A 1 393 ? 0.314 17.457 -0.548 1.00 78.06 393 LEU A N 1
ATOM 3147 C CA . LEU A 1 393 ? -1.091 17.814 -0.326 1.00 78.06 393 LEU A CA 1
ATOM 3148 C C . LEU A 1 393 ? -1.274 19.275 0.097 1.00 78.06 393 LEU A C 1
ATOM 3150 O O . LEU A 1 393 ? -2.246 19.909 -0.297 1.00 78.06 393 LEU A O 1
ATOM 3154 N N . GLY A 1 394 ? -0.344 19.807 0.889 1.00 77.75 394 GLY A N 1
ATOM 3155 C CA . GLY A 1 394 ? -0.349 21.200 1.331 1.00 77.75 394 GLY A CA 1
ATOM 3156 C C . GLY A 1 394 ? 0.252 22.187 0.328 1.00 77.75 394 GLY A C 1
ATOM 3157 O O . GLY A 1 394 ? 0.428 23.346 0.695 1.00 77.75 394 GLY A O 1
ATOM 3158 N N . ALA A 1 395 ? 0.623 21.742 -0.881 1.00 83.19 395 ALA A N 1
ATOM 3159 C CA . ALA A 1 395 ? 1.366 22.532 -1.871 1.00 83.19 395 ALA A CA 1
ATOM 3160 C C . ALA A 1 395 ? 2.628 23.220 -1.292 1.00 83.19 395 ALA A C 1
ATOM 3162 O O . ALA A 1 395 ? 3.034 24.301 -1.721 1.00 83.19 395 ALA A O 1
ATOM 3163 N N . ASN A 1 396 ? 3.261 22.599 -0.290 1.00 85.44 396 ASN A N 1
ATOM 3164 C CA . ASN A 1 396 ? 4.434 23.130 0.397 1.00 85.44 396 ASN A CA 1
ATOM 3165 C C . ASN A 1 396 ? 5.713 22.696 -0.329 1.00 85.44 396 ASN A C 1
ATOM 3167 O O . ASN A 1 396 ? 6.276 21.638 -0.042 1.00 85.44 396 ASN A O 1
ATOM 3171 N N . VAL A 1 397 ? 6.187 23.535 -1.251 1.00 89.69 397 VAL A N 1
ATOM 3172 C CA . VAL A 1 397 ? 7.373 23.260 -2.082 1.00 89.69 397 VAL A CA 1
ATOM 3173 C C . VAL A 1 397 ? 8.638 23.021 -1.249 1.00 89.69 397 VAL A C 1
ATOM 3175 O O . VAL A 1 397 ? 9.393 22.097 -1.553 1.00 89.69 397 VAL A O 1
ATOM 3178 N N . GLU A 1 398 ? 8.852 23.784 -0.175 1.00 90.56 398 GLU A N 1
ATOM 3179 C CA . GLU A 1 398 ? 10.017 23.604 0.706 1.00 90.56 398 GLU A CA 1
ATOM 3180 C C . GLU A 1 398 ? 9.970 22.252 1.425 1.00 90.56 398 GLU A C 1
ATOM 3182 O O . GLU A 1 398 ? 10.966 21.530 1.468 1.00 90.56 398 GLU A O 1
ATOM 3187 N N . GLY A 1 399 ? 8.786 21.850 1.897 1.00 88.94 399 GLY A N 1
ATOM 3188 C CA . GLY A 1 399 ? 8.575 20.517 2.461 1.00 88.94 399 GLY A CA 1
ATOM 3189 C C . GLY A 1 399 ? 8.822 19.407 1.435 1.00 88.94 399 GLY A C 1
ATOM 3190 O O . GLY A 1 399 ? 9.502 18.428 1.736 1.00 88.94 399 GLY A O 1
ATOM 3191 N N . ILE A 1 400 ? 8.332 19.567 0.198 1.00 90.94 400 ILE A N 1
ATOM 3192 C CA . ILE A 1 400 ? 8.574 18.601 -0.885 1.00 90.94 400 ILE A CA 1
ATOM 3193 C C . ILE A 1 400 ? 10.078 18.445 -1.114 1.00 90.94 400 ILE A C 1
ATOM 3195 O O . ILE A 1 400 ? 10.565 17.317 -1.203 1.00 90.94 400 ILE A O 1
ATOM 3199 N N . LYS A 1 401 ? 10.823 19.554 -1.169 1.00 92.44 401 LYS A N 1
ATOM 3200 C CA . LYS A 1 401 ? 12.277 19.556 -1.351 1.00 92.44 401 LYS A CA 1
ATOM 3201 C C . LYS A 1 401 ? 13.003 18.866 -0.197 1.00 92.44 401 LYS A C 1
ATOM 3203 O O . LYS A 1 401 ? 13.848 18.005 -0.444 1.00 92.44 401 LYS A O 1
ATOM 3208 N N . GLU A 1 402 ? 12.662 19.202 1.045 1.00 91.94 402 GLU A N 1
ATOM 3209 C CA . GLU A 1 402 ? 13.291 18.620 2.232 1.00 91.94 402 GLU A CA 1
ATOM 3210 C C . GLU A 1 402 ? 13.110 17.098 2.282 1.00 91.94 402 GLU A C 1
ATOM 3212 O O . GLU A 1 402 ? 14.095 16.353 2.330 1.00 91.94 402 GLU A O 1
ATOM 3217 N N . TYR A 1 403 ? 11.864 16.621 2.230 1.00 91.31 403 TYR A N 1
ATOM 3218 C CA . TYR A 1 403 ? 11.581 15.194 2.390 1.00 91.31 403 TYR A CA 1
ATOM 3219 C C . TYR A 1 403 ? 11.994 14.382 1.161 1.00 91.31 403 TYR A C 1
ATOM 3221 O O . TYR A 1 403 ? 12.467 13.257 1.308 1.00 91.31 403 TYR A O 1
ATOM 3229 N N . SER A 1 404 ? 11.953 14.962 -0.043 1.00 91.75 404 SER A N 1
ATOM 3230 C CA . SER A 1 404 ? 12.534 14.320 -1.230 1.00 91.75 404 SER A CA 1
ATOM 3231 C C . SER A 1 404 ? 14.044 14.120 -1.091 1.00 91.75 404 SER A C 1
ATOM 3233 O O . SER A 1 404 ? 14.565 13.069 -1.465 1.00 91.75 404 SER A O 1
ATOM 3235 N N . LYS A 1 405 ? 14.762 15.094 -0.513 1.00 91.06 405 LYS A N 1
ATOM 3236 C CA . LYS A 1 405 ? 16.201 14.973 -0.253 1.00 91.06 405 LYS A CA 1
ATOM 3237 C C . LYS A 1 405 ? 16.503 13.877 0.769 1.00 91.06 405 LYS A C 1
ATOM 3239 O O . LYS A 1 405 ? 17.423 13.094 0.539 1.00 91.06 405 LYS A O 1
ATOM 3244 N N . ARG A 1 406 ? 15.714 13.776 1.846 1.00 89.69 406 ARG A N 1
ATOM 3245 C CA . ARG A 1 406 ? 15.825 12.688 2.842 1.00 89.69 406 ARG A CA 1
ATOM 3246 C C . ARG A 1 406 ? 15.546 11.311 2.238 1.00 89.69 406 ARG A C 1
ATOM 3248 O O . ARG A 1 406 ? 16.244 10.351 2.545 1.00 89.69 406 ARG A O 1
ATOM 3255 N N . LEU A 1 407 ? 14.613 11.240 1.290 1.00 91.06 407 LEU A N 1
ATOM 3256 C CA . LEU A 1 407 ? 14.303 10.038 0.510 1.00 91.06 407 LEU A CA 1
ATOM 3257 C C . LEU A 1 407 ? 15.300 9.770 -0.634 1.00 91.06 407 LEU A C 1
ATOM 3259 O O . LEU A 1 407 ? 15.048 8.910 -1.473 1.00 91.06 407 LEU A O 1
ATOM 3263 N N . GLY A 1 408 ? 16.435 10.474 -0.685 1.00 87.31 408 GLY A N 1
ATOM 3264 C CA . GLY A 1 408 ? 17.531 10.202 -1.619 1.00 87.31 408 GLY A CA 1
ATOM 3265 C C . GLY A 1 408 ? 17.409 10.861 -2.996 1.00 87.31 408 GLY A C 1
ATOM 3266 O O . GLY A 1 408 ? 18.307 10.695 -3.817 1.00 87.31 408 GLY A O 1
ATOM 3267 N N . ALA A 1 409 ? 16.368 11.655 -3.270 1.00 84.88 409 ALA A N 1
ATOM 3268 C CA . ALA A 1 409 ? 16.202 12.300 -4.579 1.00 84.88 409 ALA A CA 1
ATOM 3269 C C . ALA A 1 409 ? 17.176 13.457 -4.846 1.00 84.88 409 ALA A C 1
ATOM 3271 O O . ALA A 1 409 ? 17.398 13.835 -5.998 1.00 84.88 409 ALA A O 1
ATOM 3272 N N . GLY A 1 410 ? 17.774 14.031 -3.798 1.00 85.56 410 GLY A N 1
ATOM 3273 C CA . GLY A 1 410 ? 18.629 15.212 -3.921 1.00 85.56 410 GLY A CA 1
ATOM 3274 C C . GLY A 1 410 ? 17.879 16.388 -4.557 1.00 85.56 410 GLY A C 1
ATOM 3275 O O . GLY A 1 410 ? 16.787 16.736 -4.116 1.00 85.56 410 GLY A O 1
ATOM 3276 N N . GLU A 1 411 ? 18.451 16.978 -5.608 1.00 82.12 411 GLU A N 1
ATOM 3277 C CA . GLU A 1 411 ? 17.850 18.113 -6.327 1.00 82.12 411 GLU A CA 1
ATOM 3278 C C . GLU A 1 411 ? 16.702 17.706 -7.274 1.00 82.12 411 GLU A C 1
ATOM 3280 O O . GLU A 1 411 ? 15.992 18.565 -7.784 1.00 82.12 411 GLU A O 1
ATOM 3285 N N . MET A 1 412 ? 16.453 16.405 -7.474 1.00 84.50 412 MET A N 1
ATOM 3286 C CA . MET A 1 412 ? 15.373 15.888 -8.334 1.00 84.50 412 MET A CA 1
ATOM 3287 C C . MET A 1 412 ? 14.029 15.775 -7.591 1.00 84.50 412 MET A C 1
ATOM 3289 O O . MET A 1 412 ? 13.219 14.890 -7.873 1.00 84.50 412 MET A O 1
ATOM 3293 N N . TYR A 1 413 ? 13.777 16.662 -6.624 1.00 87.88 413 TYR A N 1
ATOM 3294 C CA . TYR A 1 413 ? 12.571 16.631 -5.790 1.00 87.88 413 TYR A CA 1
ATOM 3295 C C . TYR A 1 413 ? 11.283 16.787 -6.608 1.00 87.88 413 TYR A C 1
ATOM 3297 O O . TYR A 1 413 ? 10.288 16.133 -6.308 1.00 87.88 413 TYR A O 1
ATOM 3305 N N . GLY A 1 414 ? 11.309 17.603 -7.669 1.00 84.06 414 GLY A N 1
ATOM 3306 C CA . GLY A 1 414 ? 10.149 17.801 -8.537 1.00 84.06 414 GLY A CA 1
ATOM 3307 C C . GLY A 1 414 ? 9.761 16.533 -9.287 1.00 84.06 414 GLY A C 1
ATOM 3308 O O . GLY A 1 414 ? 8.602 16.131 -9.269 1.00 84.06 414 GLY A O 1
ATOM 3309 N N . LEU A 1 415 ? 10.753 15.843 -9.854 1.00 82.19 415 LEU A N 1
ATOM 3310 C CA . LEU A 1 415 ? 10.554 14.569 -10.536 1.00 82.19 415 LEU A CA 1
ATOM 3311 C C . LEU A 1 415 ? 10.031 13.494 -9.575 1.00 82.19 415 LEU A C 1
ATOM 3313 O O . LEU A 1 415 ? 9.044 12.832 -9.890 1.00 82.19 415 LEU A O 1
ATOM 3317 N N . LEU A 1 416 ? 10.632 13.366 -8.384 1.00 85.56 416 LEU A N 1
ATOM 3318 C CA . LEU A 1 416 ? 10.158 12.423 -7.369 1.00 85.56 416 LEU A CA 1
ATOM 3319 C C . LEU A 1 416 ? 8.699 12.709 -6.981 1.00 85.56 416 LEU A C 1
ATOM 3321 O O . LEU A 1 416 ? 7.883 11.790 -6.947 1.00 85.56 416 LEU A O 1
ATOM 3325 N N . ALA A 1 417 ? 8.358 13.970 -6.716 1.00 85.88 417 ALA A N 1
ATOM 3326 C CA . ALA A 1 417 ? 7.006 14.355 -6.331 1.00 85.88 417 ALA A CA 1
ATOM 3327 C C . ALA A 1 417 ? 5.986 14.072 -7.444 1.00 85.88 417 ALA A C 1
ATOM 3329 O O . ALA A 1 417 ? 4.912 13.540 -7.158 1.00 85.88 417 ALA A O 1
ATOM 3330 N N . CYS A 1 418 ? 6.328 14.343 -8.708 1.00 81.88 418 CYS A N 1
ATOM 3331 C CA . CYS A 1 418 ? 5.496 13.993 -9.862 1.00 81.88 418 CYS A CA 1
ATOM 3332 C C . CYS A 1 418 ? 5.312 12.472 -9.993 1.00 81.88 418 CYS A C 1
ATOM 3334 O O . CYS A 1 418 ? 4.199 12.016 -10.218 1.00 81.88 418 CYS A O 1
ATOM 3336 N N . MET A 1 419 ? 6.359 11.664 -9.786 1.00 79.25 419 MET A N 1
ATOM 3337 C CA . MET A 1 419 ? 6.258 10.196 -9.838 1.00 79.25 419 MET A CA 1
ATOM 3338 C C . MET A 1 419 ? 5.389 9.631 -8.702 1.00 79.25 419 MET A C 1
ATOM 3340 O O . MET A 1 419 ? 4.529 8.774 -8.925 1.00 79.25 419 MET A O 1
ATOM 3344 N N . VAL A 1 420 ? 5.574 10.134 -7.476 1.00 82.62 420 VAL A N 1
ATOM 3345 C CA . VAL A 1 420 ? 4.808 9.714 -6.289 1.00 82.62 420 VAL A CA 1
ATOM 3346 C C . VAL A 1 420 ? 3.339 10.118 -6.396 1.00 82.62 420 VAL A C 1
ATOM 3348 O O . VAL A 1 420 ? 2.463 9.328 -6.052 1.00 82.62 420 VAL A O 1
ATOM 3351 N N . SER A 1 421 ? 3.052 11.314 -6.907 1.00 79.19 421 SER A N 1
ATOM 3352 C CA . SER A 1 421 ? 1.683 11.824 -7.026 1.00 79.19 421 SER A CA 1
ATOM 3353 C C . SER A 1 421 ? 1.000 11.480 -8.350 1.00 79.19 421 SER A C 1
ATOM 3355 O O . SER A 1 421 ? -0.215 11.524 -8.399 1.00 79.19 421 SER A O 1
ATOM 3357 N N . ALA A 1 422 ? 1.718 11.142 -9.423 1.00 75.69 422 ALA A N 1
ATOM 3358 C CA . ALA A 1 422 ? 1.163 11.110 -10.786 1.00 75.69 422 ALA A CA 1
ATOM 3359 C C . ALA A 1 422 ? 0.364 12.381 -11.144 1.00 75.69 422 ALA A C 1
ATOM 3361 O O . ALA A 1 422 ? -0.680 12.315 -11.795 1.00 75.69 422 ALA A O 1
ATOM 3362 N N . ARG A 1 423 ? 0.847 13.537 -10.677 1.00 76.94 423 ARG A N 1
ATOM 3363 C CA . ARG A 1 423 ? 0.330 14.868 -11.010 1.00 76.94 423 ARG A CA 1
ATOM 3364 C C . ARG A 1 423 ? 1.440 15.701 -11.633 1.00 76.94 423 ARG A C 1
ATOM 3366 O O . ARG A 1 423 ? 2.621 15.491 -11.345 1.00 76.94 423 ARG A O 1
ATOM 3373 N N . SER A 1 424 ? 1.058 16.660 -12.468 1.00 79.69 424 SER A N 1
ATOM 3374 C CA . SER A 1 424 ? 2.007 17.616 -13.041 1.00 79.69 424 SER A CA 1
ATOM 3375 C C . SER A 1 424 ? 2.623 18.507 -11.951 1.00 79.69 424 SER A C 1
ATOM 3377 O O . SER A 1 424 ? 1.991 18.820 -10.939 1.00 79.69 424 SER A O 1
ATOM 3379 N N . TRP A 1 425 ? 3.847 18.998 -12.168 1.00 82.31 425 TRP A N 1
ATOM 3380 C CA . TRP A 1 425 ? 4.485 19.939 -11.233 1.00 82.31 425 TRP A CA 1
ATOM 3381 C C . TRP A 1 425 ? 3.652 21.221 -11.027 1.00 82.31 425 TRP A C 1
ATOM 3383 O O . TRP A 1 425 ? 3.605 21.791 -9.933 1.00 82.31 425 TRP A O 1
ATOM 3393 N N . ALA A 1 426 ? 2.939 21.654 -12.070 1.00 78.94 426 ALA A N 1
ATOM 3394 C CA . ALA A 1 426 ? 2.021 22.786 -12.003 1.00 78.94 426 ALA A CA 1
ATOM 3395 C C . ALA A 1 426 ? 0.825 22.520 -11.069 1.00 78.94 426 ALA A C 1
ATOM 3397 O O . ALA A 1 426 ? 0.440 23.407 -10.306 1.00 78.94 426 ALA A O 1
ATOM 3398 N N . ALA A 1 427 ? 0.260 21.309 -11.085 1.00 77.56 427 ALA A N 1
ATOM 3399 C CA . ALA A 1 427 ? -0.803 20.913 -10.162 1.00 77.56 427 ALA A CA 1
ATOM 3400 C C . ALA A 1 427 ? -0.298 20.828 -8.712 1.00 77.56 427 ALA A C 1
ATOM 3402 O O . ALA A 1 427 ? -0.961 21.308 -7.794 1.00 77.56 427 ALA A O 1
ATOM 3403 N N . LEU A 1 428 ? 0.913 20.300 -8.503 1.00 80.62 428 LEU A N 1
ATOM 3404 C CA . LEU A 1 428 ? 1.521 20.189 -7.172 1.00 80.62 428 LEU A CA 1
ATOM 3405 C C . LEU A 1 428 ? 1.757 21.544 -6.497 1.00 80.62 428 LEU A C 1
ATOM 3407 O O . LEU A 1 428 ? 1.542 21.686 -5.297 1.00 80.62 428 LEU A O 1
ATOM 3411 N N . THR A 1 429 ? 2.184 22.542 -7.266 1.00 82.69 429 THR A N 1
ATOM 3412 C CA . THR A 1 429 ? 2.473 23.891 -6.754 1.00 82.69 429 THR A CA 1
ATOM 3413 C C . THR A 1 429 ? 1.215 24.732 -6.545 1.00 82.69 429 THR A C 1
ATOM 3415 O O . THR A 1 429 ? 1.167 25.540 -5.621 1.00 82.69 429 THR A O 1
ATOM 3418 N N . LYS A 1 430 ? 0.178 24.545 -7.371 1.00 77.12 430 LYS A N 1
ATOM 3419 C CA . LYS A 1 430 ? -1.108 25.252 -7.227 1.00 77.12 430 LYS A CA 1
ATOM 3420 C C . LYS A 1 430 ? -2.027 24.630 -6.169 1.00 77.12 430 LYS A C 1
ATOM 3422 O O . LYS A 1 430 ? -2.890 25.332 -5.641 1.00 77.12 430 LYS A O 1
ATOM 3427 N N . GLY A 1 431 ? -1.833 23.348 -5.867 1.00 74.75 431 GLY A N 1
ATOM 3428 C CA . GLY A 1 431 ? -2.690 22.546 -5.000 1.00 74.75 431 GLY A CA 1
ATOM 3429 C C . GLY A 1 431 ? -3.497 21.525 -5.801 1.00 74.75 431 GLY A C 1
ATOM 3430 O O . GLY A 1 431 ? -4.222 21.869 -6.740 1.00 74.75 431 GLY A O 1
ATOM 3431 N N . ILE A 1 432 ? -3.371 20.256 -5.407 1.00 67.94 432 ILE A N 1
ATOM 3432 C CA . ILE A 1 432 ? -4.052 19.103 -6.022 1.00 67.94 432 ILE A CA 1
ATOM 3433 C C . ILE A 1 432 ? -5.575 19.185 -5.812 1.00 67.94 432 ILE A C 1
ATOM 3435 O O . ILE A 1 432 ? -6.341 18.695 -6.634 1.00 67.94 432 ILE A O 1
ATOM 3439 N N . ASP A 1 433 ? -6.011 19.830 -4.730 1.00 61.97 433 ASP A N 1
ATOM 3440 C CA . ASP A 1 433 ? -7.412 20.095 -4.384 1.00 61.97 433 ASP A CA 1
ATOM 3441 C C . ASP A 1 433 ? -8.073 21.134 -5.304 1.00 61.97 433 ASP A C 1
ATOM 3443 O O . ASP A 1 433 ? -9.274 21.068 -5.556 1.00 61.97 433 ASP A O 1
ATOM 3447 N N . LYS A 1 434 ? -7.288 22.082 -5.826 1.00 63.41 434 LYS A N 1
ATOM 3448 C CA . LYS A 1 434 ? -7.765 23.193 -6.668 1.00 63.41 434 LYS A CA 1
ATOM 3449 C C . LYS A 1 434 ? -7.680 22.904 -8.162 1.00 63.41 434 LYS A C 1
ATOM 3451 O O . LYS A 1 434 ? -8.243 23.651 -8.959 1.00 63.41 434 LYS A O 1
ATOM 3456 N N . THR A 1 435 ? -6.951 21.859 -8.549 1.00 62.66 435 THR A N 1
ATOM 3457 C CA . THR A 1 435 ? -6.709 21.500 -9.949 1.00 62.66 435 THR A CA 1
ATOM 3458 C C . THR A 1 435 ? -7.348 20.144 -10.268 1.00 62.66 435 THR A C 1
ATOM 3460 O O . THR A 1 435 ? -6.838 19.107 -9.830 1.00 62.66 435 THR A O 1
ATOM 3463 N N . PRO A 1 436 ? -8.468 20.108 -11.018 1.00 62.56 436 PRO A N 1
ATOM 3464 C CA . PRO A 1 436 ? -9.066 18.844 -11.439 1.00 62.56 436 PRO A CA 1
ATOM 3465 C C . PRO A 1 436 ? -8.110 18.079 -12.362 1.00 62.56 436 PRO A C 1
ATOM 3467 O O . PRO A 1 436 ? -7.296 18.684 -13.061 1.00 62.56 436 PRO A O 1
ATOM 3470 N N . ILE A 1 437 ? -8.201 16.749 -12.342 1.00 64.69 437 ILE A N 1
ATOM 3471 C CA . ILE A 1 437 ? -7.420 15.885 -13.236 1.00 64.69 437 ILE A CA 1
ATOM 3472 C C . ILE A 1 437 ? -7.966 16.067 -14.657 1.00 64.69 437 ILE A C 1
ATOM 3474 O O . ILE A 1 437 ? -9.150 15.830 -14.891 1.00 64.69 437 ILE A O 1
ATOM 3478 N N . SER A 1 438 ? -7.117 16.512 -15.584 1.00 61.75 438 SER A N 1
ATOM 3479 C CA . SER A 1 438 ? -7.451 16.669 -17.010 1.00 61.75 438 SER A CA 1
ATOM 3480 C C . SER A 1 438 ? -7.094 15.400 -17.791 1.00 61.75 438 SER A C 1
ATOM 3482 O O . SER A 1 438 ? -6.098 14.754 -17.468 1.00 61.75 438 SER A O 1
ATOM 3484 N N . GLU A 1 439 ? -7.847 15.068 -18.847 1.00 56.28 439 GLU A N 1
ATOM 3485 C CA . GLU A 1 439 ? -7.550 13.926 -19.736 1.00 56.28 439 GLU A CA 1
ATOM 3486 C C . GLU A 1 439 ? -6.153 14.020 -20.387 1.00 56.28 439 GLU A C 1
ATOM 3488 O O . GLU A 1 439 ? -5.551 12.992 -20.672 1.00 56.28 439 GLU A O 1
ATOM 3493 N N . GLY A 1 440 ? -5.596 15.230 -20.544 1.00 60.16 440 GLY A N 1
ATOM 3494 C CA . GLY A 1 440 ? -4.236 15.451 -21.063 1.00 60.16 440 GLY A CA 1
ATOM 3495 C C . GLY A 1 440 ? -3.120 15.492 -20.008 1.00 60.16 440 GLY A C 1
ATOM 3496 O O . GLY A 1 440 ? -1.946 15.530 -20.369 1.00 60.16 440 GLY A O 1
ATOM 3497 N N . GLU A 1 441 ? -3.440 15.474 -18.705 1.00 65.56 441 GLU A N 1
ATOM 3498 C CA . GLU A 1 441 ? -2.422 15.577 -17.639 1.00 65.56 441 GLU A CA 1
ATOM 3499 C C . GLU A 1 441 ? -1.508 14.337 -17.607 1.00 65.56 441 GLU A C 1
ATOM 3501 O O . GLU A 1 441 ? -0.333 14.429 -17.256 1.00 65.56 441 GLU A O 1
ATOM 3506 N N . ASP A 1 442 ? -2.016 13.178 -18.030 1.00 59.97 442 ASP A N 1
ATOM 3507 C CA . ASP A 1 442 ? -1.217 11.958 -18.172 1.00 59.97 442 ASP A CA 1
ATOM 3508 C C . ASP A 1 442 ? -0.160 12.056 -19.252 1.00 59.97 442 ASP A C 1
ATOM 3510 O O . ASP A 1 442 ? 0.964 11.588 -19.056 1.00 59.97 442 ASP A O 1
ATOM 3514 N N . ASP A 1 443 ? -0.524 12.649 -20.381 1.00 63.09 443 ASP A N 1
ATOM 3515 C CA . ASP A 1 443 ? 0.395 12.853 -21.485 1.00 63.09 443 ASP A CA 1
ATOM 3516 C C . ASP A 1 443 ? 1.424 13.918 -21.108 1.00 63.09 443 ASP A C 1
ATOM 3518 O O . ASP A 1 443 ? 2.605 13.714 -21.360 1.00 63.09 443 ASP A O 1
ATOM 3522 N N . GLU A 1 444 ? 1.038 14.964 -20.369 1.00 64.88 444 GLU A N 1
ATOM 3523 C CA . GLU A 1 444 ? 1.982 15.935 -19.800 1.00 64.88 444 GLU A CA 1
ATOM 3524 C C . GLU A 1 444 ? 2.965 15.292 -18.809 1.00 64.88 444 GLU A C 1
ATOM 3526 O O . GLU A 1 444 ? 4.170 15.547 -18.874 1.00 64.88 444 GLU A O 1
ATOM 3531 N N . VAL A 1 445 ? 2.487 14.442 -17.891 1.00 64.56 445 VAL A N 1
ATOM 3532 C CA . VAL A 1 445 ? 3.343 13.736 -16.922 1.00 64.56 445 VAL A CA 1
ATOM 3533 C C . VAL A 1 445 ? 4.261 12.744 -17.636 1.00 64.56 445 VAL A C 1
ATOM 3535 O O . VAL A 1 445 ? 5.450 12.681 -17.315 1.00 64.56 445 VAL A O 1
ATOM 3538 N N . LYS A 1 446 ? 3.751 12.001 -18.627 1.00 62.19 446 LYS A N 1
ATOM 3539 C CA . LYS A 1 446 ? 4.547 11.084 -19.458 1.00 62.19 446 LYS A CA 1
ATOM 3540 C C . LYS A 1 446 ? 5.571 11.828 -20.302 1.00 62.19 446 LYS A C 1
ATOM 3542 O O . LYS A 1 446 ? 6.711 11.387 -20.373 1.00 62.19 446 LYS A O 1
ATOM 3547 N N . GLU A 1 447 ? 5.211 12.952 -20.909 1.00 64.31 447 GLU A N 1
ATOM 3548 C CA . GLU A 1 447 ? 6.106 13.755 -21.740 1.00 64.31 447 GLU A CA 1
ATOM 3549 C C . GLU A 1 447 ? 7.187 14.433 -20.886 1.00 64.31 447 GLU A C 1
ATOM 3551 O O . GLU A 1 447 ? 8.363 14.453 -21.255 1.00 64.31 447 GLU A O 1
ATOM 3556 N N . TYR A 1 448 ? 6.823 14.927 -19.699 1.00 65.81 448 TYR A N 1
ATOM 3557 C CA . TYR A 1 448 ? 7.771 15.449 -18.717 1.00 65.81 448 TYR A CA 1
ATOM 3558 C C . TYR A 1 448 ? 8.727 14.357 -18.218 1.00 65.81 448 TYR A C 1
ATOM 3560 O O . TYR A 1 448 ? 9.938 14.570 -18.177 1.00 65.81 448 TYR A O 1
ATOM 3568 N N . ALA A 1 449 ? 8.211 13.164 -17.910 1.00 59.09 449 ALA A N 1
ATOM 3569 C CA . ALA A 1 449 ? 9.027 12.012 -17.541 1.00 59.09 449 ALA A CA 1
ATOM 3570 C C . ALA A 1 449 ? 9.948 11.577 -18.694 1.00 59.09 449 ALA A C 1
ATOM 3572 O O . ALA A 1 449 ? 11.136 11.354 -18.473 1.00 59.09 449 ALA A O 1
ATOM 3573 N N . ALA A 1 450 ? 9.445 11.543 -19.931 1.00 58.75 450 ALA A N 1
ATOM 3574 C CA . ALA A 1 450 ? 10.210 11.202 -21.127 1.00 58.75 450 ALA A CA 1
ATOM 3575 C C . ALA A 1 450 ? 11.380 12.176 -21.359 1.00 58.75 450 ALA A C 1
ATOM 3577 O O . ALA A 1 450 ? 12.505 11.751 -21.626 1.00 58.75 450 ALA A O 1
ATOM 3578 N N . LYS A 1 451 ? 11.148 13.482 -21.165 1.00 63.00 451 LYS A N 1
ATOM 3579 C CA . LYS A 1 451 ? 12.193 14.522 -21.212 1.00 63.00 451 LYS A CA 1
ATOM 3580 C C . LYS A 1 451 ? 13.257 14.346 -20.122 1.00 63.00 451 LYS A C 1
ATOM 3582 O O . LYS A 1 451 ? 14.387 14.800 -20.290 1.00 63.00 451 LYS A O 1
ATOM 3587 N N . LEU A 1 452 ? 12.917 13.671 -19.024 1.00 64.69 452 LEU A N 1
ATOM 3588 C CA . LEU A 1 452 ? 13.771 13.474 -17.855 1.00 64.69 452 LEU A CA 1
ATOM 3589 C C . LEU A 1 452 ? 14.267 12.032 -17.684 1.00 64.69 452 LEU A C 1
ATOM 3591 O O . LEU A 1 452 ? 14.856 11.736 -16.649 1.00 64.69 452 LEU A O 1
ATOM 3595 N N . ILE A 1 453 ? 14.120 11.149 -18.681 1.00 58.88 453 ILE A N 1
ATOM 3596 C CA . ILE A 1 453 ? 14.579 9.743 -18.620 1.00 58.88 453 ILE A CA 1
ATOM 3597 C C . ILE A 1 453 ? 16.004 9.582 -18.048 1.00 58.88 453 ILE A C 1
ATOM 3599 O O . ILE A 1 453 ? 16.191 8.722 -17.181 1.00 58.88 453 ILE A O 1
ATOM 3603 N N . PRO A 1 454 ? 17.013 10.398 -18.434 1.00 59.47 454 PRO A N 1
ATOM 3604 C CA . PRO A 1 454 ? 18.346 10.304 -17.833 1.00 59.47 454 PRO A CA 1
ATOM 3605 C C . PRO A 1 454 ? 18.343 10.587 -16.322 1.00 59.47 454 PRO A C 1
ATOM 3607 O O . PRO A 1 454 ? 18.990 9.881 -15.554 1.00 59.47 454 PRO A O 1
ATOM 3610 N N . GLN A 1 455 ? 17.562 11.580 -15.886 1.00 66.62 455 GLN A N 1
ATOM 3611 C CA . GLN A 1 455 ? 17.414 11.948 -14.475 1.00 66.62 455 GLN A CA 1
ATOM 3612 C C . GLN A 1 455 ? 16.584 10.919 -13.697 1.00 66.62 455 GLN A C 1
ATOM 3614 O O . GLN A 1 455 ? 16.860 10.684 -12.527 1.00 66.62 455 GLN A O 1
ATOM 3619 N N . ILE A 1 456 ? 15.613 10.253 -14.334 1.00 67.94 456 ILE A N 1
ATOM 3620 C CA . ILE A 1 456 ? 14.846 9.154 -13.726 1.00 67.94 456 ILE A CA 1
ATOM 3621 C C . ILE A 1 456 ? 15.782 8.001 -13.365 1.00 67.94 456 ILE A C 1
ATOM 3623 O O . ILE A 1 456 ? 15.749 7.525 -12.234 1.00 67.94 456 ILE A O 1
ATOM 3627 N N . SER A 1 457 ? 16.656 7.581 -14.283 1.00 66.44 457 SER A N 1
ATOM 3628 C CA . SER A 1 457 ? 17.631 6.519 -13.999 1.00 66.44 457 SER A CA 1
ATOM 3629 C C . SER A 1 457 ? 18.538 6.888 -12.816 1.00 66.44 457 SER A C 1
ATOM 3631 O O . SER A 1 457 ? 18.732 6.081 -11.905 1.00 66.44 457 SER A O 1
ATOM 3633 N N . ASP A 1 458 ? 19.044 8.123 -12.778 1.00 71.50 458 ASP A N 1
ATOM 3634 C CA . ASP A 1 458 ? 19.862 8.618 -11.664 1.00 71.50 458 ASP A CA 1
ATOM 3635 C C . ASP A 1 458 ? 19.083 8.710 -10.345 1.00 71.50 458 ASP A C 1
ATOM 3637 O O . ASP A 1 458 ? 19.618 8.374 -9.287 1.00 71.50 458 ASP A O 1
ATOM 3641 N N . LEU A 1 459 ? 17.816 9.130 -10.387 1.00 76.94 459 LEU A N 1
ATOM 3642 C CA . LEU A 1 459 ? 16.926 9.187 -9.229 1.00 76.94 459 LEU A CA 1
ATOM 3643 C C . LEU A 1 459 ? 16.703 7.791 -8.646 1.00 76.94 459 LEU A C 1
ATOM 3645 O O . LEU A 1 459 ? 16.908 7.585 -7.450 1.00 76.94 459 LEU A O 1
ATOM 3649 N N . LEU A 1 460 ? 16.342 6.819 -9.486 1.00 74.25 460 LEU A N 1
ATOM 3650 C CA . LEU A 1 460 ? 16.070 5.441 -9.068 1.00 74.25 460 LEU A CA 1
ATOM 3651 C C . LEU A 1 460 ? 17.291 4.755 -8.452 1.00 74.25 460 LEU A C 1
ATOM 3653 O O . LEU A 1 460 ? 17.143 3.932 -7.553 1.00 74.25 460 LEU A O 1
ATOM 3657 N N . ASN A 1 461 ? 18.495 5.124 -8.894 1.00 72.38 461 ASN A N 1
ATOM 3658 C CA . ASN A 1 461 ? 19.739 4.629 -8.309 1.00 72.38 461 ASN A CA 1
ATOM 3659 C C . ASN A 1 461 ? 20.045 5.217 -6.925 1.00 72.38 461 ASN A C 1
ATOM 3661 O O . ASN A 1 461 ? 20.790 4.604 -6.158 1.00 72.38 461 ASN A O 1
ATOM 3665 N N . ARG A 1 462 ? 19.504 6.396 -6.596 1.00 79.94 462 ARG A N 1
ATOM 3666 C CA . ARG A 1 462 ? 19.760 7.079 -5.318 1.00 79.94 462 ARG A CA 1
ATOM 3667 C C . ARG A 1 462 ? 18.684 6.826 -4.269 1.00 79.94 462 ARG A C 1
ATOM 3669 O O . ARG A 1 462 ? 19.003 6.792 -3.081 1.00 79.94 462 ARG A O 1
ATOM 3676 N N . VAL A 1 463 ? 17.425 6.673 -4.681 1.00 84.19 463 VAL A N 1
ATOM 3677 C CA . VAL A 1 463 ? 16.323 6.439 -3.738 1.00 84.19 463 VAL A CA 1
ATOM 3678 C C . VAL A 1 463 ? 16.469 5.081 -3.035 1.00 84.19 463 VAL A C 1
ATOM 3680 O O . VAL A 1 463 ? 16.971 4.115 -3.618 1.00 84.19 463 VAL A O 1
ATOM 3683 N N . PRO A 1 464 ? 16.010 4.955 -1.777 1.00 84.44 464 PRO A N 1
ATOM 3684 C CA . PRO A 1 464 ? 15.985 3.679 -1.080 1.00 84.44 464 PRO A CA 1
ATOM 3685 C C . PRO A 1 464 ? 15.203 2.623 -1.863 1.00 84.44 464 PRO A C 1
ATOM 3687 O O . PRO A 1 464 ? 14.152 2.908 -2.431 1.00 84.44 464 PRO A O 1
ATOM 3690 N N . ARG A 1 465 ? 15.636 1.360 -1.788 1.00 78.44 465 ARG A N 1
ATOM 3691 C CA . ARG A 1 465 ? 14.948 0.226 -2.443 1.00 78.44 465 ARG A CA 1
ATOM 3692 C C . ARG A 1 465 ? 13.468 0.113 -2.063 1.00 78.44 465 ARG A C 1
ATOM 3694 O O . ARG A 1 465 ? 12.645 -0.264 -2.887 1.00 78.44 465 ARG A O 1
ATOM 3701 N N . GLN A 1 466 ? 13.134 0.494 -0.829 1.00 86.50 466 GLN A N 1
ATOM 3702 C CA . GLN A 1 466 ? 11.759 0.559 -0.325 1.00 86.50 466 GLN A CA 1
ATOM 3703 C C . GLN A 1 466 ? 10.856 1.443 -1.208 1.00 86.50 466 GLN A C 1
ATOM 3705 O O . GLN A 1 466 ? 9.688 1.122 -1.403 1.00 86.50 466 GLN A O 1
ATOM 3710 N N . MET A 1 467 ? 11.413 2.509 -1.795 1.00 85.12 467 MET A N 1
ATOM 3711 C CA . MET A 1 467 ? 10.712 3.400 -2.719 1.00 85.12 467 MET A CA 1
ATOM 3712 C C . MET A 1 467 ? 10.420 2.733 -4.068 1.00 85.12 467 MET A C 1
ATOM 3714 O O . MET A 1 467 ? 9.352 2.937 -4.632 1.00 85.12 467 MET A O 1
ATOM 3718 N N . LEU A 1 468 ? 11.333 1.901 -4.579 1.00 78.75 468 LEU A N 1
ATOM 3719 C CA . LEU A 1 468 ? 11.178 1.251 -5.888 1.00 78.75 468 LEU A CA 1
ATOM 3720 C C . LEU A 1 468 ? 9.961 0.317 -5.918 1.00 78.75 468 LEU A C 1
ATOM 3722 O O . LEU A 1 468 ? 9.164 0.347 -6.854 1.00 78.75 468 LEU A O 1
ATOM 3726 N N . LEU A 1 469 ? 9.783 -0.477 -4.861 1.00 78.56 469 LEU A N 1
ATOM 3727 C CA . LEU A 1 469 ? 8.618 -1.351 -4.720 1.00 78.56 469 LEU A CA 1
ATOM 3728 C C . LEU A 1 469 ? 7.324 -0.560 -4.475 1.00 78.56 469 LEU A C 1
ATOM 3730 O O . LEU A 1 469 ? 6.255 -0.973 -4.928 1.00 78.56 469 LEU A O 1
ATOM 3734 N N . LEU A 1 470 ? 7.412 0.593 -3.805 1.00 84.06 470 LEU A N 1
ATOM 3735 C CA . LEU A 1 470 ? 6.283 1.509 -3.653 1.00 84.06 470 LEU A CA 1
ATOM 3736 C C . LEU A 1 470 ? 5.842 2.109 -4.987 1.00 84.06 470 LEU A C 1
ATOM 3738 O O . LEU A 1 470 ? 4.643 2.144 -5.239 1.00 84.06 470 LEU A O 1
ATOM 3742 N N . PHE A 1 471 ? 6.774 2.509 -5.860 1.00 79.81 471 PHE A N 1
ATOM 3743 C CA . PHE A 1 471 ? 6.430 2.962 -7.211 1.00 79.81 471 PHE A CA 1
ATOM 3744 C C . PHE A 1 471 ? 5.667 1.890 -7.975 1.00 79.81 471 PHE A C 1
ATOM 3746 O O . PHE A 1 471 ? 4.567 2.156 -8.445 1.00 79.81 471 PHE A O 1
ATOM 3753 N N . LYS A 1 472 ? 6.187 0.656 -7.989 1.00 77.50 472 LYS A N 1
ATOM 3754 C CA . LYS A 1 472 ? 5.503 -0.479 -8.620 1.00 77.50 472 LYS A CA 1
ATOM 3755 C C . LYS A 1 472 ? 4.085 -0.668 -8.069 1.00 77.50 472 LYS A C 1
ATOM 3757 O O . LYS A 1 472 ? 3.145 -0.863 -8.831 1.00 77.50 472 LYS A O 1
ATOM 3762 N N . THR A 1 473 ? 3.931 -0.604 -6.746 1.00 82.81 473 THR A N 1
ATOM 3763 C CA . THR A 1 473 ? 2.625 -0.765 -6.091 1.00 82.81 473 THR A CA 1
ATOM 3764 C C . THR A 1 473 ? 1.661 0.345 -6.503 1.00 82.81 473 THR A C 1
ATOM 3766 O O . THR A 1 473 ? 0.536 0.061 -6.902 1.00 82.81 473 THR A O 1
ATOM 3769 N N . ASN A 1 474 ? 2.107 1.601 -6.452 1.00 81.88 474 ASN A N 1
ATOM 3770 C CA . ASN A 1 474 ? 1.298 2.756 -6.830 1.00 81.88 474 ASN A CA 1
ATOM 3771 C C . ASN A 1 474 ? 0.893 2.697 -8.308 1.00 81.88 474 ASN A C 1
ATOM 3773 O O . ASN A 1 474 ? -0.257 2.980 -8.626 1.00 81.88 474 ASN A O 1
ATOM 3777 N N . ASP A 1 475 ? 1.799 2.300 -9.201 1.00 76.62 475 ASP A N 1
ATOM 3778 C CA . ASP A 1 475 ? 1.518 2.198 -10.636 1.00 76.62 475 ASP A CA 1
ATOM 3779 C C . ASP A 1 475 ? 0.500 1.098 -10.952 1.00 76.62 475 ASP A C 1
ATOM 3781 O O . ASP A 1 475 ? -0.415 1.322 -11.743 1.00 76.62 475 ASP A O 1
ATOM 3785 N N . LEU A 1 476 ? 0.581 -0.057 -10.284 1.00 77.00 476 LEU A N 1
ATOM 3786 C CA . LEU A 1 476 ? -0.424 -1.117 -10.425 1.00 77.00 476 LEU A CA 1
ATOM 3787 C C . LEU A 1 476 ? -1.802 -0.678 -9.904 1.00 77.00 476 LEU A C 1
ATOM 3789 O O . LEU A 1 476 ? -2.810 -0.916 -10.569 1.00 77.00 476 LEU A O 1
ATOM 3793 N N . LEU A 1 477 ? -1.854 0.020 -8.763 1.00 81.88 477 LEU A N 1
ATOM 3794 C CA . LEU A 1 477 ? -3.103 0.582 -8.234 1.00 81.88 477 LEU A CA 1
ATOM 3795 C C . LEU A 1 477 ? -3.710 1.620 -9.188 1.00 81.88 477 LEU A C 1
ATOM 3797 O O . LEU A 1 477 ? -4.908 1.577 -9.456 1.00 81.88 477 LEU A O 1
ATOM 3801 N N . ARG A 1 478 ? -2.885 2.504 -9.761 1.00 77.88 478 ARG A N 1
ATOM 3802 C CA . ARG A 1 478 ? -3.315 3.462 -10.794 1.00 77.88 478 ARG A CA 1
ATOM 3803 C C . ARG A 1 478 ? -3.823 2.751 -12.046 1.00 77.88 478 ARG A C 1
ATOM 3805 O O . ARG A 1 478 ? -4.814 3.181 -12.626 1.00 77.88 478 ARG A O 1
ATOM 3812 N N . GLY A 1 479 ? -3.180 1.653 -12.447 1.00 76.81 479 GLY A N 1
ATOM 3813 C CA . GLY A 1 479 ? -3.633 0.810 -13.553 1.00 76.81 479 GLY A CA 1
ATOM 3814 C C . GLY A 1 479 ? -5.039 0.247 -13.323 1.00 76.81 479 GLY A C 1
ATOM 3815 O O . GLY A 1 479 ? -5.864 0.275 -14.236 1.00 76.81 479 GLY A O 1
ATOM 3816 N N . ILE A 1 480 ? -5.340 -0.185 -12.093 1.00 81.81 480 ILE A N 1
ATOM 3817 C CA . ILE A 1 480 ? -6.686 -0.623 -11.692 1.00 81.81 480 ILE A CA 1
ATOM 3818 C C . ILE A 1 480 ? -7.676 0.550 -11.752 1.00 81.81 480 ILE A C 1
ATOM 3820 O O . ILE A 1 480 ? -8.733 0.424 -12.364 1.00 81.81 480 ILE A O 1
ATOM 3824 N N . GLU A 1 481 ? -7.338 1.709 -11.180 1.00 81.00 481 GLU A N 1
ATOM 3825 C CA . GLU A 1 481 ? -8.201 2.904 -11.218 1.00 81.00 481 GLU A CA 1
ATOM 3826 C C . GLU A 1 481 ? -8.509 3.375 -12.645 1.00 81.00 481 GLU A C 1
ATOM 3828 O O . GLU A 1 481 ? -9.628 3.816 -12.921 1.00 81.00 481 GLU A O 1
ATOM 3833 N N . HIS A 1 482 ? -7.525 3.278 -13.543 1.00 79.44 482 HIS A N 1
ATOM 3834 C CA . HIS A 1 482 ? -7.674 3.593 -14.958 1.00 79.44 482 HIS A CA 1
ATOM 3835 C C . HIS A 1 482 ? -8.614 2.601 -15.653 1.00 79.44 482 HIS A C 1
ATOM 3837 O O . HIS A 1 482 ? -9.554 3.029 -16.317 1.00 79.44 482 HIS A O 1
ATOM 3843 N N . ALA A 1 483 ? -8.413 1.291 -15.464 1.00 79.62 483 ALA A N 1
ATOM 3844 C CA . ALA A 1 483 ? -9.294 0.258 -16.023 1.00 79.62 483 ALA A CA 1
ATOM 3845 C C . ALA A 1 483 ? -10.750 0.401 -15.540 1.00 79.62 483 ALA A C 1
ATOM 3847 O O . ALA A 1 483 ? -11.694 0.121 -16.275 1.00 79.62 483 ALA A O 1
ATOM 3848 N N . LEU A 1 484 ? -10.929 0.884 -14.312 1.00 82.00 484 LEU A N 1
ATOM 3849 C CA . LEU A 1 484 ? -12.227 1.101 -13.683 1.00 82.00 484 LEU A CA 1
ATOM 3850 C C . LEU A 1 484 ? -12.846 2.483 -13.952 1.00 82.00 484 LEU A C 1
ATOM 3852 O O . LEU A 1 484 ? -13.996 2.713 -13.585 1.00 82.00 484 LEU A O 1
ATOM 3856 N N . HIS A 1 485 ? -12.125 3.393 -14.617 1.00 80.00 485 H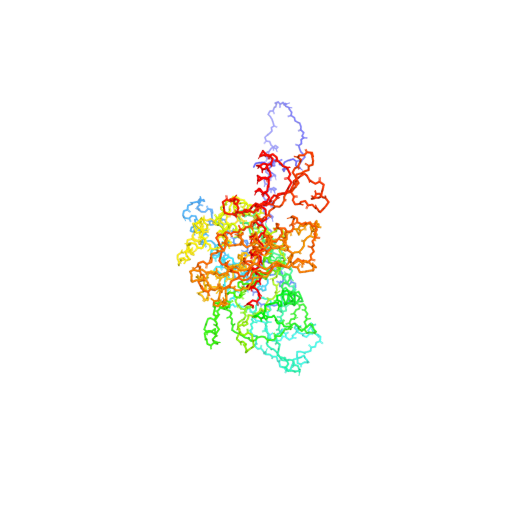IS A N 1
ATOM 3857 C CA . HIS A 1 485 ? -12.544 4.776 -14.884 1.00 80.00 485 HIS A CA 1
ATOM 3858 C C . HIS A 1 485 ? -12.890 5.598 -13.622 1.00 80.00 485 HIS A C 1
ATOM 3860 O O . HIS A 1 485 ? -13.718 6.506 -13.669 1.00 80.00 485 HIS A O 1
ATOM 3866 N N . CYS A 1 486 ? -12.242 5.317 -12.487 1.00 70.81 486 CYS A N 1
ATOM 3867 C CA . CYS A 1 486 ? -12.538 5.961 -11.194 1.00 70.81 486 CYS A CA 1
ATOM 3868 C C . CYS A 1 486 ? -11.534 7.050 -10.784 1.00 70.81 486 CYS A C 1
ATOM 3870 O O . CYS A 1 486 ? -11.670 7.650 -9.716 1.00 70.81 486 CYS A O 1
ATOM 3872 N N . ARG A 1 487 ? -10.527 7.333 -11.616 1.00 63.91 487 ARG A N 1
ATOM 3873 C CA . ARG A 1 487 ? -9.417 8.237 -11.274 1.00 63.91 487 ARG A CA 1
ATOM 3874 C C . ARG A 1 487 ? -9.853 9.665 -10.917 1.00 63.91 487 ARG A C 1
ATOM 3876 O O . ARG A 1 487 ? -9.246 10.293 -10.052 1.00 63.91 487 ARG A O 1
ATOM 3883 N N . ALA A 1 488 ? -10.923 10.165 -11.535 1.00 54.09 488 ALA A N 1
ATOM 3884 C CA . ALA A 1 488 ? -11.436 11.518 -11.304 1.00 54.09 488 ALA A CA 1
ATOM 3885 C C . ALA A 1 488 ? -11.914 11.763 -9.858 1.00 54.09 488 ALA A C 1
ATOM 3887 O O . ALA A 1 488 ? -11.965 12.907 -9.414 1.00 54.09 488 ALA A O 1
ATOM 3888 N N . ASN A 1 489 ? -12.219 10.706 -9.097 1.00 57.12 489 ASN A N 1
ATOM 3889 C CA . ASN A 1 489 ? -12.847 10.834 -7.782 1.00 57.12 489 ASN A CA 1
ATOM 3890 C C . ASN A 1 489 ? -11.873 11.160 -6.638 1.00 57.12 489 ASN A C 1
ATOM 3892 O O . ASN A 1 489 ? -12.326 11.347 -5.510 1.00 57.12 489 ASN A O 1
ATOM 3896 N N . ALA A 1 490 ? -10.556 11.208 -6.897 1.00 54.62 490 ALA A N 1
ATOM 3897 C CA . ALA A 1 490 ? -9.494 11.535 -5.928 1.00 54.62 490 ALA A CA 1
ATOM 3898 C C . ALA A 1 490 ? -9.575 10.778 -4.575 1.00 54.62 490 ALA A C 1
ATOM 3900 O O . ALA A 1 490 ? -8.943 11.159 -3.585 1.00 54.62 490 ALA A O 1
ATOM 3901 N N . SER A 1 491 ? -10.333 9.681 -4.513 1.00 55.78 491 SER A N 1
ATOM 3902 C CA . SER A 1 491 ? -10.679 8.970 -3.279 1.00 55.78 491 SER A CA 1
ATOM 3903 C C . SER A 1 491 ? -9.448 8.324 -2.642 1.00 55.78 491 SER A C 1
ATOM 3905 O O . SER A 1 491 ? -9.274 8.371 -1.422 1.00 55.78 491 SER A O 1
ATOM 3907 N N . SER A 1 492 ? -8.538 7.812 -3.470 1.00 57.75 492 SER A N 1
ATOM 3908 C CA . SER A 1 492 ? -7.243 7.273 -3.057 1.00 57.75 492 SER A CA 1
ATOM 3909 C C . SER A 1 492 ? -6.350 8.338 -2.415 1.00 57.75 492 SER A C 1
ATOM 3911 O O . SER A 1 492 ? -5.757 8.077 -1.371 1.00 57.75 492 SER A O 1
ATOM 3913 N N . PHE A 1 493 ? -6.333 9.573 -2.930 1.00 61.59 493 PHE A N 1
ATOM 3914 C CA . PHE A 1 493 ? -5.576 10.683 -2.331 1.00 61.59 493 PHE A CA 1
ATOM 3915 C C . PHE A 1 493 ? -6.108 11.095 -0.959 1.00 61.59 493 PHE A C 1
ATOM 3917 O O . PHE A 1 493 ? -5.323 11.326 -0.039 1.00 61.59 493 PHE A O 1
ATOM 3924 N N . ILE A 1 494 ? -7.432 11.147 -0.794 1.00 60.16 494 ILE A N 1
ATOM 3925 C CA . ILE A 1 494 ? -8.072 11.473 0.490 1.00 60.16 494 ILE A CA 1
ATOM 3926 C C . ILE A 1 494 ? -7.820 10.366 1.528 1.00 60.16 494 ILE A C 1
ATOM 3928 O O . ILE A 1 494 ? -7.634 10.635 2.715 1.00 60.16 494 ILE A O 1
ATOM 3932 N N . ASN A 1 495 ? -7.793 9.103 1.105 1.00 65.00 495 ASN A N 1
ATOM 3933 C CA . ASN A 1 495 ? -7.469 7.994 2.002 1.00 65.00 495 ASN A CA 1
ATOM 3934 C C . ASN A 1 495 ? -5.987 7.993 2.399 1.00 65.00 495 ASN A C 1
ATOM 3936 O O . ASN A 1 495 ? -5.676 7.821 3.581 1.00 65.00 495 ASN A O 1
ATOM 3940 N N . MET A 1 496 ? -5.086 8.267 1.451 1.00 67.62 496 MET A N 1
ATOM 3941 C CA . MET A 1 496 ? -3.659 8.421 1.735 1.00 67.62 496 MET A CA 1
ATOM 3942 C C . MET A 1 496 ? -3.408 9.577 2.704 1.00 67.62 496 MET A C 1
ATOM 3944 O O . MET A 1 496 ? -2.710 9.382 3.695 1.00 67.62 496 MET A O 1
ATOM 3948 N N . SER A 1 497 ? -4.034 10.743 2.501 1.00 62.59 497 SER A N 1
ATOM 3949 C CA . SER A 1 497 ? -3.863 11.907 3.384 1.00 62.59 497 SER A CA 1
ATOM 3950 C C . SER A 1 497 ? -4.242 11.597 4.834 1.00 62.59 497 SER A C 1
ATOM 3952 O O . SER A 1 497 ? -3.472 11.871 5.759 1.00 62.59 497 SER A O 1
ATOM 3954 N N . ARG A 1 498 ? -5.383 10.928 5.039 1.00 62.84 498 ARG A N 1
ATOM 3955 C CA . ARG A 1 498 ? -5.833 10.466 6.359 1.00 62.84 498 ARG A CA 1
ATOM 3956 C C . ARG A 1 498 ? -4.830 9.517 7.007 1.00 62.84 498 ARG A C 1
ATOM 3958 O O . ARG A 1 498 ? -4.521 9.661 8.190 1.00 62.84 498 ARG A O 1
ATOM 3965 N N . CYS A 1 499 ? -4.315 8.554 6.249 1.00 61.50 499 CYS A N 1
ATOM 3966 C CA . CYS A 1 499 ? -3.349 7.580 6.747 1.00 61.50 499 CYS A CA 1
ATOM 3967 C C . CYS A 1 499 ? -1.974 8.203 7.048 1.00 61.50 499 CYS A C 1
ATOM 3969 O O . CYS A 1 499 ? -1.372 7.829 8.053 1.00 61.50 499 CYS A O 1
ATOM 3971 N N . CYS A 1 500 ? -1.517 9.199 6.281 1.00 63.03 500 CYS A N 1
ATOM 3972 C CA . CYS A 1 500 ? -0.290 9.955 6.569 1.00 63.03 500 CYS A CA 1
ATOM 3973 C C . CYS A 1 500 ? -0.362 10.677 7.922 1.00 63.03 500 CYS A C 1
ATOM 3975 O O . CYS A 1 500 ? 0.590 10.651 8.703 1.00 63.03 500 CYS A O 1
ATOM 3977 N N . VAL A 1 501 ? -1.504 11.304 8.232 1.00 59.72 501 VAL A N 1
ATOM 3978 C CA . VAL A 1 501 ? -1.731 11.965 9.531 1.00 59.72 501 VAL A CA 1
ATOM 3979 C C . VAL A 1 501 ? -1.707 10.945 10.678 1.00 59.72 501 VAL A C 1
ATOM 3981 O O . VAL A 1 501 ? -1.073 11.170 11.710 1.00 59.72 501 VAL A O 1
ATOM 3984 N N . LEU A 1 502 ? -2.329 9.780 10.480 1.00 53.69 502 LEU A N 1
ATOM 3985 C CA . LEU A 1 502 ? -2.346 8.690 11.462 1.00 53.69 502 LEU A CA 1
ATOM 3986 C C . LEU A 1 502 ? -0.963 8.059 11.700 1.00 53.69 502 LEU A C 1
ATOM 3988 O O . LEU A 1 502 ? -0.644 7.705 12.834 1.00 53.69 502 LEU A O 1
ATOM 3992 N N . ALA A 1 503 ? -0.146 7.922 10.654 1.00 53.84 503 ALA A N 1
ATOM 3993 C CA . ALA A 1 503 ? 1.208 7.375 10.734 1.00 53.84 503 ALA A CA 1
ATOM 3994 C C . ALA A 1 503 ? 2.127 8.235 11.605 1.00 53.84 503 ALA A C 1
ATOM 3996 O O . ALA A 1 503 ? 2.827 7.715 12.472 1.00 53.84 503 ALA A O 1
ATOM 3997 N N . LYS A 1 504 ? 2.052 9.559 11.424 1.00 51.34 504 LYS A N 1
ATOM 3998 C CA . LYS A 1 504 ? 2.729 10.536 12.280 1.00 51.34 504 LYS A CA 1
ATOM 3999 C C . LYS A 1 504 ? 2.285 10.368 13.730 1.00 51.34 504 LYS A C 1
ATOM 4001 O O . LYS A 1 504 ? 3.120 10.267 14.620 1.00 51.34 504 LYS A O 1
ATOM 4006 N N . TRP A 1 505 ? 0.976 10.243 13.955 1.00 43.06 505 TRP A N 1
ATOM 4007 C CA . TRP A 1 505 ? 0.398 10.136 15.293 1.00 43.06 505 TRP A CA 1
ATOM 4008 C C . TRP A 1 505 ? 0.870 8.910 16.098 1.00 43.06 505 TRP A C 1
ATOM 4010 O O . TRP A 1 505 ? 1.115 9.032 17.294 1.00 43.06 505 TRP A O 1
ATOM 4020 N N . LEU A 1 506 ? 1.041 7.745 15.466 1.00 45.06 506 LEU A N 1
ATOM 4021 C CA . LEU A 1 506 ? 1.532 6.530 16.140 1.00 45.06 506 LEU A CA 1
ATOM 4022 C C . LEU A 1 506 ? 3.017 6.596 16.542 1.00 45.06 506 LEU A C 1
ATOM 4024 O O . LEU A 1 506 ? 3.479 5.735 17.289 1.00 45.06 506 LEU A O 1
ATOM 4028 N N . LYS A 1 507 ? 3.763 7.575 16.018 1.00 44.81 507 LYS A N 1
ATOM 4029 C CA . LYS A 1 507 ? 5.226 7.673 16.121 1.00 44.81 507 LYS A CA 1
ATOM 4030 C C . LYS A 1 507 ? 5.714 8.943 16.819 1.00 44.81 507 LYS A C 1
ATOM 4032 O O . LYS A 1 507 ? 6.896 9.010 17.144 1.00 44.81 507 LYS A O 1
ATOM 4037 N N . VAL A 1 508 ? 4.846 9.931 17.073 1.00 36.38 508 VAL A N 1
ATOM 4038 C CA . VAL A 1 508 ? 5.186 11.013 18.009 1.00 36.38 508 VAL A CA 1
ATOM 4039 C C . VAL A 1 508 ? 5.367 10.362 19.384 1.00 36.38 508 VAL A C 1
ATOM 4041 O O . VAL A 1 508 ? 4.443 9.666 19.819 1.00 36.38 508 VAL A O 1
ATOM 4044 N N . PRO A 1 509 ? 6.516 10.533 20.069 1.00 31.36 509 PRO A N 1
ATOM 4045 C CA . PRO A 1 509 ? 6.637 10.095 21.451 1.00 31.36 509 PRO A CA 1
ATOM 4046 C C . PRO A 1 509 ? 5.461 10.692 22.220 1.00 31.36 509 PRO A C 1
ATOM 4048 O O . PRO A 1 509 ? 5.239 11.903 22.176 1.00 31.36 509 PRO A O 1
ATOM 4051 N N . GLN A 1 510 ? 4.657 9.835 22.855 1.00 31.83 510 GLN A N 1
ATOM 4052 C CA . GLN A 1 510 ? 3.669 10.315 23.812 1.00 31.83 510 GLN A CA 1
ATOM 4053 C C . GLN A 1 510 ? 4.431 11.232 24.762 1.00 31.83 510 GLN A C 1
ATOM 4055 O O . GLN A 1 510 ? 5.461 10.804 25.292 1.00 31.83 510 GLN A O 1
ATOM 4060 N N . CYS A 1 511 ? 3.978 12.484 24.910 1.00 27.25 511 CYS A N 1
ATOM 4061 C CA . CYS A 1 511 ? 4.536 13.362 25.930 1.00 27.25 511 CYS A CA 1
ATOM 4062 C C . CYS A 1 511 ? 4.655 12.545 27.217 1.00 27.25 511 CYS A C 1
ATOM 4064 O O . CYS A 1 511 ? 3.715 11.793 27.527 1.00 27.25 511 CYS A O 1
ATOM 4066 N N . PRO A 1 512 ? 5.788 12.637 27.936 1.00 29.41 512 PRO A N 1
ATOM 4067 C CA . PRO A 1 512 ? 5.859 12.041 29.253 1.00 29.41 512 PRO A CA 1
ATOM 4068 C C . PRO A 1 512 ? 4.617 12.506 30.010 1.00 29.41 512 PRO A C 1
ATOM 4070 O O . PRO A 1 512 ? 4.244 13.679 29.946 1.00 29.41 512 PRO A O 1
ATOM 4073 N N . LYS A 1 513 ? 3.915 11.555 30.632 1.00 34.72 513 LYS A N 1
ATOM 4074 C CA . LYS A 1 513 ? 2.898 11.864 31.631 1.00 34.72 513 LYS A CA 1
ATOM 4075 C C . LYS A 1 513 ? 3.614 12.569 32.780 1.00 34.72 513 LYS A C 1
ATOM 4077 O O . LYS A 1 513 ? 3.966 11.934 33.766 1.00 34.72 513 LYS A O 1
ATOM 4082 N N . GLU A 1 514 ? 3.871 13.854 32.618 1.00 33.50 514 GLU A N 1
ATOM 4083 C CA . GLU A 1 514 ? 4.053 14.750 33.737 1.00 33.50 514 GLU A CA 1
ATOM 4084 C C . GLU A 1 514 ? 2.648 15.139 34.183 1.00 33.50 514 GLU A C 1
ATOM 4086 O O . GLU A 1 514 ? 1.796 15.568 33.404 1.00 33.50 514 GLU A O 1
ATOM 4091 N N . SER A 1 515 ? 2.379 14.779 35.428 1.00 39.38 515 SER A N 1
ATOM 4092 C CA . SER A 1 515 ? 1.109 14.878 36.121 1.00 39.38 515 SER A CA 1
ATOM 4093 C C . SER A 1 515 ? 0.609 16.320 36.161 1.00 39.38 515 SER A C 1
ATOM 4095 O O . SER A 1 515 ? 1.153 17.133 36.903 1.00 39.38 515 SER A O 1
ATOM 4097 N N . SER A 1 516 ? -0.481 16.611 35.453 1.00 48.06 516 SER A N 1
ATOM 4098 C CA . SER A 1 516 ? -1.461 17.570 35.956 1.00 48.06 516 SER A CA 1
ATOM 4099 C C . SER A 1 516 ? -2.636 16.776 36.530 1.00 48.06 516 SER A C 1
ATOM 4101 O O . SER A 1 516 ? -3.262 15.956 35.860 1.00 48.06 516 SER A O 1
ATOM 4103 N N . ASP A 1 517 ? -2.871 16.947 37.828 1.00 62.12 517 ASP A N 1
ATOM 4104 C CA . ASP A 1 517 ? -3.800 16.125 38.610 1.00 62.12 517 ASP A CA 1
ATOM 4105 C C . ASP A 1 517 ? -5.280 16.562 38.453 1.00 62.12 517 ASP A C 1
ATOM 4107 O O . ASP A 1 517 ? -6.176 15.905 38.984 1.00 62.12 517 ASP A O 1
ATOM 4111 N N . THR A 1 518 ? -5.576 17.649 37.726 1.00 73.38 518 THR A N 1
ATOM 4112 C CA . THR A 1 518 ? -6.945 18.175 37.538 1.00 73.38 518 THR A CA 1
ATOM 4113 C C . THR A 1 518 ? -7.626 17.534 36.324 1.00 73.38 518 THR A C 1
ATOM 4115 O O . THR A 1 518 ? -7.140 17.625 35.199 1.00 73.38 518 THR A O 1
ATOM 4118 N N . THR A 1 519 ? -8.789 16.907 36.527 1.00 79.50 519 THR A N 1
ATOM 4119 C CA . THR A 1 519 ? -9.554 16.220 35.470 1.00 79.50 519 THR A CA 1
ATOM 4120 C C . THR A 1 519 ? -11.011 16.678 35.454 1.00 79.50 519 THR A C 1
ATOM 4122 O O . THR A 1 519 ? -11.727 16.550 36.453 1.00 79.50 519 THR A O 1
ATOM 4125 N N . VAL A 1 520 ? -11.475 17.142 34.290 1.00 82.56 520 VAL A N 1
ATOM 4126 C CA . VAL A 1 520 ? -12.852 17.602 34.050 1.00 82.56 520 VAL A CA 1
ATOM 4127 C C . VAL A 1 520 ? -13.463 16.829 32.884 1.00 82.56 520 VAL A C 1
ATOM 4129 O O . VAL A 1 520 ? -12.859 16.696 31.822 1.00 82.56 520 VAL A O 1
ATOM 4132 N N . LEU A 1 521 ? -14.686 16.339 33.073 1.00 80.88 521 LEU A N 1
ATOM 4133 C CA . LEU A 1 521 ? -15.505 15.749 32.022 1.00 80.88 521 LEU A CA 1
ATOM 4134 C C . LEU A 1 521 ? -16.451 16.810 31.460 1.00 80.88 521 LEU A C 1
ATOM 4136 O O . LEU A 1 521 ? -17.228 17.405 32.204 1.00 80.88 521 LEU A O 1
ATOM 4140 N N . ALA A 1 522 ? -16.414 17.011 30.147 1.00 86.56 522 ALA A N 1
ATOM 4141 C CA . ALA A 1 522 ? -17.297 17.929 29.443 1.00 86.56 522 ALA A CA 1
ATOM 4142 C C . ALA A 1 522 ? -18.219 17.161 28.491 1.00 86.56 522 ALA A C 1
ATOM 4144 O O . ALA A 1 522 ? -17.766 16.286 27.755 1.00 86.56 522 ALA A O 1
ATOM 4145 N N . ALA A 1 523 ? -19.504 17.500 28.493 1.00 82.69 523 ALA A N 1
ATOM 4146 C CA . ALA A 1 523 ? -20.495 16.966 27.566 1.00 82.69 523 ALA A CA 1
ATOM 4147 C C . ALA A 1 523 ? -21.322 18.112 26.985 1.00 82.69 523 ALA A C 1
ATOM 4149 O O . ALA A 1 523 ? -21.739 19.006 27.718 1.00 82.69 523 ALA A O 1
ATOM 4150 N N . VAL A 1 524 ? -21.581 18.079 25.682 1.00 86.19 524 VAL A N 1
ATOM 4151 C CA . VAL A 1 524 ? -22.442 19.054 25.006 1.00 86.19 524 VAL A CA 1
ATOM 4152 C C . VAL A 1 524 ? -23.638 18.322 24.419 1.00 86.19 524 VAL A C 1
ATOM 4154 O O . VAL A 1 524 ? -23.481 17.311 23.740 1.00 86.19 524 VAL A O 1
ATOM 4157 N N . TYR A 1 525 ? -24.831 18.837 24.695 1.00 82.31 525 TYR A N 1
ATOM 4158 C CA . TYR A 1 525 ? -26.098 18.325 24.192 1.00 82.31 525 TYR A CA 1
ATOM 4159 C C . TYR A 1 525 ? -26.798 19.407 23.379 1.00 82.31 525 TYR A C 1
ATOM 4161 O O . TYR A 1 525 ? -26.963 20.530 23.853 1.00 82.31 525 TYR A O 1
ATOM 4169 N N . GLY A 1 526 ? -27.263 19.050 22.188 1.00 77.38 526 GLY A N 1
ATOM 4170 C CA . GLY A 1 526 ? -27.901 19.972 21.253 1.00 77.38 526 GLY A CA 1
ATOM 4171 C C . GLY A 1 526 ? -27.014 20.278 20.042 1.00 77.38 526 GLY A C 1
ATOM 4172 O O . GLY A 1 526 ? -25.910 19.740 19.952 1.00 77.38 526 GLY A O 1
ATOM 4173 N N . PRO A 1 527 ? -27.483 21.111 19.098 1.00 79.19 527 PRO A N 1
ATOM 4174 C CA . PRO A 1 527 ? -28.722 21.896 19.144 1.00 79.19 527 PRO A CA 1
ATOM 4175 C C . PRO A 1 527 ? -29.987 21.017 19.149 1.00 79.19 527 PRO A C 1
ATOM 4177 O O . PRO A 1 527 ? -30.124 20.116 18.328 1.00 79.19 527 PRO A O 1
ATOM 4180 N N . GLY A 1 528 ? -30.893 21.252 20.102 1.00 84.19 528 GLY A N 1
ATOM 4181 C CA . GLY A 1 528 ? -32.146 20.496 20.260 1.00 84.19 528 GLY A CA 1
ATOM 4182 C C . GLY A 1 528 ? -33.310 21.367 20.738 1.00 84.19 528 GLY A C 1
ATOM 4183 O O . GLY A 1 528 ? -33.142 22.573 20.912 1.00 84.19 528 GLY A O 1
ATOM 4184 N N . GLU A 1 529 ? -34.487 20.775 20.953 1.00 83.19 529 GLU A N 1
ATOM 4185 C CA . GLU A 1 529 ? -35.666 21.515 21.426 1.00 83.19 529 GLU A CA 1
ATOM 4186 C C . GLU A 1 529 ? -35.426 22.138 22.809 1.00 83.19 529 GLU A C 1
ATOM 4188 O O . GLU A 1 529 ? -34.947 21.491 23.744 1.00 83.19 529 GLU A O 1
ATOM 4193 N N . VAL A 1 530 ? -35.772 23.419 22.936 1.00 84.88 530 VAL A N 1
ATOM 4194 C CA . VAL A 1 530 ? -35.710 24.173 24.189 1.00 84.88 530 VAL A CA 1
ATOM 4195 C C . VAL A 1 530 ? -37.125 24.414 24.706 1.00 84.88 530 VAL A C 1
ATOM 4197 O O . VAL A 1 530 ? -38.081 24.509 23.940 1.00 84.88 530 VAL A O 1
ATOM 4200 N N . LYS A 1 531 ? -37.282 24.499 26.029 1.00 83.88 531 LYS A N 1
ATOM 4201 C CA . LYS A 1 531 ? -38.571 24.857 26.633 1.00 83.88 531 LYS A CA 1
ATOM 4202 C C . LYS A 1 531 ? -38.998 26.235 26.128 1.00 83.88 531 LYS A C 1
ATOM 4204 O O . LYS A 1 531 ? -38.175 27.144 26.145 1.00 83.88 531 LYS A O 1
ATOM 4209 N N . MET A 1 532 ? -40.286 26.415 25.824 1.00 78.19 532 MET A N 1
ATOM 4210 C CA . MET A 1 532 ? -40.833 27.701 25.352 1.00 78.19 532 MET A CA 1
ATOM 4211 C C . MET A 1 532 ? -40.500 28.891 26.272 1.00 78.19 532 MET A C 1
ATOM 4213 O O . MET A 1 532 ? -40.433 30.025 25.820 1.00 78.19 532 MET A O 1
ATOM 4217 N N . SER A 1 533 ? -40.264 28.651 27.567 1.00 82.31 533 SER A N 1
ATOM 4218 C CA . SER A 1 533 ? -39.863 29.685 28.532 1.00 82.31 533 SER A CA 1
ATOM 4219 C C . SER A 1 533 ? -38.403 30.143 28.414 1.00 82.31 533 SER A C 1
ATOM 4221 O O . SER A 1 533 ? -38.066 31.219 28.891 1.00 82.31 533 SER A O 1
ATOM 4223 N N . GLU A 1 534 ? -37.524 29.303 27.864 1.00 78.94 534 GLU A N 1
ATOM 4224 C CA . GLU A 1 534 ? -36.080 29.549 27.710 1.00 78.94 534 GLU A CA 1
ATOM 4225 C C . GLU A 1 534 ? -35.703 29.733 26.223 1.00 78.94 534 GLU A C 1
ATOM 4227 O O . GLU A 1 534 ? -34.524 29.785 25.884 1.00 78.94 534 GLU A O 1
ATOM 4232 N N . GLU A 1 535 ? -36.690 29.807 25.330 1.00 82.69 535 GLU A N 1
ATOM 4233 C CA . GLU A 1 535 ? -36.519 29.899 23.882 1.00 82.69 535 GLU A CA 1
ATOM 4234 C C . GLU A 1 535 ? -36.173 31.327 23.445 1.00 82.69 535 GLU A C 1
ATOM 4236 O O . GLU A 1 535 ? -36.849 32.287 23.814 1.00 82.69 535 GLU A O 1
ATOM 4241 N N . ILE A 1 536 ? -35.130 31.472 22.625 1.00 82.75 536 ILE A N 1
ATOM 4242 C CA . ILE A 1 536 ? -34.785 32.741 21.982 1.00 82.75 536 ILE A CA 1
ATOM 4243 C C . ILE A 1 536 ? -35.074 32.608 20.485 1.00 82.75 536 ILE A C 1
ATOM 4245 O O . ILE A 1 536 ? -34.642 31.657 19.834 1.00 82.75 536 ILE A O 1
ATOM 4249 N N . ILE A 1 537 ? -35.828 33.565 19.939 1.00 81.00 537 ILE A N 1
ATOM 4250 C CA . ILE A 1 537 ? -36.315 33.511 18.552 1.00 81.00 537 ILE A CA 1
ATOM 4251 C C . ILE A 1 537 ? -35.146 33.579 17.560 1.00 81.00 537 ILE A C 1
ATOM 4253 O O . ILE A 1 537 ? -35.075 32.768 16.642 1.00 81.00 537 ILE A O 1
ATOM 4257 N N . ASP A 1 538 ? -34.198 34.488 17.787 1.00 79.94 538 ASP A N 1
ATOM 4258 C CA . ASP A 1 538 ? -33.164 34.828 16.798 1.00 79.94 538 ASP A CA 1
ATOM 4259 C C . ASP A 1 538 ? -31.841 34.057 16.965 1.00 79.94 538 ASP A C 1
ATOM 4261 O O . ASP A 1 538 ? -30.922 34.202 16.156 1.00 79.94 538 ASP A O 1
ATOM 4265 N N . LYS A 1 539 ? -31.689 33.261 18.032 1.00 83.19 539 LYS A N 1
ATOM 4266 C CA . LYS A 1 539 ? -30.452 32.515 18.324 1.00 83.19 539 LYS A CA 1
ATOM 4267 C C . LYS A 1 539 ? -30.699 31.321 19.241 1.00 83.19 539 LYS A C 1
ATOM 4269 O O . LYS A 1 539 ? -31.710 31.266 19.929 1.00 83.19 539 LYS A O 1
ATOM 4274 N N . ALA A 1 540 ? -29.735 30.411 19.305 1.00 84.38 540 ALA A N 1
ATOM 4275 C CA . ALA A 1 540 ? -29.740 29.318 20.263 1.00 84.38 540 ALA A CA 1
ATOM 4276 C C . ALA A 1 540 ? -29.577 29.818 21.705 1.00 84.38 540 ALA A C 1
ATOM 4278 O O . ALA A 1 540 ? -28.775 30.717 21.986 1.00 84.38 540 ALA A O 1
ATOM 4279 N N . THR A 1 541 ? -30.279 29.177 22.632 1.00 88.94 541 THR A N 1
ATOM 4280 C CA . THR A 1 541 ? -30.107 29.367 24.072 1.00 88.94 541 THR A CA 1
ATOM 4281 C C . THR A 1 541 ? -28.952 28.500 24.561 1.00 88.94 541 THR A C 1
ATOM 4283 O O . THR A 1 541 ? -29.030 27.271 24.508 1.00 88.94 541 THR A O 1
ATOM 4286 N N . LEU A 1 542 ? -27.879 29.126 25.058 1.00 89.50 542 LEU A N 1
ATOM 4287 C CA . LEU A 1 542 ? -26.739 28.411 25.631 1.00 89.50 542 LEU A CA 1
ATOM 4288 C C . LEU A 1 542 ? -26.898 28.248 27.146 1.00 89.50 542 LEU A C 1
ATOM 4290 O O . LEU A 1 542 ? -27.053 29.217 27.895 1.00 89.50 542 LEU A O 1
ATOM 4294 N N . LYS A 1 543 ? -26.806 27.008 27.621 1.00 90.25 543 LYS A N 1
ATOM 4295 C CA . LYS A 1 543 ? -26.837 26.682 29.045 1.00 90.25 543 LYS A CA 1
ATOM 4296 C C . LYS A 1 543 ? -25.562 25.967 29.439 1.00 90.25 543 LYS A C 1
ATOM 4298 O O . LYS A 1 543 ? -25.302 24.873 28.961 1.00 90.25 543 LYS A O 1
ATOM 4303 N N . VAL A 1 544 ? -24.786 26.565 30.333 1.00 91.88 544 VAL A N 1
ATOM 4304 C CA . VAL A 1 544 ? -23.656 25.885 30.972 1.00 91.88 544 VAL A CA 1
ATOM 4305 C C . VAL A 1 544 ? -24.107 25.416 32.345 1.00 91.88 544 VAL A C 1
ATOM 4307 O O . VAL A 1 544 ? -24.715 26.194 33.069 1.00 91.88 544 VAL A O 1
ATOM 4310 N N . ILE A 1 545 ? -23.858 24.152 32.674 1.00 88.62 545 ILE A N 1
ATOM 4311 C CA . ILE A 1 545 ? -24.141 23.549 33.977 1.00 88.62 545 ILE A CA 1
ATOM 4312 C C . ILE A 1 545 ? -22.810 23.083 34.549 1.00 88.62 545 ILE A C 1
ATOM 4314 O O . ILE A 1 545 ? -22.204 22.146 34.022 1.00 88.62 545 ILE A O 1
ATOM 4318 N N . PHE A 1 546 ? -22.369 23.722 35.628 1.00 89.00 546 PHE A N 1
ATOM 4319 C CA . PHE A 1 546 ? -21.141 23.347 36.320 1.00 89.00 546 PHE A CA 1
ATOM 4320 C C . PHE A 1 546 ? -21.459 22.472 37.538 1.00 89.00 546 PHE A C 1
ATOM 4322 O O . PHE A 1 546 ? -22.246 22.854 38.405 1.00 89.00 546 PHE A O 1
ATOM 4329 N N . LYS A 1 547 ? -20.860 21.280 37.600 1.00 85.88 547 LYS A N 1
ATOM 4330 C CA . LYS A 1 547 ? -21.047 20.316 38.686 1.00 85.88 547 LYS A CA 1
ATOM 4331 C C . LYS A 1 547 ? -19.729 20.095 39.440 1.00 85.88 547 LYS A C 1
ATOM 4333 O O . LYS A 1 547 ? -18.800 19.516 38.865 1.00 85.88 547 LYS A O 1
ATOM 4338 N N . PRO A 1 548 ? -19.639 20.517 40.716 1.00 83.62 548 PRO A N 1
ATOM 4339 C CA . PRO A 1 548 ? -18.449 20.291 41.529 1.00 83.62 548 PRO A CA 1
ATOM 4340 C C . PRO A 1 548 ? -18.272 18.801 41.873 1.00 83.62 548 PRO A C 1
ATOM 4342 O O . PRO A 1 548 ? -19.173 17.982 41.673 1.00 83.62 548 PRO A O 1
ATOM 4345 N N . LYS A 1 549 ? -17.097 18.448 42.410 1.00 78.75 549 LYS A N 1
ATOM 4346 C CA . LYS A 1 549 ? -16.747 17.069 42.797 1.00 78.75 549 LYS A CA 1
ATOM 4347 C C . LYS A 1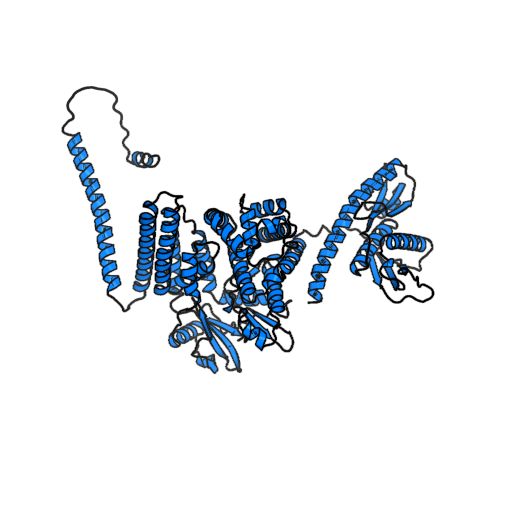 549 ? -17.631 16.527 43.930 1.00 78.75 549 LYS A C 1
ATOM 4349 O O . LYS A 1 549 ? -18.006 15.359 43.905 1.00 78.75 549 LYS A O 1
ATOM 4354 N N . VAL A 1 550 ? -17.952 17.359 44.927 1.00 74.81 550 VAL A N 1
ATOM 4355 C CA . VAL A 1 550 ? -18.796 17.005 46.082 1.00 74.81 550 VAL A CA 1
ATOM 4356 C C . VAL A 1 550 ? -19.684 18.198 46.440 1.00 74.81 550 VAL A C 1
ATOM 4358 O O . VAL A 1 550 ? -19.192 19.318 46.534 1.00 74.81 550 VAL A O 1
ATOM 4361 N N . GLY A 1 551 ? -20.973 17.952 46.685 1.00 70.38 551 GLY A N 1
ATOM 4362 C CA . GLY A 1 551 ? -21.918 18.964 47.171 1.00 70.38 551 GLY A CA 1
ATOM 4363 C C . GLY A 1 551 ? -22.762 19.640 46.085 1.00 70.38 551 GLY A C 1
ATOM 4364 O O . GLY A 1 551 ? -22.604 19.399 44.889 1.00 70.38 551 GLY A O 1
ATOM 4365 N N . LEU A 1 552 ? -23.713 20.465 46.530 1.00 73.19 552 LEU A N 1
ATOM 4366 C CA . LEU A 1 552 ? -24.524 21.316 45.656 1.00 73.19 552 LEU A CA 1
ATOM 4367 C C . LEU A 1 552 ? -23.746 22.597 45.307 1.00 73.19 552 LEU A C 1
ATOM 4369 O O . LEU A 1 552 ? -23.001 23.090 46.153 1.00 73.19 552 LEU A O 1
ATOM 4373 N N . PRO A 1 553 ? -23.924 23.161 44.099 1.00 75.81 553 PRO A N 1
ATOM 4374 C CA . PRO A 1 553 ? -23.204 24.359 43.674 1.00 75.81 553 PRO A CA 1
ATOM 4375 C C . PRO A 1 553 ? -23.548 25.568 44.558 1.00 75.81 553 PRO A C 1
ATOM 4377 O O . PRO A 1 553 ? -24.715 25.961 44.670 1.00 75.81 553 PRO A O 1
ATOM 4380 N N . GLY A 1 554 ? -22.523 26.162 45.172 1.00 80.19 554 GLY A N 1
ATOM 4381 C CA . GLY A 1 554 ? -22.605 27.379 45.970 1.00 80.19 554 GLY A CA 1
ATOM 4382 C C . GLY A 1 554 ? -22.455 28.652 45.130 1.00 80.19 554 GLY A C 1
ATOM 4383 O O . GLY A 1 554 ? -22.583 28.656 43.903 1.00 80.19 554 GLY A O 1
ATOM 4384 N N . CYS A 1 555 ? -22.211 29.784 45.797 1.00 79.88 555 CYS A N 1
ATOM 4385 C CA . CYS A 1 555 ? -22.081 31.085 45.130 1.00 79.88 555 CYS A CA 1
ATOM 4386 C C . CYS A 1 555 ? -20.824 31.184 44.247 1.00 79.88 555 CYS A C 1
ATOM 4388 O O . CYS A 1 555 ? -20.875 31.822 43.195 1.00 79.88 555 CYS A O 1
ATOM 4390 N N . ALA A 1 556 ? -19.716 30.556 44.653 1.00 75.44 556 ALA A N 1
ATOM 4391 C CA . ALA A 1 556 ? -18.461 30.571 43.902 1.00 75.44 556 ALA A CA 1
ATOM 4392 C C . ALA A 1 556 ? -18.577 29.754 42.604 1.00 75.44 556 ALA A C 1
ATOM 4394 O O . ALA A 1 556 ? -18.184 30.219 41.536 1.00 75.44 556 ALA A O 1
ATOM 4395 N N . GLU A 1 557 ? -19.216 28.588 42.673 1.00 82.25 557 GLU A N 1
ATOM 4396 C CA . GLU A 1 557 ? -19.484 27.724 41.524 1.00 82.25 557 GLU A CA 1
ATOM 4397 C C . GLU A 1 557 ? -20.459 28.388 40.545 1.00 82.25 557 GLU A C 1
ATOM 4399 O O . GLU A 1 557 ? -20.266 28.317 39.333 1.00 82.25 557 GLU A O 1
ATOM 4404 N N . LYS A 1 558 ? -21.471 29.115 41.043 1.00 83.75 558 LYS A N 1
ATOM 4405 C CA . LYS A 1 558 ? -22.367 29.914 40.186 1.00 83.75 558 LYS A CA 1
ATOM 4406 C C . LYS A 1 558 ? -21.643 31.050 39.464 1.00 83.75 558 LYS A C 1
ATOM 4408 O O . LYS A 1 558 ? -21.986 31.365 38.324 1.00 83.75 558 LYS A O 1
ATOM 4413 N N . LEU A 1 559 ? -20.652 31.674 40.105 1.00 82.88 559 LEU A N 1
ATOM 4414 C CA . LEU A 1 559 ? -19.818 32.686 39.458 1.00 82.88 559 LEU A CA 1
ATOM 4415 C C . LEU A 1 559 ? -18.970 32.064 38.339 1.00 82.88 559 LEU A C 1
ATOM 4417 O O . LEU A 1 559 ? -18.920 32.617 37.241 1.00 82.88 559 LEU A O 1
ATOM 4421 N N . GLN A 1 560 ? -18.372 30.895 38.585 1.00 82.81 560 GLN A N 1
ATOM 4422 C CA . GLN A 1 560 ? -17.637 30.138 37.566 1.00 82.81 560 GLN A CA 1
ATOM 4423 C C . GLN A 1 560 ? -18.542 29.712 36.405 1.00 82.81 560 GLN A C 1
ATOM 4425 O O . GLN A 1 560 ? -18.174 29.900 35.248 1.00 82.81 560 GLN A O 1
ATOM 4430 N N . GLU A 1 561 ? -19.750 29.219 36.686 1.00 87.62 561 GLU A N 1
ATOM 4431 C CA . GLU A 1 561 ? -20.730 28.862 35.656 1.00 87.62 561 GLU A CA 1
ATOM 4432 C C . GLU A 1 561 ? -21.079 30.065 34.768 1.00 87.62 561 GLU A C 1
ATOM 4434 O O . GLU A 1 561 ? -21.147 29.939 33.544 1.00 87.62 561 GLU A O 1
ATOM 4439 N N . ARG A 1 562 ? -21.254 31.252 35.364 1.00 88.44 562 ARG A N 1
ATOM 4440 C CA . ARG A 1 562 ? -21.513 32.488 34.614 1.00 88.44 562 ARG A CA 1
ATOM 4441 C C . ARG A 1 562 ? -20.334 32.873 33.721 1.00 88.44 562 ARG A C 1
ATOM 4443 O O . ARG A 1 562 ? -20.558 33.254 32.575 1.00 88.44 562 ARG A O 1
ATOM 4450 N N . LEU A 1 563 ? -19.103 32.770 34.223 1.00 88.00 563 LEU A N 1
ATOM 4451 C CA . LEU A 1 563 ? -17.899 33.046 33.433 1.00 88.00 563 LEU A CA 1
ATOM 4452 C C . LEU A 1 563 ? -17.787 32.082 32.249 1.00 88.00 563 LEU A C 1
ATOM 4454 O O . LEU A 1 563 ? -17.673 32.529 31.113 1.00 88.00 563 LEU A O 1
ATOM 4458 N N . LEU A 1 564 ? -17.926 30.779 32.500 1.00 90.62 564 LEU A N 1
ATOM 4459 C CA . LEU A 1 564 ? -17.891 29.739 31.470 1.00 90.62 564 LEU A CA 1
ATOM 4460 C C . LEU A 1 564 ? -18.971 29.948 30.403 1.00 90.62 564 LEU A C 1
ATOM 4462 O O . LEU A 1 564 ? -18.696 29.817 29.209 1.00 90.62 564 LEU A O 1
ATOM 4466 N N . ARG A 1 565 ? -20.188 30.317 30.821 1.00 91.56 565 ARG A N 1
ATOM 4467 C CA . ARG A 1 565 ? -21.289 30.651 29.912 1.00 91.56 565 ARG A CA 1
ATOM 4468 C C . ARG A 1 565 ? -20.943 31.836 29.024 1.00 91.56 565 ARG A C 1
ATOM 4470 O O . ARG A 1 565 ? -21.038 31.702 27.810 1.00 91.56 565 ARG A O 1
ATOM 4477 N N . ASN A 1 566 ? -20.483 32.945 29.600 1.00 90.06 566 ASN A N 1
ATOM 4478 C CA . ASN A 1 566 ? -20.109 34.135 28.837 1.00 90.06 566 ASN A CA 1
ATOM 4479 C C . ASN A 1 566 ? -18.986 33.839 27.829 1.00 90.06 566 A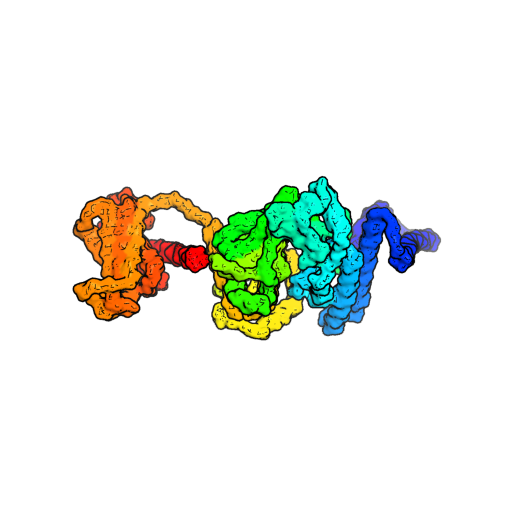SN A C 1
ATOM 4481 O O . ASN A 1 566 ? -19.057 34.275 26.679 1.00 90.06 566 ASN A O 1
ATOM 4485 N N . THR A 1 567 ? -17.972 33.064 28.235 1.00 90.31 567 THR A N 1
ATOM 4486 C CA . THR A 1 567 ? -16.883 32.651 27.342 1.00 90.31 567 THR A CA 1
ATOM 4487 C C . THR A 1 567 ? -17.425 31.820 26.179 1.00 90.31 567 THR A C 1
ATOM 4489 O O . THR A 1 567 ? -17.145 32.140 25.026 1.00 90.31 567 THR A O 1
ATOM 4492 N N . CYS A 1 568 ? -18.262 30.811 26.443 1.00 89.50 568 CYS A N 1
ATOM 4493 C CA . CYS A 1 568 ? -18.818 29.962 25.386 1.00 89.50 568 CYS A CA 1
ATOM 4494 C C . CYS A 1 568 ? -19.802 30.721 24.472 1.00 89.50 568 CYS A C 1
ATOM 4496 O O . CYS A 1 568 ? -19.763 30.535 23.258 1.00 89.50 568 CYS A O 1
ATOM 4498 N N . GLU A 1 569 ? -20.641 31.615 25.008 1.00 88.62 569 GLU A N 1
ATOM 4499 C CA . GLU A 1 569 ? -21.577 32.436 24.217 1.00 88.62 569 GLU A CA 1
ATOM 4500 C C . GLU A 1 569 ? -20.861 33.376 23.242 1.00 88.62 569 GLU A C 1
ATOM 4502 O O . GLU A 1 569 ? -21.355 33.618 22.141 1.00 88.62 569 GLU A O 1
ATOM 4507 N N . SER A 1 570 ? -19.688 33.895 23.617 1.00 86.00 570 SER A N 1
ATOM 4508 C CA . SER A 1 570 ? -18.913 34.779 22.737 1.00 86.00 570 SER A CA 1
ATOM 4509 C C . SER A 1 570 ? -18.382 34.058 21.486 1.00 86.00 570 SER A C 1
ATOM 4511 O O . SER A 1 570 ? -18.222 34.677 20.425 1.00 86.00 570 SER A O 1
ATOM 4513 N N . VAL A 1 571 ? -18.182 32.742 21.603 1.00 84.88 571 VAL A N 1
ATOM 4514 C CA . VAL A 1 571 ? -17.520 31.875 20.622 1.00 84.88 571 VAL A CA 1
ATOM 4515 C C . VAL A 1 571 ? -18.524 31.117 19.761 1.00 84.88 571 VAL A C 1
ATOM 4517 O O . VAL A 1 571 ? -18.327 31.008 18.552 1.00 84.88 571 VAL A O 1
ATOM 4520 N N . VAL A 1 572 ? -19.602 30.597 20.350 1.00 83.88 572 VAL A N 1
ATOM 4521 C CA . VAL A 1 572 ? -20.611 29.800 19.641 1.00 83.88 572 VAL A CA 1
ATOM 4522 C C . VAL A 1 572 ? -21.411 30.681 18.677 1.00 83.88 572 VAL A C 1
ATOM 4524 O O . VAL A 1 572 ? -21.918 31.745 19.033 1.00 83.88 572 VAL A O 1
ATOM 4527 N N . LEU A 1 573 ? -21.567 30.223 17.433 1.00 82.12 573 LEU A N 1
ATOM 4528 C CA . LEU A 1 573 ? -22.405 30.863 16.416 1.00 82.12 573 LEU A CA 1
ATOM 4529 C C . LEU A 1 573 ? -23.885 30.519 16.648 1.00 82.12 573 LEU A C 1
ATOM 4531 O O . LEU A 1 573 ? -24.520 29.827 15.856 1.00 82.12 573 LEU A O 1
ATOM 4535 N N . ALA A 1 574 ? -24.446 31.019 17.751 1.00 79.50 574 ALA A N 1
ATOM 4536 C CA . ALA A 1 574 ? -25.808 30.701 18.181 1.00 79.50 574 ALA A CA 1
ATOM 4537 C C . ALA A 1 574 ? -26.893 31.104 17.160 1.00 79.50 574 ALA A C 1
ATOM 4539 O O . ALA A 1 574 ? -27.957 30.493 17.125 1.00 79.50 574 ALA A O 1
ATOM 4540 N N . THR A 1 575 ? -26.636 32.090 16.298 1.00 79.56 575 THR A N 1
ATOM 4541 C CA . THR A 1 575 ? -27.570 32.540 15.248 1.00 79.56 575 THR A CA 1
ATOM 4542 C C . THR A 1 575 ? -27.824 31.497 14.158 1.00 79.56 575 THR A C 1
ATOM 4544 O O . THR A 1 575 ? -28.822 31.595 13.454 1.00 79.56 575 THR A O 1
ATOM 4547 N N . LEU A 1 576 ? -26.960 30.485 14.016 1.00 75.06 576 LEU A N 1
ATOM 4548 C CA . LEU A 1 576 ? -27.162 29.393 13.055 1.00 75.06 576 LEU A CA 1
ATOM 4549 C C . LEU A 1 576 ? -28.235 28.388 13.504 1.00 75.06 576 LEU A C 1
ATOM 4551 O O . LEU A 1 576 ? -28.679 27.570 12.702 1.00 75.06 576 LEU A O 1
ATOM 4555 N N . HIS A 1 577 ? -28.663 28.454 14.768 1.00 77.81 577 HIS A N 1
ATOM 4556 C CA . HIS A 1 577 ? -29.651 27.550 15.353 1.00 77.81 577 HIS A CA 1
ATOM 4557 C C . HIS A 1 577 ? -30.719 28.339 16.136 1.00 77.81 577 HIS A C 1
ATOM 4559 O O . HIS A 1 577 ? -30.768 28.254 17.365 1.00 77.81 577 HIS A O 1
ATOM 4565 N N . PRO A 1 578 ? -31.563 29.144 15.458 1.00 82.19 578 PRO A N 1
ATOM 4566 C CA . PRO A 1 578 ? -32.652 29.864 16.117 1.00 82.19 578 PRO A CA 1
ATOM 4567 C C . PRO A 1 578 ? -33.607 28.881 16.802 1.00 82.19 578 PRO A C 1
ATOM 4569 O O . PRO A 1 578 ? -33.810 27.772 16.306 1.00 82.19 578 PRO A O 1
ATOM 4572 N N . ARG A 1 579 ? -34.208 29.287 17.929 1.00 83.44 579 ARG A N 1
ATOM 4573 C CA . ARG A 1 579 ? -35.219 28.489 18.650 1.00 83.44 579 ARG A CA 1
ATOM 4574 C C . ARG A 1 579 ? -34.722 27.123 19.164 1.00 83.44 579 ARG A C 1
ATOM 4576 O O . ARG A 1 579 ? -35.525 26.249 19.480 1.00 83.44 579 ARG A O 1
ATOM 4583 N N . ALA A 1 580 ? -33.406 26.932 19.271 1.00 84.81 580 ALA A N 1
ATOM 4584 C CA . ALA A 1 580 ? -32.781 25.702 19.759 1.00 84.81 580 ALA A CA 1
ATOM 4585 C C . ALA A 1 580 ? -32.027 25.920 21.081 1.00 84.81 580 ALA A C 1
ATOM 4587 O O . ALA A 1 580 ? -31.591 27.025 21.393 1.00 84.81 580 ALA A O 1
ATOM 4588 N N . GLY A 1 581 ? -31.837 24.857 21.860 1.00 87.75 581 GLY A N 1
ATOM 4589 C CA . GLY A 1 581 ? -31.032 24.845 23.081 1.00 87.75 581 GLY A CA 1
ATOM 4590 C C . GLY A 1 581 ? -29.724 24.078 22.897 1.00 87.75 581 GLY A C 1
ATOM 4591 O O . GLY A 1 581 ? -29.715 22.995 22.309 1.00 87.75 581 GLY A O 1
ATOM 4592 N N . ILE A 1 582 ? -28.629 24.619 23.434 1.00 89.56 582 ILE A N 1
ATOM 4593 C CA . ILE A 1 582 ? -27.329 23.945 23.544 1.00 89.56 582 ILE A CA 1
ATOM 4594 C C . ILE A 1 582 ? -26.945 23.906 25.026 1.00 89.56 582 ILE A C 1
ATOM 4596 O O . ILE A 1 582 ? -26.766 24.945 25.662 1.00 89.56 582 ILE A O 1
ATOM 4600 N N . ASN A 1 583 ? -26.813 22.706 25.585 1.00 90.94 583 ASN A N 1
ATOM 4601 C CA . ASN A 1 583 ? -26.482 22.481 26.988 1.00 90.94 583 ASN A CA 1
ATOM 4602 C C . ASN A 1 583 ? -25.054 21.934 27.115 1.00 90.94 583 ASN A C 1
ATOM 4604 O O . ASN A 1 583 ? -24.783 20.814 26.693 1.00 90.94 583 ASN A O 1
ATOM 4608 N N . ILE A 1 584 ? -24.159 22.691 27.742 1.00 91.50 584 ILE A N 1
ATOM 4609 C CA . ILE A 1 584 ? -22.795 22.284 28.091 1.00 91.50 584 ILE A CA 1
ATOM 4610 C C . ILE A 1 584 ? -22.787 21.864 29.563 1.00 91.50 584 ILE A C 1
ATOM 4612 O O . ILE A 1 584 ? -23.090 22.665 30.443 1.00 91.50 584 ILE A O 1
ATOM 4616 N N . VAL A 1 585 ? -22.433 20.618 29.853 1.00 88.19 585 VAL A N 1
ATOM 4617 C CA . VAL A 1 585 ? -22.322 20.078 31.212 1.00 88.19 585 VAL A CA 1
ATOM 4618 C C . VAL A 1 585 ? -20.856 19.818 31.522 1.00 88.19 585 VAL A C 1
ATOM 4620 O O . VAL A 1 585 ? -20.205 19.050 30.818 1.00 88.19 585 VAL A O 1
ATOM 4623 N N . LEU A 1 586 ? -20.351 20.435 32.588 1.00 89.38 586 LEU A N 1
ATOM 4624 C CA . LEU A 1 586 ? -18.983 20.269 33.076 1.00 89.38 586 LEU A CA 1
ATOM 4625 C C . LEU A 1 586 ? -19.020 19.589 34.443 1.00 89.38 586 LEU A C 1
ATOM 4627 O O . LEU A 1 586 ? -19.587 20.134 35.387 1.00 89.38 586 LEU A O 1
ATOM 4631 N N . GLN A 1 587 ? -18.433 18.399 34.542 1.00 86.38 587 GLN A N 1
ATOM 4632 C CA . GLN A 1 587 ? -18.326 17.620 35.772 1.00 86.38 587 GLN A CA 1
ATOM 4633 C C . GLN A 1 587 ? -16.865 17.515 36.194 1.00 86.38 587 GLN A C 1
ATOM 4635 O O . GLN A 1 587 ? -16.039 16.942 35.484 1.00 86.38 587 GLN A O 1
ATOM 4640 N N . VAL A 1 588 ? -16.557 18.013 37.387 1.00 85.31 588 VAL A N 1
ATOM 4641 C CA . VAL A 1 588 ? -15.217 17.887 37.967 1.00 85.31 588 VAL A CA 1
ATOM 4642 C C . VAL A 1 588 ? -15.041 16.475 38.527 1.00 85.31 588 VAL A C 1
ATOM 4644 O O . VAL A 1 588 ? -15.863 16.021 39.328 1.00 85.31 588 VAL A O 1
ATOM 4647 N N . ILE A 1 589 ? -13.992 15.773 38.089 1.00 79.50 589 ILE A N 1
ATOM 4648 C CA . ILE A 1 589 ? -13.636 14.420 38.553 1.00 79.50 589 ILE A CA 1
ATOM 4649 C C . ILE A 1 589 ? -12.538 14.519 39.615 1.00 79.50 589 ILE A C 1
ATOM 4651 O O . ILE A 1 589 ? -12.662 13.974 40.716 1.00 79.50 589 ILE A O 1
ATOM 4655 N N . GLN A 1 590 ? -11.478 15.258 39.298 1.00 77.62 590 GLN A N 1
ATOM 4656 C CA . GLN A 1 590 ? -10.347 15.493 40.183 1.00 77.62 590 GLN A CA 1
ATOM 4657 C C . GLN A 1 590 ? -9.993 16.976 40.144 1.00 77.62 590 GLN A C 1
ATOM 4659 O O . GLN A 1 590 ? -9.979 17.577 39.073 1.00 77.62 590 GLN A O 1
ATOM 4664 N N . ASP A 1 591 ? -9.771 17.552 41.319 1.00 73.50 591 ASP A N 1
ATOM 4665 C CA . ASP A 1 591 ? -9.477 18.967 41.504 1.00 73.50 591 ASP A CA 1
ATOM 4666 C C . ASP A 1 591 ? -8.165 19.077 42.272 1.00 73.50 591 ASP A C 1
ATOM 4668 O O . ASP A 1 591 ? -8.051 18.547 43.384 1.00 73.50 591 ASP A O 1
ATOM 4672 N N . SER A 1 592 ? -7.200 19.741 41.647 1.00 61.62 592 SER A N 1
ATOM 4673 C CA . SER A 1 592 ? -5.877 20.003 42.192 1.00 61.62 592 SER A CA 1
ATOM 4674 C C . SER A 1 592 ? -5.569 21.492 42.205 1.00 61.62 592 SER A C 1
ATOM 4676 O O . SER A 1 592 ? -4.404 21.851 42.146 1.00 61.62 592 SER A O 1
ATOM 4678 N N . GLY A 1 593 ? -6.582 22.358 42.293 1.00 58.81 593 GLY A N 1
ATOM 4679 C CA . GLY A 1 593 ? -6.402 23.809 42.357 1.00 58.81 593 GLY A CA 1
ATOM 4680 C C . GLY A 1 593 ? -7.626 24.555 41.833 1.00 58.81 593 GLY A C 1
ATOM 4681 O O . GLY A 1 593 ? -8.111 24.291 40.734 1.00 58.81 593 GLY A O 1
ATOM 4682 N N . SER A 1 594 ? -8.137 25.520 42.603 1.00 58.56 594 SER A N 1
ATOM 4683 C CA . SER A 1 594 ? -9.405 26.190 42.277 1.00 58.56 594 SER A CA 1
ATOM 4684 C C . SER A 1 594 ? -9.314 27.133 41.069 1.00 58.56 594 SER A C 1
ATOM 4686 O O . SER A 1 594 ? -10.353 27.439 40.480 1.00 58.56 594 SER A O 1
ATOM 4688 N N . PHE A 1 595 ? -8.119 27.614 40.698 1.00 56.03 595 PHE A N 1
ATOM 4689 C CA . PHE A 1 595 ? -7.933 28.517 39.552 1.00 56.03 595 PHE A CA 1
ATOM 4690 C C . PHE A 1 595 ? -7.513 27.778 38.279 1.00 56.03 595 PHE A C 1
ATOM 4692 O O . PHE A 1 595 ? -8.075 28.052 37.215 1.00 56.03 595 PHE A O 1
ATOM 4699 N N . GLN A 1 596 ? -6.635 26.781 38.388 1.00 62.91 596 GLN A N 1
ATOM 4700 C CA . GLN A 1 596 ? -6.337 25.826 37.319 1.00 62.91 596 GLN A CA 1
ATOM 4701 C C . GLN A 1 596 ? -7.610 25.108 36.838 1.00 62.91 596 GLN A C 1
ATOM 4703 O O . GLN A 1 596 ? -7.781 24.823 35.650 1.00 62.91 596 GLN A O 1
ATOM 4708 N N . LEU A 1 597 ? -8.572 24.888 37.740 1.00 77.88 597 LEU A N 1
ATOM 4709 C CA . LEU A 1 597 ? -9.869 24.323 37.389 1.00 77.88 597 LEU A CA 1
ATOM 4710 C C . LEU A 1 597 ? -10.612 25.149 36.328 1.00 77.88 597 LEU A C 1
ATOM 4712 O O . LEU A 1 597 ? -11.253 24.571 35.451 1.00 77.88 597 LEU A O 1
ATOM 4716 N N . LEU A 1 598 ? -10.514 26.484 36.359 1.00 84.25 598 LEU A N 1
ATOM 4717 C CA . LEU A 1 598 ? -11.214 27.348 35.407 1.00 84.25 598 LEU A CA 1
ATOM 4718 C C . LEU A 1 598 ? -10.629 27.234 33.993 1.00 84.25 598 LEU A C 1
ATOM 4720 O O . LEU A 1 598 ? -11.391 27.084 33.036 1.00 84.25 598 LEU A O 1
ATOM 4724 N N . SER A 1 599 ? -9.300 27.262 33.845 1.00 87.69 599 SER A N 1
ATOM 4725 C CA . SER A 1 599 ? -8.654 27.083 32.535 1.00 87.69 599 SER A CA 1
ATOM 4726 C C . SER A 1 599 ? -8.886 25.676 31.984 1.00 87.69 599 SER A C 1
ATOM 4728 O O . SER A 1 599 ? -9.236 25.531 30.809 1.00 87.69 599 SER A O 1
ATOM 4730 N N . CYS A 1 600 ? -8.820 24.650 32.839 1.00 87.31 600 CYS A N 1
ATOM 4731 C CA . CYS A 1 600 ? -9.170 23.276 32.481 1.00 87.31 600 CYS A CA 1
ATOM 4732 C C . CYS A 1 600 ? -10.624 23.170 31.988 1.00 87.31 600 CYS A C 1
ATOM 4734 O O . CYS A 1 600 ? -10.879 22.593 30.931 1.00 87.31 600 CYS A O 1
ATOM 4736 N N . CYS A 1 601 ? -11.579 23.795 32.686 1.00 89.00 601 CYS A N 1
ATOM 4737 C CA . CYS A 1 601 ? -12.990 23.800 32.298 1.00 89.00 601 CYS A CA 1
ATOM 4738 C C . CYS A 1 601 ? -13.244 24.501 30.959 1.00 89.00 601 CYS A C 1
ATOM 4740 O O . CYS A 1 601 ? -14.019 23.989 30.153 1.00 89.00 601 CYS A O 1
ATOM 4742 N N . ILE A 1 602 ? -12.597 25.643 30.698 1.00 90.88 602 ILE A N 1
ATOM 4743 C CA . ILE A 1 602 ? -12.729 26.359 29.418 1.00 90.88 602 ILE A CA 1
ATOM 4744 C C . ILE A 1 602 ? -12.161 25.509 28.274 1.00 90.88 602 ILE A C 1
ATOM 4746 O O . ILE A 1 602 ? -12.816 25.351 27.242 1.00 90.88 602 ILE A O 1
ATOM 4750 N N . ASN A 1 603 ? -10.982 24.910 28.467 1.00 90.88 603 ASN A N 1
ATOM 4751 C CA . ASN A 1 603 ? -10.361 24.038 27.468 1.00 90.88 603 ASN A CA 1
ATOM 4752 C C . ASN A 1 603 ? -11.210 22.778 27.213 1.00 90.88 603 ASN A C 1
ATOM 4754 O O . ASN A 1 603 ? -11.424 22.400 26.059 1.00 90.88 603 ASN A O 1
ATOM 4758 N N . ALA A 1 604 ? -11.763 22.168 28.266 1.00 88.75 604 ALA A N 1
ATOM 4759 C CA . ALA A 1 604 ? -12.654 21.015 28.164 1.00 88.75 604 ALA A CA 1
ATOM 4760 C C . ALA A 1 604 ? -13.974 21.364 27.454 1.00 88.75 604 ALA A C 1
ATOM 4762 O O . ALA A 1 604 ? -14.418 20.616 26.583 1.00 88.75 604 ALA A O 1
ATOM 4763 N N . ALA A 1 605 ? -14.573 22.519 27.764 1.00 89.94 605 ALA A N 1
ATOM 4764 C CA . ALA A 1 605 ? -15.771 23.013 27.089 1.00 89.94 605 ALA A CA 1
ATOM 4765 C C . ALA A 1 605 ? -15.515 23.283 25.600 1.00 89.94 605 ALA A C 1
ATOM 4767 O O . ALA A 1 605 ? -16.312 22.862 24.764 1.00 89.94 605 ALA A O 1
ATOM 4768 N N . CYS A 1 606 ? -14.391 23.920 25.251 1.00 88.81 606 CYS A N 1
ATOM 4769 C CA . CYS A 1 606 ? -14.013 24.165 23.858 1.00 88.81 606 CYS A CA 1
ATOM 4770 C C . CYS A 1 606 ? -13.834 22.853 23.085 1.00 88.81 606 CYS A C 1
ATOM 4772 O O . CYS A 1 606 ? -14.307 22.729 21.955 1.00 88.81 606 CYS A O 1
ATOM 4774 N N . MET A 1 607 ? -13.180 21.861 23.695 1.00 84.25 607 MET A N 1
ATOM 4775 C CA . MET A 1 607 ? -13.029 20.542 23.086 1.00 84.25 607 MET A CA 1
ATOM 4776 C C . MET A 1 607 ? -14.378 19.849 22.904 1.00 84.25 607 MET A C 1
ATOM 4778 O O . MET A 1 607 ? -14.625 19.331 21.824 1.00 84.25 607 MET A O 1
ATOM 4782 N N . ALA A 1 608 ? -15.274 19.889 23.892 1.00 83.50 608 ALA A N 1
ATOM 4783 C CA . ALA A 1 608 ? -16.593 19.260 23.797 1.00 83.50 608 ALA A CA 1
ATOM 4784 C C . ALA A 1 608 ? -17.543 19.968 22.808 1.00 83.50 608 ALA A C 1
ATOM 4786 O O . ALA A 1 608 ? -18.335 19.313 22.130 1.00 83.50 608 ALA A O 1
ATOM 4787 N N . LEU A 1 609 ? -17.452 21.295 22.675 1.00 83.06 609 LEU A N 1
ATOM 4788 C CA . LEU A 1 609 ? -18.162 22.057 21.639 1.00 83.06 609 LEU A CA 1
ATOM 4789 C C . LEU A 1 609 ? -17.667 21.691 20.238 1.00 83.06 609 LEU A C 1
ATOM 4791 O O . LEU A 1 609 ? -18.466 21.512 19.320 1.00 83.06 609 LEU A O 1
ATOM 4795 N N . MET A 1 610 ? -16.353 21.519 20.086 1.00 80.44 610 MET A N 1
ATOM 4796 C CA . MET A 1 610 ? -15.771 21.037 18.836 1.00 80.44 610 MET A CA 1
ATOM 4797 C C . MET A 1 610 ? -16.192 19.593 18.543 1.00 80.44 610 MET A C 1
ATOM 4799 O O . MET A 1 610 ? -16.504 19.257 17.405 1.00 80.44 610 MET A O 1
ATOM 4803 N N . ASP A 1 611 ? -16.249 18.760 19.581 1.00 76.25 611 ASP A N 1
ATOM 4804 C CA . ASP A 1 611 ? -16.625 17.350 19.510 1.00 76.25 611 ASP A CA 1
ATOM 4805 C C . ASP A 1 611 ? -18.067 17.123 19.057 1.00 76.25 611 ASP A C 1
ATOM 4807 O O . ASP A 1 611 ? -18.361 16.227 18.272 1.00 76.25 611 ASP A O 1
ATOM 4811 N N . SER A 1 612 ? -18.962 17.977 19.544 1.00 73.94 612 SER A N 1
ATOM 4812 C CA . SER A 1 612 ? -20.385 17.984 19.199 1.00 73.94 612 SER A CA 1
ATOM 4813 C C . SER A 1 612 ? -20.677 18.660 17.856 1.00 73.94 612 SER A C 1
ATOM 4815 O O . SER A 1 612 ? -21.840 18.759 17.471 1.00 73.94 612 SER A O 1
ATOM 4817 N N . ALA A 1 613 ? -19.641 19.106 17.133 1.00 76.25 613 ALA A N 1
ATOM 4818 C CA . ALA A 1 613 ? -19.748 19.827 15.867 1.00 76.25 613 ALA A CA 1
ATOM 4819 C C . ALA A 1 613 ? -20.641 21.083 15.946 1.00 76.25 613 ALA A C 1
ATOM 4821 O O . ALA A 1 613 ? -21.260 21.477 14.955 1.00 76.25 613 ALA A O 1
ATOM 4822 N N . VAL A 1 614 ? -20.694 21.736 17.113 1.00 77.38 614 VAL A N 1
ATOM 4823 C CA . VAL A 1 614 ? -21.397 23.011 17.272 1.00 77.38 614 VAL A CA 1
ATOM 4824 C C . VAL A 1 614 ? -20.622 24.097 16.514 1.00 77.38 614 VAL A C 1
ATOM 4826 O O . VAL A 1 614 ? -19.419 24.256 16.741 1.00 77.38 614 VAL A O 1
ATOM 4829 N N . PRO A 1 615 ? -21.270 24.877 15.631 1.00 74.38 615 PRO A N 1
ATOM 4830 C CA . PRO A 1 615 ? -20.603 25.958 14.916 1.00 74.38 615 PRO A CA 1
ATOM 4831 C C . PRO A 1 615 ? -20.016 27.014 15.867 1.00 74.38 615 PRO A C 1
ATOM 4833 O O . PRO A 1 615 ? -20.718 27.588 16.702 1.00 74.38 615 PRO A O 1
ATOM 4836 N N . MET A 1 616 ? -18.725 27.312 15.713 1.00 80.19 616 MET A N 1
ATOM 4837 C CA . MET A 1 616 ? -17.983 28.286 16.521 1.00 80.19 616 MET A CA 1
ATOM 4838 C C . MET A 1 616 ? -17.250 29.291 15.626 1.00 80.19 616 MET A C 1
ATOM 4840 O O . MET A 1 616 ? -16.782 28.942 14.545 1.00 80.19 616 MET A O 1
ATOM 4844 N N . LYS A 1 617 ? -17.111 30.537 16.089 1.00 78.06 617 LYS A N 1
ATOM 4845 C CA . LYS A 1 617 ? -16.325 31.593 15.424 1.00 78.06 617 LYS A CA 1
ATOM 4846 C C . LYS A 1 617 ? -14.831 31.275 15.420 1.00 78.06 617 LYS A C 1
ATOM 4848 O O . LYS A 1 617 ? -14.127 31.617 14.472 1.00 78.06 617 LYS A O 1
ATOM 4853 N N . CYS A 1 618 ? -14.356 30.662 16.498 1.00 80.06 618 CYS A N 1
ATOM 4854 C CA . CYS A 1 618 ? -12.957 30.361 16.753 1.00 80.06 618 CYS A CA 1
ATOM 4855 C C . CYS A 1 618 ? -12.806 29.273 17.819 1.00 80.06 618 CYS A C 1
ATOM 4857 O O . CYS A 1 618 ? -13.775 28.903 18.477 1.00 80.06 618 CYS A O 1
ATOM 4859 N N . LEU A 1 619 ? -11.585 28.764 17.996 1.00 85.12 619 LEU A N 1
ATOM 4860 C CA . LEU A 1 619 ? -11.235 27.956 19.161 1.00 85.12 619 LEU A CA 1
ATOM 4861 C C . LEU A 1 619 ? -10.777 28.858 20.304 1.00 85.12 619 LEU A C 1
ATOM 4863 O O . LEU A 1 619 ? -10.158 29.897 20.064 1.00 85.12 619 LEU A O 1
ATOM 4867 N N . VAL A 1 620 ? -11.039 28.418 21.533 1.00 88.56 620 VAL A N 1
ATOM 4868 C CA . VAL A 1 620 ? -10.576 29.087 22.749 1.00 88.56 620 VAL A CA 1
ATOM 4869 C C . VAL A 1 620 ? -9.519 28.250 23.437 1.00 88.56 620 VAL A C 1
ATOM 4871 O O . VAL A 1 620 ? -9.649 27.034 23.568 1.00 88.56 620 VAL A O 1
ATOM 4874 N N . SER A 1 621 ? -8.464 28.913 23.893 1.00 90.75 621 SER A N 1
ATOM 4875 C CA . SER A 1 621 ? -7.447 28.311 24.748 1.00 90.75 621 SER A CA 1
ATOM 4876 C C . SER A 1 621 ? -7.266 29.156 25.993 1.00 90.75 621 SER A C 1
ATOM 4878 O O . SER A 1 621 ? -6.991 30.352 25.900 1.00 90.75 621 SER A O 1
ATOM 4880 N N . ALA A 1 622 ? -7.450 28.528 27.149 1.00 91.06 622 ALA A N 1
ATOM 4881 C CA . ALA A 1 622 ? -7.281 29.152 28.445 1.00 91.06 622 ALA A CA 1
ATOM 4882 C C . ALA A 1 622 ? -6.007 28.672 29.136 1.00 91.06 622 ALA A C 1
ATOM 4884 O O . ALA A 1 622 ? -5.689 27.482 29.111 1.00 91.06 622 ALA A O 1
ATOM 4885 N N . VAL A 1 623 ? -5.306 29.610 29.765 1.00 89.88 623 VAL A N 1
ATOM 4886 C CA . VAL A 1 623 ? -4.073 29.377 30.521 1.00 89.88 623 VAL A CA 1
ATOM 4887 C C . VAL A 1 623 ? -4.191 30.095 31.858 1.00 89.88 623 VAL A C 1
ATOM 4889 O O . VAL A 1 623 ? -4.632 31.247 31.915 1.00 89.88 623 VAL A O 1
ATOM 4892 N N . THR A 1 624 ? -3.805 29.406 32.927 1.00 89.62 624 THR A N 1
ATOM 4893 C CA . THR A 1 624 ? -3.677 29.984 34.266 1.00 89.62 624 THR A CA 1
ATOM 4894 C C . THR A 1 624 ? -2.205 30.246 34.552 1.00 89.62 624 THR A C 1
ATOM 4896 O O . THR A 1 624 ? -1.356 29.406 34.258 1.00 89.62 624 THR A O 1
ATOM 4899 N N . CYS A 1 625 ? -1.902 31.401 35.133 1.00 89.75 625 CYS A N 1
ATOM 4900 C CA . CYS A 1 625 ? -0.584 31.722 35.653 1.00 89.75 625 CYS A CA 1
ATOM 4901 C C . CYS A 1 625 ? -0.675 32.222 37.093 1.00 89.75 625 CYS A C 1
ATOM 4903 O O . CYS A 1 625 ? -1.644 32.880 37.484 1.00 89.75 625 CYS A O 1
ATOM 4905 N N . ALA A 1 626 ? 0.362 31.939 37.865 1.00 88.75 626 ALA A N 1
ATOM 4906 C CA . ALA A 1 626 ? 0.540 32.438 39.214 1.00 88.75 626 ALA A CA 1
ATOM 4907 C C . ALA A 1 626 ? 1.759 33.362 39.291 1.00 88.75 626 ALA A C 1
ATOM 4909 O O . ALA A 1 626 ? 2.767 33.135 38.622 1.00 88.75 626 ALA A O 1
ATOM 4910 N N . LEU A 1 627 ? 1.645 34.406 40.105 1.00 89.19 627 LEU A N 1
ATOM 4911 C CA . LEU A 1 627 ? 2.715 35.342 40.412 1.00 89.19 627 LEU A CA 1
ATOM 4912 C C . LEU A 1 627 ? 3.233 35.044 41.821 1.00 89.19 627 LEU A C 1
ATOM 4914 O O . LEU A 1 627 ? 2.513 35.246 42.803 1.00 89.19 627 LEU A O 1
ATOM 4918 N N . THR A 1 628 ? 4.474 34.579 41.931 1.00 86.19 628 THR A N 1
ATOM 4919 C CA . THR A 1 628 ? 5.101 34.328 43.237 1.00 86.19 628 THR A CA 1
ATOM 4920 C C . THR A 1 628 ? 5.395 35.637 43.976 1.00 86.19 628 THR A C 1
ATOM 4922 O O . THR A 1 628 ? 5.374 36.715 43.377 1.00 86.19 628 THR A O 1
ATOM 4925 N N . GLU A 1 629 ? 5.667 35.568 45.283 1.00 81.25 629 GLU A N 1
ATOM 4926 C CA . GLU A 1 629 ? 6.067 36.745 46.078 1.00 81.25 629 GLU A CA 1
ATOM 4927 C C . GLU A 1 629 ? 7.347 37.415 45.538 1.00 81.25 629 GLU A C 1
ATOM 4929 O O . GLU A 1 629 ? 7.476 38.636 45.596 1.00 81.25 629 GLU A O 1
ATOM 4934 N N . ASP A 1 630 ? 8.232 36.642 44.899 1.00 80.38 630 ASP A N 1
ATOM 4935 C CA . ASP A 1 630 ? 9.455 37.125 44.238 1.00 80.38 630 ASP A CA 1
ATOM 4936 C C . ASP A 1 630 ? 9.201 37.793 42.868 1.00 80.38 630 ASP A C 1
ATOM 4938 O O . ASP A 1 630 ? 10.136 38.207 42.178 1.00 80.38 630 ASP A O 1
ATOM 4942 N N . GLY A 1 631 ? 7.941 37.877 42.427 1.00 77.50 631 GLY A N 1
ATOM 4943 C CA . GLY A 1 631 ? 7.553 38.483 41.152 1.00 77.50 631 GLY A CA 1
ATOM 4944 C C . GLY A 1 631 ? 7.840 37.623 39.914 1.00 77.50 631 GLY A C 1
ATOM 4945 O O . GLY A 1 631 ? 7.852 38.162 38.798 1.00 77.50 631 GLY A O 1
ATOM 4946 N N . GLN A 1 632 ? 8.065 36.313 40.092 1.00 85.12 632 GLN A N 1
ATOM 4947 C CA . GLN A 1 632 ? 8.204 35.348 38.997 1.00 85.12 632 GLN A CA 1
ATOM 4948 C C . GLN A 1 632 ? 6.838 34.835 38.531 1.00 85.12 632 GLN A C 1
ATOM 4950 O O . GLN A 1 632 ? 5.921 34.648 39.330 1.00 85.12 632 GLN A O 1
ATOM 4955 N N . ILE A 1 633 ? 6.720 34.588 37.224 1.00 86.19 633 ILE A N 1
ATOM 4956 C CA . ILE A 1 633 ? 5.498 34.084 36.591 1.00 86.19 633 ILE A CA 1
ATOM 4957 C C . ILE A 1 633 ? 5.633 32.574 36.406 1.00 86.19 633 ILE A C 1
ATOM 4959 O O . ILE A 1 633 ? 6.518 32.109 35.689 1.00 86.19 633 ILE A O 1
ATOM 4963 N N . VAL A 1 634 ? 4.725 31.822 37.018 1.00 85.75 634 VAL A N 1
ATOM 4964 C CA . VAL A 1 634 ? 4.606 30.370 36.862 1.00 85.75 634 VAL A CA 1
ATOM 4965 C C . VAL A 1 634 ? 3.378 30.079 36.005 1.00 85.75 634 VAL A C 1
ATOM 4967 O O . VAL A 1 634 ? 2.269 30.492 36.342 1.00 85.75 634 VAL A O 1
ATOM 4970 N N . LEU A 1 635 ? 3.574 29.399 34.876 1.00 84.19 635 LEU A N 1
ATOM 4971 C CA . LEU A 1 635 ? 2.491 28.946 34.001 1.00 84.19 635 LEU A CA 1
ATOM 4972 C C . LEU A 1 635 ? 1.994 27.575 34.467 1.00 84.19 635 LEU A C 1
ATOM 4974 O O . LEU A 1 635 ? 2.809 26.719 34.788 1.00 84.19 635 LEU A O 1
ATOM 4978 N N . ASP A 1 636 ? 0.675 27.381 34.458 1.00 80.75 636 ASP A N 1
ATOM 4979 C CA . ASP A 1 636 ? -0.005 26.158 34.913 1.00 80.75 636 ASP A CA 1
ATOM 4980 C C . ASP A 1 636 ? 0.389 25.724 36.346 1.00 80.75 636 ASP A C 1
ATOM 4982 O O . ASP A 1 636 ? 0.932 24.637 36.543 1.00 80.75 636 ASP A O 1
ATOM 4986 N N . PRO A 1 637 ? 0.167 26.594 37.355 1.00 80.38 637 PRO A N 1
ATOM 4987 C CA . PRO A 1 637 ? 0.614 26.353 38.725 1.00 80.38 637 PRO A CA 1
ATOM 4988 C C . PRO A 1 637 ? -0.112 25.170 39.383 1.00 80.38 637 PRO A C 1
ATOM 4990 O O . PRO A 1 637 ? -1.302 24.949 39.154 1.00 80.38 637 PRO A O 1
ATOM 4993 N N . ASP A 1 638 ? 0.589 24.456 40.264 1.00 74.75 638 ASP A N 1
ATOM 4994 C CA . ASP A 1 638 ? -0.005 23.436 41.129 1.00 74.75 638 ASP A CA 1
ATOM 4995 C C . ASP A 1 638 ? -0.748 24.043 42.342 1.00 74.75 638 ASP A C 1
ATOM 4997 O O . ASP A 1 638 ? -0.664 25.233 42.651 1.00 74.75 638 ASP A O 1
ATOM 5001 N N . SER A 1 639 ? -1.480 23.213 43.086 1.00 73.31 639 SER A N 1
ATOM 5002 C CA . SER A 1 639 ? -2.305 23.655 44.224 1.00 73.31 639 SER A CA 1
ATOM 5003 C C . SER A 1 639 ? -1.523 24.179 45.438 1.00 73.31 639 SER A C 1
ATOM 5005 O O . SER A 1 639 ? -2.101 24.862 46.291 1.00 73.31 639 SER A O 1
ATOM 5007 N N . LYS A 1 640 ? -0.213 23.903 45.529 1.00 75.75 640 LYS A N 1
ATOM 5008 C CA . LYS A 1 640 ? 0.674 24.522 46.527 1.00 75.75 640 LYS A CA 1
ATOM 5009 C C . LYS A 1 640 ? 1.128 25.894 46.036 1.00 75.75 640 LYS A C 1
ATOM 5011 O O . LYS A 1 640 ? 0.962 26.873 46.759 1.00 75.75 640 LYS A O 1
ATOM 5016 N N . GLN A 1 641 ? 1.566 25.977 44.783 1.00 78.88 641 GLN A N 1
ATOM 5017 C CA . GLN A 1 641 ? 1.963 27.208 44.109 1.00 78.88 641 GLN A CA 1
ATOM 5018 C C . GLN A 1 641 ? 0.816 28.222 44.077 1.00 78.88 641 GLN A C 1
ATOM 5020 O O . GLN A 1 641 ? 1.040 29.391 44.365 1.00 78.88 641 GLN A O 1
ATOM 5025 N N . GLU A 1 642 ? -0.430 27.800 43.834 1.00 77.44 642 GLU A N 1
ATOM 5026 C CA . GLU A 1 642 ? -1.602 28.688 43.894 1.00 77.44 642 GLU A CA 1
ATOM 5027 C C . GLU A 1 642 ? -1.815 29.319 45.281 1.00 77.44 642 GLU A C 1
ATOM 5029 O O . GLU A 1 642 ? -2.278 30.456 45.371 1.00 77.44 642 GLU A O 1
ATOM 5034 N N . LYS A 1 643 ? -1.509 28.594 46.366 1.00 80.06 643 LYS A N 1
ATOM 5035 C CA . LYS A 1 643 ? -1.690 29.083 47.746 1.00 80.06 643 LYS A CA 1
ATOM 5036 C C . LYS A 1 643 ? -0.559 29.994 48.204 1.00 80.06 643 LYS A C 1
ATOM 5038 O O . LYS A 1 643 ? -0.806 30.887 49.006 1.00 80.06 643 LYS A O 1
ATOM 5043 N N . GLU A 1 644 ? 0.649 29.744 47.714 1.00 82.69 644 GLU A N 1
ATOM 5044 C CA . GLU A 1 644 ? 1.868 30.499 48.033 1.00 82.69 644 GLU A CA 1
ATOM 5045 C C . GLU A 1 644 ? 2.042 31.743 47.142 1.00 82.69 644 GLU A C 1
ATOM 5047 O O . GLU A 1 644 ? 2.979 32.515 47.317 1.00 82.69 644 GLU A O 1
ATOM 5052 N N . SER A 1 645 ? 1.142 31.957 46.178 1.00 83.88 645 SER A N 1
ATOM 5053 C CA . SER A 1 645 ? 1.247 33.051 45.213 1.00 83.88 645 SER A CA 1
ATOM 5054 C C . SER A 1 645 ? 0.540 34.330 45.653 1.00 83.88 645 SER A C 1
ATOM 5056 O O . SER A 1 645 ? -0.552 34.312 46.221 1.00 83.88 645 SER A O 1
ATOM 5058 N N . SER A 1 646 ? 1.144 35.463 45.293 1.00 86.06 646 SER A N 1
ATOM 5059 C CA . SER A 1 646 ? 0.619 36.812 45.539 1.00 86.06 646 SER A CA 1
ATOM 5060 C C . SER A 1 646 ? -0.607 37.137 44.675 1.00 86.06 646 SER A C 1
ATOM 5062 O O . SER A 1 646 ? -1.530 37.836 45.112 1.00 86.06 646 SER A O 1
ATOM 5064 N N . ALA A 1 647 ? -0.639 36.600 43.453 1.00 88.12 647 ALA A N 1
ATOM 5065 C CA . ALA A 1 647 ? -1.755 36.716 42.530 1.00 88.12 647 ALA A CA 1
ATOM 5066 C C . ALA A 1 647 ? -1.874 35.494 41.617 1.00 88.12 647 ALA A C 1
ATOM 5068 O O . ALA A 1 647 ? -0.880 34.882 41.238 1.00 88.12 647 ALA A O 1
ATOM 5069 N N . VAL A 1 648 ? -3.104 35.176 41.216 1.00 88.44 648 VAL A N 1
ATOM 5070 C CA . VAL A 1 648 ? -3.416 34.138 40.230 1.00 88.44 648 VAL A CA 1
ATOM 5071 C C . VAL A 1 648 ? -4.323 34.733 39.161 1.00 88.44 648 VAL A C 1
ATOM 5073 O O . VAL A 1 648 ? -5.339 35.368 39.463 1.00 88.44 648 VAL A O 1
ATOM 5076 N N . LEU A 1 649 ? -3.941 34.550 37.900 1.00 90.44 649 LEU A N 1
ATOM 5077 C CA . LEU A 1 649 ? -4.629 35.094 36.738 1.00 90.44 649 LEU A CA 1
ATOM 5078 C C . LEU A 1 649 ? -4.956 33.962 35.765 1.00 90.44 649 LEU A C 1
ATOM 5080 O O . LEU A 1 649 ? -4.161 33.056 35.544 1.00 90.44 649 LEU A O 1
ATOM 5084 N N . THR A 1 650 ? -6.150 33.988 35.186 1.00 90.31 650 THR A N 1
ATOM 5085 C CA . THR A 1 650 ? -6.583 33.050 34.146 1.00 90.31 650 THR A CA 1
ATOM 5086 C C . THR A 1 650 ? -7.067 33.832 32.944 1.00 90.31 650 THR A C 1
ATOM 5088 O O . THR A 1 650 ? -7.982 34.649 33.061 1.00 90.31 650 THR A O 1
ATOM 5091 N N . PHE A 1 651 ? -6.472 33.551 31.790 1.00 92.88 651 PHE A N 1
ATOM 5092 C CA . PHE A 1 651 ? -6.769 34.211 30.526 1.00 92.88 651 PHE A CA 1
ATOM 5093 C C . PHE A 1 651 ? -7.288 33.198 29.517 1.00 92.88 651 PHE A C 1
ATOM 5095 O O . PHE A 1 651 ? -6.780 32.083 29.456 1.00 92.88 651 PHE A O 1
ATOM 5102 N N . ALA A 1 652 ? -8.269 33.595 28.709 1.00 91.50 652 ALA A N 1
ATOM 5103 C CA . ALA A 1 652 ? -8.777 32.827 27.578 1.00 91.50 652 ALA A CA 1
ATOM 5104 C C . ALA A 1 652 ? -8.589 33.619 26.281 1.00 91.50 652 ALA A C 1
ATOM 5106 O O . ALA A 1 652 ? -9.005 34.778 26.211 1.00 91.50 652 ALA A O 1
ATOM 5107 N N . PHE A 1 653 ? -8.000 32.994 25.261 1.00 91.69 653 PHE A N 1
ATOM 5108 C CA . PHE A 1 653 ? -7.637 33.634 23.994 1.00 91.69 653 PHE A CA 1
ATOM 5109 C C . PHE A 1 653 ? -8.340 32.999 22.789 1.00 91.69 653 PHE A C 1
ATOM 5111 O O . PHE A 1 653 ? -8.562 31.787 22.770 1.00 91.69 653 PHE A O 1
ATOM 5118 N N . ASP A 1 654 ? -8.641 33.813 21.769 1.00 84.75 654 ASP A N 1
ATOM 5119 C CA . ASP A 1 654 ? -9.065 33.361 20.435 1.00 84.75 654 ASP A CA 1
ATOM 5120 C C . ASP A 1 654 ? -7.865 32.797 19.648 1.00 84.75 654 ASP A C 1
ATOM 5122 O O . ASP A 1 654 ? -6.857 33.471 19.448 1.00 84.75 654 ASP A O 1
ATOM 5126 N N . SER A 1 655 ? -8.003 31.584 19.117 1.00 81.31 655 SER A N 1
ATOM 5127 C CA . SER A 1 655 ? -7.028 30.926 18.232 1.00 81.31 655 SER A CA 1
ATOM 5128 C C . SER A 1 655 ? -6.660 31.648 16.919 1.00 81.31 655 SER A C 1
ATOM 5130 O O . SER A 1 655 ? -5.642 31.303 16.320 1.00 81.31 655 SER A O 1
ATOM 5132 N N . ARG A 1 656 ? -7.479 32.584 16.421 1.00 73.69 656 ARG A N 1
ATOM 5133 C CA . ARG A 1 656 ? -7.287 33.281 15.133 1.00 73.69 656 ARG A CA 1
ATOM 5134 C C . ARG A 1 656 ? -6.474 34.557 15.287 1.00 73.69 656 ARG A C 1
ATOM 5136 O O . ARG A 1 656 ? -5.504 34.749 14.565 1.00 73.69 656 ARG A O 1
ATOM 5143 N N . GLU A 1 657 ? -6.883 35.412 16.219 1.00 74.44 657 GLU A N 1
ATOM 5144 C CA . GLU A 1 657 ? -6.306 36.750 16.409 1.00 74.44 657 GLU A CA 1
ATOM 5145 C C . GLU A 1 657 ? -5.494 36.865 17.707 1.00 74.44 657 GLU A C 1
ATOM 5147 O O . GLU A 1 657 ? -4.874 37.891 17.952 1.00 74.44 657 GLU A O 1
ATOM 5152 N N . SER A 1 658 ? -5.476 35.819 18.548 1.00 77.69 658 SER A N 1
ATOM 5153 C CA . SER A 1 658 ? -4.878 35.854 19.895 1.00 77.69 658 SER A CA 1
ATOM 5154 C C . SER A 1 658 ? -5.454 36.959 20.793 1.00 77.69 658 SER A C 1
ATOM 5156 O O . SER A 1 658 ? -4.816 37.385 21.753 1.00 77.69 658 SER A O 1
ATOM 5158 N N . ASN A 1 659 ? -6.687 37.394 20.516 1.00 85.00 659 ASN A N 1
ATOM 5159 C CA . ASN A 1 659 ? -7.397 38.365 21.340 1.00 85.00 659 ASN A CA 1
ATOM 5160 C C . ASN A 1 659 ? -7.879 37.718 22.640 1.00 85.00 659 ASN A C 1
ATOM 5162 O O . ASN A 1 659 ? -8.370 36.587 22.643 1.00 85.00 659 ASN A O 1
ATOM 5166 N N . MET A 1 660 ? -7.782 38.463 23.739 1.00 89.56 660 MET A N 1
ATOM 5167 C CA . MET A 1 660 ? -8.298 38.045 25.039 1.00 89.56 660 MET A CA 1
ATOM 5168 C C . MET A 1 660 ? -9.834 38.105 25.051 1.00 89.56 660 MET A C 1
ATOM 5170 O O . MET A 1 660 ? -10.424 39.163 24.844 1.00 89.56 660 MET A O 1
ATOM 5174 N N . ILE A 1 661 ? -10.475 36.970 25.329 1.00 86.31 661 ILE A N 1
ATOM 5175 C CA . ILE A 1 661 ? -11.936 36.810 25.410 1.00 86.31 661 ILE A CA 1
ATOM 5176 C C . ILE A 1 661 ? -12.413 36.960 26.854 1.00 86.31 661 ILE A C 1
ATOM 5178 O O . ILE A 1 661 ? -13.443 37.569 27.138 1.00 86.31 661 ILE A O 1
ATOM 5182 N N . THR A 1 662 ? -11.698 36.345 27.793 1.00 88.00 662 THR A N 1
ATOM 5183 C CA . THR A 1 662 ? -12.077 36.320 29.207 1.00 88.00 662 THR A CA 1
ATOM 5184 C C . THR A 1 662 ? -10.827 36.391 30.065 1.00 88.00 662 THR A C 1
ATOM 5186 O O . THR A 1 662 ? -9.813 35.773 29.748 1.00 88.00 662 THR A O 1
ATOM 5189 N N . CYS A 1 663 ? -10.917 37.145 31.155 1.00 90.62 663 CYS A N 1
ATOM 5190 C CA . CYS A 1 663 ? -9.878 37.262 32.162 1.00 90.62 663 CYS A CA 1
ATOM 5191 C C . CYS A 1 663 ? -10.515 37.138 33.546 1.00 90.62 663 CYS A C 1
ATOM 5193 O O . CYS A 1 663 ? -11.528 37.780 33.823 1.00 90.62 663 CYS A O 1
ATOM 5195 N N . SER A 1 664 ? -9.919 36.320 34.408 1.00 88.94 664 SER A N 1
ATOM 5196 C CA . SER A 1 664 ? -10.285 36.189 35.818 1.00 88.94 664 SER A CA 1
ATOM 5197 C C . SER A 1 664 ? -9.029 36.332 36.660 1.00 88.94 664 SER A C 1
ATOM 5199 O O . SER A 1 664 ? -8.051 35.625 36.428 1.00 88.94 664 SER A O 1
ATOM 5201 N N . THR A 1 665 ? -9.044 37.240 37.629 1.00 90.19 665 THR A N 1
ATOM 5202 C CA . THR A 1 665 ? -7.881 37.550 38.465 1.00 90.19 665 THR A CA 1
ATOM 5203 C C . THR A 1 665 ? -8.239 37.487 39.943 1.00 90.19 665 THR A C 1
ATOM 5205 O O . THR A 1 665 ? -9.372 37.761 40.344 1.00 90.19 665 THR A O 1
ATOM 5208 N N . LYS A 1 666 ? -7.260 37.117 40.769 1.00 86.06 666 LYS A N 1
ATOM 5209 C CA . LYS A 1 666 ? -7.348 37.143 42.229 1.00 86.06 666 LYS A CA 1
ATOM 5210 C C . LYS A 1 666 ? -5.983 37.487 42.812 1.00 86.06 666 LYS A C 1
ATOM 5212 O O . LYS A 1 666 ? -4.978 36.980 42.332 1.00 86.06 666 LYS A O 1
ATOM 5217 N N . GLY A 1 667 ? -5.964 38.304 43.859 1.00 87.12 667 GLY A N 1
ATOM 5218 C CA . GLY A 1 667 ? -4.734 38.766 44.508 1.00 87.12 667 GLY A CA 1
ATOM 5219 C C . GLY A 1 667 ? -4.293 40.151 44.036 1.00 87.12 667 GLY A C 1
ATOM 5220 O O . GLY A 1 667 ? -5.055 40.858 43.375 1.00 87.12 667 GLY A O 1
ATOM 5221 N N . CYS A 1 668 ? -3.076 40.537 44.414 1.00 84.81 668 CYS A N 1
ATOM 5222 C CA . CYS A 1 668 ? -2.530 41.877 44.192 1.00 84.81 668 CYS A CA 1
ATOM 5223 C C . CYS A 1 668 ? -1.376 41.827 43.187 1.00 84.81 668 CYS A C 1
ATOM 5225 O O . CYS A 1 668 ? -0.457 41.032 43.337 1.00 84.81 668 CYS A O 1
ATOM 5227 N N . PHE A 1 669 ? -1.408 42.693 42.178 1.00 88.50 669 PHE A N 1
ATOM 5228 C CA . PHE A 1 669 ? -0.383 42.774 41.136 1.00 88.50 669 PHE A CA 1
ATOM 5229 C C . PHE A 1 669 ? -0.330 44.190 40.553 1.00 88.50 669 PHE A C 1
ATOM 5231 O O . PHE A 1 669 ? -1.302 44.942 40.647 1.00 88.50 669 PHE A O 1
ATOM 5238 N N . THR A 1 670 ? 0.802 44.561 39.951 1.00 89.31 670 THR A N 1
ATOM 5239 C CA . THR A 1 670 ? 0.946 45.849 39.258 1.00 89.31 670 THR A CA 1
ATOM 5240 C C . THR A 1 670 ? 0.476 45.751 37.797 1.00 89.31 670 THR A C 1
ATOM 5242 O O . THR A 1 670 ? 0.453 44.647 37.235 1.00 89.31 670 THR A O 1
ATOM 5245 N N . PRO A 1 671 ? 0.102 46.871 37.146 1.00 88.69 671 PRO A N 1
ATOM 5246 C CA . PRO A 1 671 ? -0.293 46.875 35.734 1.00 88.69 671 PRO A CA 1
ATOM 5247 C C . PRO A 1 671 ? 0.778 46.304 34.791 1.00 88.69 671 PRO A C 1
ATOM 5249 O O . PRO A 1 671 ? 0.448 45.644 33.809 1.00 88.69 671 PRO A O 1
ATOM 5252 N N . GLU A 1 672 ? 2.059 46.499 35.105 1.00 88.81 672 GLU A N 1
ATOM 5253 C CA . GLU A 1 672 ? 3.179 45.969 34.319 1.00 88.81 672 GLU A CA 1
ATOM 5254 C C . GLU A 1 672 ? 3.216 44.439 34.398 1.00 88.81 672 GLU A C 1
ATOM 5256 O O . GLU A 1 672 ? 3.291 43.757 33.375 1.00 88.81 672 GLU A O 1
ATOM 5261 N N . LYS A 1 673 ? 3.055 43.886 35.608 1.00 88.50 673 LYS A N 1
ATOM 5262 C CA . LYS A 1 673 ? 3.009 42.435 35.821 1.00 88.50 673 LYS A CA 1
ATOM 5263 C C . LYS A 1 673 ? 1.779 41.785 35.205 1.00 88.50 673 LYS A C 1
ATOM 5265 O O . LYS A 1 673 ? 1.874 40.659 34.719 1.00 88.50 673 LYS A O 1
ATOM 5270 N N . PHE A 1 674 ? 0.653 42.494 35.148 1.00 90.31 674 PHE A N 1
ATOM 5271 C CA . PHE A 1 674 ? -0.522 42.034 34.409 1.00 90.31 674 PHE A CA 1
ATOM 5272 C C . PHE A 1 674 ? -0.214 41.850 32.916 1.00 90.31 674 PHE A C 1
ATOM 5274 O O . PHE A 1 674 ? -0.562 40.819 32.340 1.00 90.31 674 PHE A O 1
ATOM 5281 N N . GLN A 1 675 ? 0.479 42.813 32.300 1.00 89.81 675 GLN A N 1
ATOM 5282 C CA . GLN A 1 675 ? 0.830 42.753 30.882 1.00 89.81 675 GLN A CA 1
ATOM 5283 C C . GLN A 1 675 ? 1.857 41.650 30.578 1.00 89.81 675 GLN A C 1
ATOM 5285 O O . GLN A 1 675 ? 1.728 40.954 29.569 1.00 89.81 675 GLN A O 1
ATOM 5290 N N . GLU A 1 676 ? 2.842 41.447 31.459 1.00 88.69 676 GLU A N 1
ATOM 5291 C CA . GLU A 1 676 ? 3.789 40.326 31.359 1.00 88.69 676 GLU A CA 1
ATOM 5292 C C . GLU A 1 676 ? 3.063 38.972 31.426 1.00 88.69 676 GLU A C 1
ATOM 5294 O O . GLU A 1 676 ? 3.285 38.103 30.578 1.00 88.69 676 GLU A O 1
ATOM 5299 N N . CYS A 1 677 ? 2.133 38.812 32.376 1.00 89.12 677 CYS A N 1
ATOM 5300 C CA . CYS A 1 677 ? 1.316 37.603 32.508 1.00 89.12 677 CYS A CA 1
ATOM 5301 C C . CYS A 1 677 ? 0.440 37.361 31.271 1.00 89.12 677 CYS A C 1
ATOM 5303 O O . CYS A 1 677 ? 0.348 36.227 30.794 1.00 89.12 677 CYS A O 1
ATOM 5305 N N . LEU A 1 678 ? -0.169 38.419 30.726 1.00 90.19 678 LEU A N 1
ATOM 5306 C CA . LEU A 1 678 ? -0.978 38.350 29.510 1.00 90.19 678 LEU A CA 1
ATOM 5307 C C . LEU A 1 678 ? -0.145 37.856 28.318 1.00 90.19 678 LEU A C 1
ATOM 5309 O O . LEU A 1 678 ? -0.594 36.978 27.582 1.00 90.19 678 LEU A O 1
ATOM 5313 N N . SER A 1 679 ? 1.075 38.378 28.149 1.00 88.06 679 SER A N 1
ATOM 5314 C CA . SER A 1 679 ? 1.983 37.959 27.075 1.00 88.06 679 SER A CA 1
ATOM 5315 C C . SER A 1 679 ? 2.407 36.496 27.223 1.00 88.06 679 SER A C 1
ATOM 5317 O O . SER A 1 679 ? 2.307 35.729 26.263 1.00 88.06 679 SER A O 1
ATOM 5319 N N . ALA A 1 680 ? 2.830 36.090 28.424 1.00 87.31 680 ALA A N 1
ATOM 5320 C CA . ALA A 1 680 ? 3.269 34.721 28.696 1.00 87.31 680 ALA A CA 1
ATOM 5321 C C . ALA A 1 680 ? 2.133 33.702 28.486 1.00 87.31 680 ALA A C 1
ATOM 5323 O O . ALA A 1 680 ? 2.317 32.671 27.835 1.00 87.31 680 ALA A O 1
ATOM 5324 N N . CYS A 1 681 ? 0.926 34.018 28.966 1.00 87.88 681 CYS A N 1
ATOM 5325 C CA . CYS A 1 681 ? -0.251 33.177 28.754 1.00 87.88 681 CYS A CA 1
ATOM 5326 C C . CYS A 1 681 ? -0.683 33.146 27.284 1.00 87.88 681 CYS A C 1
ATOM 5328 O O . CYS A 1 681 ? -1.100 32.098 26.793 1.00 87.88 681 CYS A O 1
ATOM 5330 N N . GLY A 1 682 ? -0.561 34.266 26.567 1.00 86.44 682 GLY A N 1
ATOM 5331 C CA . GLY A 1 682 ? -0.856 34.346 25.138 1.00 86.44 682 GLY A CA 1
ATOM 5332 C C . GLY A 1 682 ? 0.039 33.418 24.317 1.00 86.44 682 GLY A C 1
ATOM 5333 O O . GLY A 1 682 ? -0.454 32.686 23.458 1.00 86.44 682 GLY A O 1
ATOM 5334 N N . GLU A 1 683 ? 1.337 33.371 24.615 1.00 84.88 683 GLU A N 1
ATOM 5335 C CA . GLU A 1 683 ? 2.273 32.454 23.959 1.00 84.88 683 GLU A CA 1
ATOM 5336 C C . GLU A 1 683 ? 1.972 30.984 24.287 1.00 84.88 683 GLU A C 1
ATOM 5338 O O . GLU A 1 683 ? 1.840 30.163 23.376 1.00 84.88 683 GLU A O 1
ATOM 5343 N N . ALA A 1 684 ? 1.743 30.663 25.563 1.00 83.88 684 ALA A N 1
ATOM 5344 C CA . ALA A 1 684 ? 1.373 29.314 25.992 1.00 83.88 684 ALA A CA 1
ATOM 5345 C C . ALA A 1 684 ? 0.043 28.835 25.378 1.00 83.88 684 ALA A C 1
ATOM 5347 O O . ALA A 1 684 ? -0.100 27.665 25.011 1.00 83.88 684 ALA A O 1
ATOM 5348 N N . SER A 1 685 ? -0.920 29.742 25.189 1.00 86.25 685 SER A N 1
ATOM 5349 C CA . SER A 1 685 ? -2.227 29.416 24.609 1.00 86.25 685 SER A CA 1
ATOM 5350 C C . SER A 1 685 ? -2.128 28.894 23.170 1.00 86.25 685 SER A C 1
ATOM 5352 O O . SER A 1 685 ? -2.940 28.059 22.764 1.00 86.25 685 SER A O 1
ATOM 5354 N N . LYS A 1 686 ? -1.097 29.299 22.410 1.00 83.25 686 LYS A N 1
ATOM 5355 C CA . LYS A 1 686 ? -0.853 28.812 21.041 1.00 83.25 686 LYS A CA 1
ATOM 5356 C C . LYS A 1 686 ? -0.540 27.319 21.025 1.00 83.25 686 LYS A C 1
ATOM 5358 O O . LYS A 1 686 ? -1.031 26.599 20.151 1.00 83.25 686 LYS A O 1
ATOM 5363 N N . ASN A 1 687 ? 0.210 26.842 22.018 1.00 81.88 687 ASN A N 1
ATOM 5364 C CA . ASN A 1 687 ? 0.520 25.422 22.171 1.00 81.88 687 ASN A CA 1
ATOM 5365 C C . ASN A 1 687 ? -0.758 24.618 22.443 1.00 81.88 687 ASN A C 1
ATOM 5367 O O . ASN A 1 687 ? -0.998 23.617 21.767 1.00 81.88 687 ASN A O 1
ATOM 5371 N N . ILE A 1 688 ? -1.633 25.105 23.328 1.00 80.94 688 ILE A N 1
ATOM 5372 C CA . ILE A 1 688 ? -2.933 24.476 23.617 1.00 80.94 688 ILE A CA 1
ATOM 5373 C C . ILE A 1 688 ? -3.834 24.471 22.374 1.00 80.94 688 ILE A C 1
ATOM 5375 O O . ILE A 1 688 ? -4.377 23.431 22.009 1.00 80.94 688 ILE A O 1
ATOM 5379 N N . SER A 1 689 ? -3.940 25.594 21.659 1.00 76.25 689 SER A N 1
ATOM 5380 C CA . SER A 1 689 ? -4.709 25.681 20.410 1.00 76.25 689 SER A CA 1
ATOM 5381 C C . SER A 1 689 ? -4.210 24.689 19.355 1.00 76.25 689 SER A C 1
ATOM 5383 O O . SER A 1 689 ? -5.014 24.032 18.685 1.00 76.25 689 SER A O 1
ATOM 5385 N N . SER A 1 690 ? -2.887 24.541 19.220 1.00 77.38 690 SER A N 1
ATOM 5386 C CA . SER A 1 690 ? -2.289 23.560 18.309 1.00 77.38 690 SER A CA 1
ATOM 5387 C C . SER A 1 690 ? -2.623 22.122 18.717 1.00 77.38 690 SER A C 1
ATOM 5389 O O . SER A 1 690 ? -2.973 21.307 17.862 1.00 77.38 690 SER A O 1
ATOM 5391 N N . PHE A 1 691 ? -2.618 21.834 20.020 1.00 80.56 691 PHE A N 1
ATOM 5392 C CA . PHE A 1 691 ? -2.965 20.529 20.565 1.00 80.56 691 PHE A CA 1
ATOM 5393 C C . PHE A 1 691 ? -4.443 20.190 20.336 1.00 80.56 691 PHE A C 1
ATOM 5395 O O . PHE A 1 691 ? -4.759 19.081 19.898 1.00 80.56 691 PHE A O 1
ATOM 5402 N N . CYS A 1 692 ? -5.353 21.139 20.570 1.00 69.25 692 CYS A N 1
ATOM 5403 C CA . CYS A 1 692 ? -6.784 20.967 20.316 1.00 69.25 692 CYS A CA 1
ATOM 5404 C C . CYS A 1 692 ? -7.053 20.682 18.830 1.00 69.25 692 CYS A C 1
ATOM 5406 O O . CYS A 1 692 ? -7.764 19.731 18.502 1.00 69.25 692 CYS A O 1
ATOM 5408 N N . ARG A 1 693 ? -6.415 21.438 17.923 1.00 69.00 693 ARG A N 1
ATOM 5409 C CA . ARG A 1 693 ? -6.520 21.229 16.469 1.00 69.00 693 ARG A CA 1
ATOM 5410 C C . ARG A 1 693 ? -6.035 19.835 16.059 1.00 69.00 693 ARG A C 1
ATOM 5412 O O . ARG A 1 693 ? -6.770 19.098 15.405 1.00 69.00 693 ARG A O 1
ATOM 5419 N N . GLN A 1 694 ? -4.849 19.435 16.518 1.00 70.38 694 GLN A N 1
ATOM 5420 C CA . GLN A 1 694 ? -4.291 18.105 16.247 1.00 70.38 694 GLN A CA 1
ATOM 5421 C C . GLN A 1 694 ? -5.158 16.977 16.835 1.00 70.38 694 GLN A C 1
ATOM 5423 O O . GLN A 1 694 ? -5.310 15.914 16.230 1.00 70.38 694 GLN A O 1
ATOM 5428 N N . SER A 1 695 ? -5.764 17.199 18.004 1.00 63.84 695 SER A N 1
ATOM 5429 C CA . SER A 1 695 ? -6.640 16.225 18.663 1.00 63.84 695 SER A CA 1
ATOM 5430 C C . SER A 1 695 ? -7.936 15.984 17.888 1.00 63.84 695 SER A C 1
ATOM 5432 O O . SER A 1 695 ? -8.396 14.842 17.804 1.00 63.84 695 SER A O 1
ATOM 5434 N N . VAL A 1 696 ? -8.499 17.020 17.264 1.00 59.38 696 VAL A N 1
ATOM 5435 C CA . VAL A 1 696 ? -9.696 16.884 16.421 1.00 59.38 696 VAL A CA 1
ATOM 5436 C C . VAL A 1 696 ? -9.378 16.301 15.048 1.00 59.38 696 VAL A C 1
ATOM 5438 O O . VAL A 1 696 ? -10.109 15.422 14.595 1.00 59.38 696 VAL A O 1
ATOM 5441 N N . GLU A 1 697 ? -8.247 16.648 14.431 1.00 60.81 697 GLU A N 1
ATOM 5442 C CA . GLU A 1 697 ? -7.761 15.965 13.217 1.00 60.81 697 GLU A CA 1
ATOM 5443 C C . GLU A 1 697 ? -7.602 14.448 13.449 1.00 60.81 697 GLU A C 1
ATOM 5445 O O . GLU A 1 697 ? -8.004 13.603 12.636 1.00 60.81 697 GLU A O 1
ATOM 5450 N N . LYS A 1 698 ? -7.096 14.081 14.628 1.00 57.69 698 LYS A N 1
ATOM 5451 C CA . LYS A 1 698 ? -6.983 12.699 15.096 1.00 57.69 698 LYS A CA 1
ATOM 5452 C C . LYS A 1 698 ? -8.340 12.023 15.358 1.00 57.69 698 LYS A C 1
ATOM 5454 O O . LYS A 1 698 ? -8.444 10.817 15.137 1.00 57.69 698 LYS A O 1
ATOM 5459 N N . ARG A 1 699 ? -9.378 12.733 15.826 1.00 52.97 699 ARG A N 1
ATOM 5460 C CA . ARG A 1 699 ? -10.727 12.156 16.032 1.00 52.97 699 ARG A CA 1
ATOM 5461 C C . ARG A 1 699 ? -11.507 12.033 14.733 1.00 52.97 699 ARG A C 1
ATOM 5463 O O . ARG A 1 699 ? -12.057 10.967 14.487 1.00 52.97 699 ARG A O 1
ATOM 5470 N N . MET A 1 700 ? -11.508 13.054 13.882 1.00 48.59 700 MET A N 1
ATOM 5471 C CA . MET A 1 700 ? -12.147 12.993 12.564 1.00 48.59 700 MET A CA 1
ATOM 5472 C C . MET A 1 700 ? -11.578 11.822 11.751 1.00 48.59 700 MET A C 1
ATOM 5474 O O . MET A 1 700 ? -12.320 11.061 11.137 1.00 48.59 700 MET A O 1
ATOM 5478 N N . SER A 1 701 ? -10.272 11.561 11.846 1.00 53.34 701 SER A N 1
ATOM 5479 C CA . SER A 1 701 ? -9.659 10.364 11.247 1.00 53.34 701 SER A CA 1
ATOM 5480 C C . SER A 1 701 ? -10.019 9.031 11.935 1.00 53.34 701 SER A C 1
ATOM 5482 O O . SER A 1 701 ? -9.819 7.974 11.331 1.00 53.34 701 SER A O 1
ATOM 5484 N N . LYS A 1 702 ? -10.567 9.047 13.161 1.00 41.91 702 LYS A N 1
ATOM 5485 C CA . LYS A 1 702 ? -11.010 7.876 13.947 1.00 41.91 702 LYS A CA 1
ATOM 5486 C C . LYS A 1 702 ? -12.518 7.603 13.843 1.00 41.91 702 LYS A C 1
ATOM 5488 O O . LYS A 1 702 ? -12.886 6.449 13.699 1.00 41.91 702 LYS A O 1
ATOM 5493 N N . GLU A 1 703 ? -13.396 8.604 13.858 1.00 34.75 703 GLU A N 1
ATOM 5494 C CA . GLU A 1 703 ? -14.851 8.409 13.700 1.00 34.75 703 GLU A CA 1
ATOM 5495 C C . GLU A 1 703 ? -15.233 7.998 12.275 1.00 34.75 703 GLU A C 1
ATOM 5497 O O . GLU A 1 703 ? -16.106 7.154 12.089 1.00 34.75 703 GLU A O 1
ATOM 5502 N N . LEU A 1 704 ? -14.485 8.456 11.268 1.00 37.56 704 LEU A N 1
ATOM 5503 C CA . LEU A 1 704 ? -14.555 7.910 9.906 1.00 37.56 704 LEU A CA 1
ATOM 5504 C C . LEU A 1 704 ? -14.035 6.463 9.793 1.00 37.56 704 LEU A C 1
ATOM 5506 O O . LEU A 1 704 ? -14.193 5.836 8.748 1.00 37.56 704 LEU A O 1
ATOM 5510 N N . LYS A 1 705 ? -13.420 5.914 10.851 1.00 39.25 705 LYS A N 1
ATOM 5511 C CA . LYS A 1 705 ? -13.113 4.479 10.989 1.00 39.25 705 LYS A CA 1
ATOM 5512 C C . LYS A 1 705 ? -14.154 3.701 11.809 1.00 39.25 705 LYS A C 1
ATOM 5514 O O . LYS A 1 705 ? -14.002 2.494 11.884 1.00 39.25 705 LYS A O 1
ATOM 5519 N N . VAL A 1 706 ? -15.117 4.365 12.463 1.00 33.44 706 VAL A N 1
ATOM 5520 C CA . VAL A 1 706 ? -16.158 3.726 13.304 1.00 33.44 706 VAL A CA 1
ATOM 5521 C C . VAL A 1 706 ? -17.537 3.768 12.629 1.00 33.44 706 VAL A C 1
ATOM 5523 O O . VAL A 1 706 ? -18.370 2.911 12.895 1.00 33.44 706 VAL A O 1
ATOM 5526 N N . LYS A 1 707 ? -17.780 4.732 11.726 1.00 31.12 707 LYS A N 1
ATOM 5527 C CA . LYS A 1 707 ? -18.941 4.754 10.810 1.00 31.12 707 LYS A CA 1
ATOM 5528 C C . LYS A 1 707 ? -18.672 4.103 9.437 1.00 31.12 707 LYS A C 1
ATOM 5530 O O . LYS A 1 707 ? -19.529 4.168 8.563 1.00 31.12 707 LYS A O 1
ATOM 5535 N N . MET A 1 708 ? -17.492 3.511 9.250 1.00 29.84 708 MET A N 1
ATOM 5536 C CA . MET A 1 708 ? -17.131 2.586 8.163 1.00 29.84 708 MET A CA 1
ATOM 5537 C C . MET A 1 708 ? -16.742 1.262 8.796 1.00 29.84 708 MET A C 1
ATOM 5539 O O . MET A 1 708 ? -16.861 0.240 8.096 1.00 29.84 708 MET A O 1
#